Protein AF-0000000086292496 (afdb_homodimer)

Radius of gyration: 28.41 Å; Cα contacts (8 Å, |Δi|>4): 939; chains: 2; bounding box: 62×83×64 Å

Secondary structure (DSSP, 8-state):
-----SSSS---GGGEEEEEEEEEETTEEEEEEEETTTTEEEEEEEEE-S--HHHHHHHHHHHHHHHH---TTBPPEEEEEEETTEEEEEEE--TTEEGGG--S--HHHHHHHHHHHHHHHHHHHHTT------SGGGEEE-TTS-EEE--TTHHHHHHHHHHHHHH---TT--HHHHH-----HHHHHHHHHHHHHHHHS-TTS---SSSS--PPTTSS-HHHHHHHHHHT-SSGGGSPPHHHHTTSHHHHHH-S--HHHHHHHHHHHHHHHHS-----/-----S-SS---GGGEEEEEEEEEETTEEEEEEEETTTTEEEEEEEEE-S--HHHHHHHHHHHHHHHH---TTBPPEEEEEEETTEEEEEEE--TTEEGGG--S--HHHHHHHHHHHHHHHHHHHHTT------SGGGEEE-TTS-EEE--TTHHHHHHHHHHHHHH---TT--HHHHH-----HHHHHHHHHHHHHHHHS-TTS---SSS---PPTTSS-HHHHHHHHHHT-SSGGGSPPHHHHTTSHHHHHH-S--HHHHHHHHHHHHHHHHS-----

Solvent-accessible surface area (backbone atoms only — not comparable to full-atom values): 30376 Å² total; per-residue (Å²): 134,70,64,74,60,64,76,60,74,77,61,49,78,89,43,49,45,79,74,46,80,74,48,74,56,61,73,25,34,31,26,37,26,36,32,63,89,76,68,43,66,26,26,34,38,39,31,74,58,63,71,42,73,67,51,50,51,47,36,50,60,60,50,45,63,54,63,69,56,84,48,89,21,39,52,49,56,50,30,50,38,61,60,83,50,26,41,37,40,34,26,61,57,52,84,52,36,38,46,61,81,52,71,59,55,54,62,79,46,44,32,39,47,49,32,32,49,42,50,27,49,32,54,36,45,75,71,72,42,66,47,81,53,48,37,38,74,28,32,31,30,19,62,79,23,50,40,26,40,43,73,56,36,49,50,58,39,48,40,47,41,52,35,47,51,37,60,48,89,59,93,43,57,31,71,71,70,70,64,45,64,74,84,51,67,31,40,45,33,22,7,48,22,53,33,55,47,49,42,48,43,56,87,78,66,78,76,61,80,75,64,70,74,79,71,72,84,82,78,56,56,68,47,54,54,49,52,36,51,44,24,43,40,87,52,49,88,74,20,52,47,45,71,55,46,58,68,33,68,41,30,52,71,37,61,69,83,64,34,59,59,41,9,51,51,42,46,52,52,54,51,59,68,66,53,70,83,72,69,131,134,69,63,72,58,64,63,61,73,79,60,50,76,89,41,48,46,81,74,46,79,73,46,75,57,62,72,25,36,31,26,36,26,36,30,61,87,75,68,41,66,27,28,35,39,38,31,74,58,63,72,43,73,68,51,50,50,48,35,50,58,58,50,46,63,54,63,67,57,84,48,89,19,38,52,50,57,50,32,49,38,61,60,83,51,27,41,36,40,32,26,60,55,51,85,54,35,39,45,63,81,51,71,58,55,54,60,79,46,43,31,40,49,47,33,31,52,41,52,27,49,30,52,35,44,75,72,72,43,68,44,85,51,48,36,39,74,30,32,30,31,20,62,78,23,50,38,25,40,42,72,55,37,50,51,59,38,47,41,48,41,52,35,48,51,38,59,48,88,60,91,43,57,31,72,72,69,69,64,44,64,75,85,51,68,30,40,44,33,22,6,48,23,54,33,56,48,50,43,48,43,57,89,77,67,79,77,59,79,84,56,72,77,79,72,72,86,84,79,55,55,69,47,53,54,51,50,34,50,42,24,43,39,88,52,51,89,72,21,54,46,46,71,53,46,57,68,34,68,42,31,50,72,36,61,70,83,64,33,60,57,40,9,51,51,42,46,51,54,55,51,58,69,67,53,71,82,71,71,133

Structure (mmCIF, N/CA/C/O backbone):
data_AF-0000000086292496-model_v1
#
loop_
_entity.id
_entity.type
_entity.pdbx_description
1 polymer 'mitogen-activated protein kinase kinase'
#
loop_
_atom_site.group_PDB
_atom_site.id
_atom_site.type_symbol
_atom_site.label_atom_id
_atom_site.label_alt_id
_atom_site.label_comp_id
_atom_site.label_asym_id
_atom_site.label_entity_id
_atom_site.label_seq_id
_atom_site.pdbx_PDB_ins_code
_atom_site.Cartn_x
_atom_site.Cartn_y
_atom_site.Cartn_z
_atom_site.occupancy
_atom_site.B_iso_or_equiv
_atom_site.auth_seq_id
_atom_site.auth_comp_id
_atom_site.auth_asym_id
_atom_site.auth_atom_id
_atom_site.pdbx_PDB_model_num
ATOM 1 N N . PHE A 1 1 ? 15.883 -3.34 22.969 1 26.59 1 PHE A N 1
ATOM 2 C CA . PHE A 1 1 ? 16.688 -2.713 21.922 1 26.59 1 PHE A CA 1
ATOM 3 C C . PHE A 1 1 ? 15.93 -1.561 21.281 1 26.59 1 PHE A C 1
ATOM 5 O O . PHE A 1 1 ? 14.984 -1.781 20.516 1 26.59 1 PHE A O 1
ATOM 12 N N . CYS A 1 2 ? 15.773 -0.545 22.016 1 32.03 2 CYS A N 1
ATOM 13 C CA . CYS A 1 2 ? 15.195 0.761 21.719 1 32.03 2 CYS A CA 1
ATOM 14 C C . CYS A 1 2 ? 15.875 1.395 20.5 1 32.03 2 CYS A C 1
ATOM 16 O O . CYS A 1 2 ? 17.047 1.754 20.562 1 32.03 2 CYS A O 1
ATOM 18 N N . TYR A 1 3 ? 15.789 0.801 19.438 1 35.34 3 TYR A N 1
ATOM 19 C CA . TYR A 1 3 ? 16.469 1.469 18.328 1 35.34 3 TYR A CA 1
ATOM 20 C C . TYR A 1 3 ? 16.125 2.955 18.297 1 35.34 3 TYR A C 1
ATOM 22 O O . TYR A 1 3 ? 14.961 3.33 18.188 1 35.34 3 TYR A O 1
ATOM 30 N N . GLU A 1 4 ? 17.016 3.59 19.141 1 40 4 GLU A N 1
ATOM 31 C CA . GLU A 1 4 ? 17.109 5.047 19.188 1 40 4 GLU A CA 1
ATOM 32 C C . GLU A 1 4 ? 17.312 5.621 17.781 1 40 4 GLU A C 1
ATOM 34 O O . GLU A 1 4 ? 18.375 5.445 17.188 1 40 4 GLU A O 1
ATOM 39 N N . ILE A 1 5 ? 16.609 5.387 16.953 1 40.34 5 ILE A N 1
ATOM 40 C CA . ILE A 1 5 ? 16.75 5.938 15.609 1 40.34 5 ILE A CA 1
ATOM 41 C C . ILE A 1 5 ? 17.281 7.367 15.695 1 40.34 5 ILE A C 1
ATOM 43 O O . ILE A 1 5 ? 18.328 7.684 15.117 1 40.34 5 ILE A O 1
ATOM 47 N N . ILE A 1 6 ? 16.688 8.367 14.984 1 43.62 6 ILE A N 1
ATOM 48 C CA . ILE A 1 6 ? 17.047 9.648 14.383 1 43.62 6 ILE A CA 1
ATOM 49 C C . ILE A 1 6 ? 17.547 10.602 15.461 1 43.62 6 ILE A C 1
ATOM 51 O O . ILE A 1 6 ? 16.969 10.688 16.547 1 43.62 6 ILE A O 1
ATOM 55 N N . SER A 1 7 ? 18.812 11.297 15.383 1 38.88 7 SER A N 1
ATOM 56 C CA . SER A 1 7 ? 19.797 12.023 16.172 1 38.88 7 SER A CA 1
ATOM 57 C C . SER A 1 7 ? 19.141 13.07 17.062 1 38.88 7 SER A C 1
ATOM 59 O O . SER A 1 7 ? 19.734 13.531 18.031 1 38.88 7 SER A O 1
ATOM 61 N N . ARG A 1 8 ? 18.453 14.156 16.641 1 46.69 8 ARG A N 1
ATOM 62 C CA . ARG A 1 8 ? 18.578 15.141 17.703 1 46.69 8 ARG A CA 1
ATOM 63 C C . ARG A 1 8 ? 18.25 14.523 19.062 1 46.69 8 ARG A C 1
ATOM 65 O O . ARG A 1 8 ? 18 13.32 19.156 1 46.69 8 ARG A O 1
ATOM 72 N N . ALA A 1 9 ? 17.734 15.094 20.109 1 52.91 9 ALA A N 1
ATOM 73 C CA . ALA A 1 9 ? 17.531 14.68 21.5 1 52.91 9 ALA A CA 1
ATOM 74 C C . ALA A 1 9 ? 16.75 13.367 21.578 1 52.91 9 ALA A C 1
ATOM 76 O O . ALA A 1 9 ? 15.68 13.25 20.984 1 52.91 9 ALA A O 1
ATOM 77 N N . ILE A 1 10 ? 17.391 12.078 21.578 1 66.88 10 ILE A N 1
ATOM 78 C CA . ILE A 1 10 ? 16.828 10.75 21.719 1 66.88 10 ILE A CA 1
ATOM 79 C C . ILE A 1 10 ? 15.688 10.789 22.75 1 66.88 10 ILE A C 1
ATOM 81 O O . ILE A 1 10 ? 15.914 11.086 23.922 1 66.88 10 ILE A O 1
ATOM 85 N N . ILE A 1 11 ? 14.523 11.047 22.25 1 82.62 11 ILE A N 1
ATOM 86 C CA . ILE A 1 11 ? 13.352 10.969 23.125 1 82.62 11 ILE A CA 1
ATOM 87 C C . ILE A 1 11 ? 12.883 9.516 23.234 1 82.62 11 ILE A C 1
ATOM 89 O O . ILE A 1 11 ? 12.68 8.852 22.203 1 82.62 11 ILE A O 1
ATOM 93 N N . ASN A 1 12 ? 12.82 9.039 24.469 1 84.06 12 ASN A N 1
ATOM 94 C CA . ASN A 1 12 ? 12.289 7.703 24.719 1 84.06 12 ASN A CA 1
ATOM 95 C C . ASN A 1 12 ? 10.969 7.758 25.469 1 84.06 12 ASN A C 1
ATOM 97 O O . ASN A 1 12 ? 10.625 8.789 26.062 1 84.06 12 ASN A O 1
ATOM 101 N N . GLU A 1 13 ? 10.312 6.68 25.391 1 87.25 13 GLU A N 1
ATOM 102 C CA . GLU A 1 13 ? 8.992 6.594 26.016 1 87.25 13 GLU A CA 1
ATOM 103 C C . GLU A 1 13 ? 9.031 7.004 27.484 1 87.25 13 GLU A C 1
ATOM 105 O O . GLU A 1 13 ? 8.109 7.648 27.969 1 87.25 13 GLU A O 1
ATOM 110 N N . HIS A 1 14 ? 10.125 6.715 28.141 1 88.19 14 HIS A N 1
ATOM 111 C CA . HIS A 1 14 ? 10.234 6.953 29.578 1 88.19 14 HIS A CA 1
ATOM 112 C C . HIS A 1 14 ? 10.422 8.438 29.875 1 88.19 14 HIS A C 1
ATOM 114 O O . HIS A 1 14 ? 10.211 8.883 31 1 88.19 14 HIS A O 1
ATOM 120 N N . ASP A 1 15 ? 10.805 9.195 28.875 1 90.62 15 ASP A N 1
ATOM 121 C CA . ASP A 1 15 ? 11.055 10.625 29.047 1 90.62 15 ASP A CA 1
ATOM 122 C C . ASP A 1 15 ? 9.805 11.438 28.734 1 90.62 15 ASP A C 1
ATOM 124 O O . ASP A 1 15 ? 9.852 12.672 28.734 1 90.62 15 ASP A O 1
ATOM 128 N N . ILE A 1 16 ? 8.719 10.773 28.453 1 94.44 16 ILE A N 1
ATOM 129 C CA . ILE A 1 16 ? 7.531 11.469 27.984 1 94.44 16 ILE A CA 1
ATOM 130 C C . ILE A 1 16 ? 6.402 11.312 29 1 94.44 16 ILE A C 1
ATOM 132 O O . ILE A 1 16 ? 6.121 10.195 29.453 1 94.44 16 ILE A O 1
ATOM 136 N N . GLN A 1 17 ? 5.852 12.422 29.453 1 96.12 17 GLN A N 1
ATOM 137 C CA . GLN A 1 17 ? 4.664 12.43 30.312 1 96.12 17 GLN A CA 1
ATOM 138 C C . GLN A 1 17 ? 3.424 12.836 29.516 1 96.12 17 GLN A C 1
ATOM 140 O O . GLN A 1 17 ? 3.248 14.016 29.188 1 96.12 17 GLN A O 1
ATOM 145 N N . TYR A 1 18 ? 2.584 11.898 29.281 1 95.69 18 TYR A N 1
ATOM 146 C CA . TYR A 1 18 ? 1.359 12.172 28.531 1 95.69 18 TYR A CA 1
ATOM 147 C C . TYR A 1 18 ? 0.386 13 29.359 1 95.69 18 TYR A C 1
ATOM 149 O O . TYR A 1 18 ? 0.23 12.766 30.562 1 95.69 18 TYR A O 1
ATOM 157 N N . GLN A 1 19 ? -0.205 13.992 28.766 1 95.69 19 GLN A N 1
ATOM 158 C CA . GLN A 1 19 ? -1.095 14.898 29.469 1 95.69 19 GLN A CA 1
ATOM 159 C C . GLN A 1 19 ? -2.539 14.727 29.016 1 95.69 19 GLN A C 1
ATOM 161 O O . GLN A 1 19 ? -3.434 14.5 29.828 1 95.69 19 GLN A O 1
ATOM 166 N N . GLU A 1 20 ? -2.857 14.875 27.719 1 95.94 20 GLU A N 1
ATOM 167 C CA . GLU A 1 20 ? -4.215 14.758 27.203 1 95.94 20 GLU A CA 1
ATOM 168 C C . GLU A 1 20 ? -4.207 14.258 25.75 1 95.94 20 GLU A C 1
ATOM 170 O O . GLU A 1 20 ? -3.232 14.453 25.031 1 95.94 20 GLU A O 1
ATOM 175 N N . GLN A 1 21 ? -5.316 13.648 25.391 1 95.38 21 GLN A N 1
ATOM 176 C CA . GLN A 1 21 ? -5.52 13.234 24.016 1 95.38 21 GLN A CA 1
ATOM 177 C C . GLN A 1 21 ? -6.023 14.391 23.156 1 95.38 21 GLN A C 1
ATOM 179 O O . GLN A 1 21 ? -6.996 15.055 23.516 1 95.38 21 GLN A O 1
ATOM 184 N N . LEU A 1 22 ? -5.363 14.664 22.125 1 94.38 22 LEU A N 1
ATOM 185 C CA . LEU A 1 22 ? -5.707 15.773 21.234 1 94.38 22 LEU A CA 1
ATOM 186 C C . LEU A 1 22 ? -6.633 15.305 20.109 1 94.38 22 LEU A C 1
ATOM 188 O O . LEU A 1 22 ? -7.438 16.094 19.609 1 94.38 22 LEU A O 1
ATOM 192 N N . GLY A 1 23 ? -6.469 14.109 19.656 1 91.94 23 GLY A N 1
ATOM 193 C CA . GLY A 1 23 ? -7.266 13.555 18.578 1 91.94 23 GLY A CA 1
ATOM 194 C C . GLY A 1 23 ? -6.996 12.086 18.328 1 91.94 23 GLY A C 1
ATOM 195 O O . GLY A 1 23 ? -5.98 11.547 18.781 1 91.94 23 GLY A O 1
ATOM 196 N N . HIS A 1 24 ? -7.934 11.453 17.672 1 90.38 24 HIS A N 1
ATOM 197 C CA . HIS A 1 24 ? -7.844 10.039 17.312 1 90.38 24 HIS A CA 1
ATOM 198 C C . HIS A 1 24 ? -8.477 9.773 15.953 1 90.38 24 HIS A C 1
ATOM 200 O O . HIS A 1 24 ? -9.5 10.359 15.617 1 90.38 24 HIS A O 1
ATOM 206 N N . GLY A 1 25 ? -7.828 8.875 15.211 1 82.75 25 GLY A N 1
ATOM 207 C CA . GLY A 1 25 ? -8.352 8.453 13.914 1 82.75 25 GLY A CA 1
ATOM 208 C C . GLY A 1 25 ? -7.598 7.277 13.32 1 82.75 25 GLY A C 1
ATOM 209 O O . GLY A 1 25 ? -6.855 6.59 14.023 1 82.75 25 GLY A O 1
ATOM 210 N N . ASN A 1 26 ? -7.738 7.004 12.016 1 77.81 26 ASN A N 1
ATOM 211 C CA . ASN A 1 26 ? -7.102 5.895 11.312 1 77.81 26 ASN A CA 1
ATOM 212 C C . ASN A 1 26 ? -5.582 5.988 11.375 1 77.81 26 ASN A C 1
ATOM 214 O O . ASN A 1 26 ? -4.891 4.969 11.406 1 77.81 26 ASN A O 1
ATOM 218 N N . GLY A 1 27 ? -5.168 7.227 11.477 1 82 27 GLY A N 1
ATOM 219 C CA . GLY A 1 27 ? -3.729 7.438 11.484 1 82 27 GLY A CA 1
ATOM 220 C C . GLY A 1 27 ? -3.111 7.328 12.859 1 82 27 GLY A C 1
ATOM 221 O O . GLY A 1 27 ? -1.904 7.52 13.023 1 82 27 GLY A O 1
ATOM 222 N N . GLY A 1 28 ? -3.961 7.039 13.859 1 89.81 28 GLY A N 1
ATOM 223 C CA . GLY A 1 28 ? -3.436 6.918 15.211 1 89.81 28 GLY A CA 1
ATOM 224 C C . GLY A 1 28 ? -4.023 7.93 16.172 1 89.81 28 GLY A C 1
ATOM 225 O O . GLY A 1 28 ? -5.062 8.531 15.891 1 89.81 28 GLY A O 1
ATOM 226 N N . THR A 1 29 ? -3.441 7.949 17.297 1 94.06 29 THR A N 1
ATOM 227 C CA . THR A 1 29 ? -3.873 8.859 18.344 1 94.06 29 THR A CA 1
ATOM 228 C C . THR A 1 29 ? -2.797 9.906 18.625 1 94.06 29 THR A C 1
ATOM 230 O O . THR A 1 29 ? -1.608 9.578 18.688 1 94.06 29 THR A O 1
ATOM 233 N N . VAL A 1 30 ? -3.205 11.141 18.719 1 96.38 30 VAL A N 1
ATOM 234 C CA . VAL A 1 30 ? -2.27 12.219 19.031 1 96.38 30 VAL A CA 1
ATOM 235 C C . VAL A 1 30 ? -2.471 12.688 20.469 1 96.38 30 VAL A C 1
ATOM 237 O O . VAL A 1 30 ? -3.604 12.906 20.906 1 96.38 30 VAL A O 1
ATOM 240 N N . TYR A 1 31 ? -1.322 12.875 21.203 1 97.06 31 TYR A N 1
ATOM 241 C CA . TYR A 1 31 ? -1.348 13.32 22.578 1 97.06 31 TYR A CA 1
ATOM 242 C C . TYR A 1 31 ? -0.53 14.594 22.766 1 97.06 31 TYR A C 1
ATOM 244 O O . TYR A 1 31 ? 0.483 14.789 22.094 1 97.06 31 TYR A O 1
ATOM 252 N N . LYS A 1 32 ? -1.053 15.438 23.625 1 97.75 32 LYS A N 1
ATOM 253 C CA . LYS A 1 32 ? -0.178 16.422 24.234 1 97.75 32 LYS A CA 1
ATOM 254 C C . LYS A 1 32 ? 0.684 15.797 25.328 1 97.75 32 LYS A C 1
ATOM 256 O O . LYS A 1 32 ? 0.187 15.016 26.141 1 97.75 32 LYS A O 1
ATOM 261 N N . ALA A 1 33 ? 1.954 16.031 25.281 1 97.38 33 ALA A N 1
ATOM 262 C CA . ALA A 1 33 ? 2.855 15.445 26.266 1 97.38 33 ALA A CA 1
ATOM 263 C C . ALA A 1 33 ? 3.99 16.406 26.609 1 97.38 33 ALA A C 1
ATOM 265 O O . ALA A 1 33 ? 4.184 17.422 25.938 1 97.38 33 ALA A O 1
ATOM 266 N N . TYR A 1 34 ? 4.59 16.109 27.719 1 96.75 34 TYR A N 1
ATOM 267 C CA . TYR A 1 34 ? 5.738 16.891 28.172 1 96.75 34 TYR A CA 1
ATOM 268 C C . TYR A 1 34 ? 7.008 16.047 28.141 1 96.75 34 TYR A C 1
ATOM 270 O O . TYR A 1 34 ? 7.031 14.922 28.656 1 96.75 34 TYR A O 1
ATOM 278 N N . HIS A 1 35 ? 7.984 16.531 27.422 1 95.19 35 HIS A N 1
ATOM 279 C CA . HIS A 1 35 ? 9.305 15.914 27.438 1 95.19 35 HIS A CA 1
ATOM 280 C C . HIS A 1 35 ? 10.133 16.406 28.609 1 95.19 35 HIS A C 1
ATOM 282 O O . HIS A 1 35 ? 10.562 17.562 28.641 1 95.19 35 HIS A O 1
ATOM 288 N N . ILE A 1 36 ? 10.469 15.531 29.469 1 93.06 36 ILE A N 1
ATOM 289 C CA . ILE A 1 36 ? 11.078 15.891 30.734 1 93.06 36 ILE A CA 1
ATOM 290 C C . ILE A 1 36 ? 12.492 16.406 30.516 1 93.06 36 ILE A C 1
ATOM 292 O O . ILE A 1 36 ? 12.844 17.5 30.984 1 93.06 36 ILE A O 1
ATOM 296 N N . LEU A 1 37 ? 13.242 15.664 29.766 1 88.31 37 LEU A N 1
ATOM 297 C CA . LEU A 1 37 ? 14.648 16 29.562 1 88.31 37 LEU A CA 1
ATOM 298 C C . LEU A 1 37 ? 14.781 17.281 28.75 1 88.31 37 LEU A C 1
ATOM 300 O O . LEU A 1 37 ? 15.648 18.125 29.031 1 88.31 37 LEU A O 1
ATOM 304 N N . GLY A 1 38 ? 13.953 17.438 27.812 1 90 38 GLY A N 1
ATOM 305 C CA . GLY A 1 38 ? 14.016 18.609 26.953 1 90 38 GLY A CA 1
ATOM 306 C C . GLY A 1 38 ? 13.211 19.781 27.469 1 90 38 GLY A C 1
ATOM 307 O O . GLY A 1 38 ? 13.328 20.906 26.953 1 90 38 GLY A O 1
ATOM 308 N N . LYS A 1 39 ? 12.438 19.594 28.484 1 93.19 39 LYS A N 1
ATOM 309 C CA . LYS A 1 39 ? 11.617 20.609 29.141 1 93.19 39 LYS A CA 1
ATOM 310 C C . LYS A 1 39 ? 10.742 21.344 28.125 1 93.19 39 LYS A C 1
ATOM 312 O O . LYS A 1 39 ? 10.75 22.578 28.062 1 93.19 39 LYS A O 1
ATOM 317 N N . ARG A 1 40 ? 10.039 20.625 27.422 1 94.88 40 ARG A N 1
ATOM 318 C CA . ARG A 1 40 ? 9.164 21.219 26.422 1 94.88 40 ARG A CA 1
ATOM 319 C C . ARG A 1 40 ? 7.902 20.375 26.234 1 94.88 40 ARG A C 1
ATOM 321 O O . ARG A 1 40 ? 7.902 19.172 26.5 1 94.88 40 ARG A O 1
ATOM 328 N N . VAL A 1 41 ? 6.867 21.109 25.781 1 96.69 41 VAL A N 1
ATOM 329 C CA . VAL A 1 41 ? 5.617 20.438 25.438 1 96.69 41 VAL A CA 1
ATOM 330 C C . VAL A 1 41 ? 5.695 19.906 24.016 1 96.69 41 VAL A C 1
ATOM 332 O O . VAL A 1 41 ? 6.203 20.578 23.109 1 96.69 41 VAL A O 1
ATOM 335 N N . LEU A 1 42 ? 5.215 18.641 23.859 1 96.25 42 LEU A N 1
ATOM 336 C CA . LEU A 1 42 ? 5.242 17.953 22.578 1 96.25 42 LEU A CA 1
ATOM 337 C C . LEU A 1 42 ? 3.838 17.531 22.156 1 96.25 42 LEU A C 1
ATOM 339 O O . LEU A 1 42 ? 2.938 17.438 23 1 96.25 42 LEU A O 1
ATOM 343 N N . ALA A 1 43 ? 3.666 17.359 20.875 1 97.44 43 ALA A N 1
ATOM 344 C CA . ALA A 1 43 ? 2.619 16.484 20.359 1 97.44 43 ALA A CA 1
ATOM 345 C C . ALA A 1 43 ? 3.184 15.109 19.984 1 97.44 43 ALA A C 1
ATOM 347 O O . ALA A 1 43 ? 4.215 15.016 19.312 1 97.44 43 ALA A O 1
ATOM 348 N N . VAL A 1 44 ? 2.57 14.047 20.484 1 95.94 44 VAL A N 1
ATOM 349 C CA . VAL A 1 44 ? 3.02 12.688 20.219 1 95.94 44 VAL A CA 1
ATOM 350 C C . VAL A 1 44 ? 1.926 11.922 19.469 1 95.94 44 VAL A C 1
ATOM 352 O O . VAL A 1 44 ? 0.833 11.719 20 1 95.94 44 VAL A O 1
ATOM 355 N N . LYS A 1 45 ? 2.182 11.602 18.25 1 95.06 45 LYS A N 1
ATOM 356 C CA . LYS A 1 45 ? 1.286 10.711 17.516 1 95.06 45 LYS A CA 1
ATOM 357 C C . LYS A 1 45 ? 1.685 9.25 17.719 1 95.06 45 LYS A C 1
ATOM 359 O O . LYS A 1 45 ? 2.822 8.875 17.438 1 95.06 45 LYS A O 1
ATOM 364 N N . VAL A 1 46 ? 0.781 8.469 18.234 1 94.25 46 VAL A N 1
ATOM 365 C CA . VAL A 1 46 ? 1.007 7.043 18.438 1 94.25 46 VAL A CA 1
ATOM 366 C C . VAL A 1 46 ? 0.209 6.23 17.422 1 94.25 46 VAL A C 1
ATOM 368 O O . VAL A 1 46 ? -1.017 6.348 17.359 1 94.25 46 VAL A O 1
ATOM 371 N N . ILE A 1 47 ? 0.877 5.367 16.703 1 91.12 47 ILE A N 1
ATOM 372 C CA . ILE A 1 47 ? 0.258 4.531 15.688 1 91.12 47 ILE A CA 1
ATOM 373 C C . ILE A 1 47 ? 0.444 3.057 16.047 1 91.12 47 ILE A C 1
ATOM 375 O O . ILE A 1 47 ? 1.561 2.535 15.992 1 91.12 47 ILE A O 1
ATOM 379 N N . PRO A 1 48 ? -0.608 2.424 16.391 1 89 48 PRO A N 1
ATOM 380 C CA . PRO A 1 48 ? -0.505 0.98 16.609 1 89 48 PRO A CA 1
ATOM 381 C C . PRO A 1 48 ? -0.347 0.194 15.32 1 89 48 PRO A C 1
ATOM 383 O O . PRO A 1 48 ? -1.049 0.463 14.336 1 89 48 PRO A O 1
ATOM 386 N N . LEU A 1 49 ? 0.524 -0.741 15.344 1 85 49 LEU A N 1
ATOM 387 C CA . LEU A 1 49 ? 0.77 -1.542 14.148 1 85 49 LEU A CA 1
ATOM 388 C C . LEU A 1 49 ? 0.408 -3.004 14.391 1 85 49 LEU A C 1
ATOM 390 O O . LEU A 1 49 ? 0.802 -3.881 13.617 1 85 49 LEU A O 1
ATOM 394 N N . ASP A 1 50 ? -0.324 -3.201 15.422 1 82.12 50 ASP A N 1
ATOM 395 C CA . ASP A 1 50 ? -0.811 -4.547 15.711 1 82.12 50 ASP A CA 1
ATOM 396 C C . ASP A 1 50 ? -1.916 -4.949 14.734 1 82.12 50 ASP A C 1
ATOM 398 O O . ASP A 1 50 ? -2.646 -4.094 14.227 1 82.12 50 ASP A O 1
ATOM 402 N N . ILE A 1 51 ? -1.963 -6.145 14.547 1 82.81 51 ILE A N 1
ATOM 403 C CA . ILE A 1 51 ? -3.074 -6.684 13.773 1 82.81 51 ILE A CA 1
ATOM 404 C C . ILE A 1 51 ? -4.305 -6.832 14.664 1 82.81 51 ILE A C 1
ATOM 406 O O . ILE A 1 51 ? -4.449 -7.828 15.375 1 82.81 51 ILE A O 1
ATOM 410 N N . THR A 1 52 ? -5.082 -5.891 14.578 1 83.75 52 THR A N 1
ATOM 411 C CA . THR A 1 52 ? -6.297 -5.914 15.391 1 83.75 52 THR A CA 1
ATOM 412 C C . THR A 1 52 ? -7.289 -6.941 14.844 1 83.75 52 THR A C 1
ATOM 414 O O . THR A 1 52 ? -7.117 -7.453 13.742 1 83.75 52 THR A O 1
ATOM 417 N N . ALA A 1 53 ? -8.336 -7.238 15.633 1 84.69 53 ALA A N 1
ATOM 418 C CA . ALA A 1 53 ? -9.383 -8.156 15.195 1 84.69 53 ALA A CA 1
ATOM 419 C C . ALA A 1 53 ? -10.094 -7.617 13.953 1 84.69 53 ALA A C 1
ATOM 421 O O . ALA A 1 53 ? -10.453 -8.383 13.055 1 84.69 53 ALA A O 1
ATOM 422 N N . GLU A 1 54 ? -10.234 -6.344 13.93 1 84.31 54 GLU A N 1
ATOM 423 C CA . GLU A 1 54 ? -10.883 -5.719 12.781 1 84.31 54 GLU A CA 1
ATOM 424 C C . GLU A 1 54 ? -10.047 -5.875 11.516 1 84.31 54 GLU A C 1
ATOM 426 O O . GLU A 1 54 ? -10.578 -6.156 10.438 1 84.31 54 GLU A O 1
ATOM 431 N N . LEU A 1 55 ? -8.812 -5.699 11.727 1 84.06 55 LEU A N 1
ATOM 432 C CA . LEU A 1 55 ? -7.914 -5.852 10.586 1 84.06 55 LEU A CA 1
ATOM 433 C C . LEU A 1 55 ? -7.871 -7.305 10.117 1 84.06 55 LEU A C 1
ATOM 435 O O . LEU A 1 55 ? -7.828 -7.574 8.914 1 84.06 55 LEU A O 1
ATOM 439 N N . GLN A 1 56 ? -7.863 -8.219 11.039 1 86.75 56 GLN A N 1
ATOM 440 C CA . GLN A 1 56 ? -7.902 -9.633 10.68 1 86.75 56 GLN A CA 1
ATOM 441 C C . GLN A 1 56 ? -9.125 -9.953 9.82 1 86.75 56 GLN A C 1
ATOM 443 O O . GLN A 1 56 ? -9.016 -10.648 8.812 1 86.75 56 GLN A O 1
ATOM 448 N N . LYS A 1 57 ? -10.211 -9.453 10.242 1 86.75 57 LYS A N 1
ATOM 449 C CA . LYS A 1 57 ? -11.453 -9.672 9.508 1 86.75 57 LYS A CA 1
ATOM 450 C C . LYS A 1 57 ? -11.367 -9.078 8.102 1 86.75 57 LYS A C 1
ATOM 452 O O . LYS A 1 57 ? -11.844 -9.68 7.137 1 86.75 57 LYS A O 1
ATOM 457 N N . GLN A 1 58 ? -10.789 -7.926 8.07 1 84.38 58 GLN A N 1
ATOM 458 C CA . GLN A 1 58 ? -10.633 -7.285 6.766 1 84.38 58 GLN A CA 1
ATOM 459 C C . GLN A 1 58 ? -9.734 -8.109 5.848 1 84.38 58 GLN A C 1
ATOM 461 O O . GLN A 1 58 ? -10.031 -8.266 4.66 1 84.38 58 GLN A O 1
ATOM 466 N N . ILE A 1 59 ? -8.656 -8.555 6.387 1 85.25 59 ILE A N 1
ATOM 467 C CA . ILE A 1 59 ? -7.73 -9.383 5.617 1 85.25 59 ILE A CA 1
ATOM 468 C C . ILE A 1 59 ? -8.445 -10.641 5.125 1 85.25 59 ILE A C 1
ATOM 470 O O . ILE A 1 59 ? -8.336 -11.008 3.955 1 85.25 59 ILE A O 1
ATOM 474 N N . MET A 1 60 ? -9.195 -11.258 5.965 1 85 60 MET A N 1
ATOM 475 C CA . MET A 1 60 ? -9.93 -12.477 5.621 1 85 60 MET A CA 1
ATOM 476 C C . MET A 1 60 ? -10.938 -12.211 4.512 1 85 60 MET A C 1
ATOM 478 O O . MET A 1 60 ? -11.102 -13.031 3.607 1 85 60 MET A O 1
ATOM 482 N N . SER A 1 61 ? -11.555 -11.109 4.617 1 83.69 61 SER A N 1
ATOM 483 C CA . SER A 1 61 ? -12.516 -10.734 3.59 1 83.69 61 SER A CA 1
ATOM 484 C C . SER A 1 61 ? -11.852 -10.578 2.23 1 83.69 61 SER A C 1
ATOM 486 O O . SER A 1 61 ? -12.406 -10.984 1.207 1 83.69 61 SER A O 1
ATOM 488 N N . GLU A 1 62 ? -10.695 -10.023 2.271 1 79.19 62 GLU A N 1
ATOM 489 C CA . GLU A 1 62 ? -9.953 -9.836 1.026 1 79.19 62 GLU A CA 1
ATOM 490 C C . GLU A 1 62 ? -9.508 -11.18 0.444 1 79.19 62 GLU A C 1
ATOM 492 O O . GLU A 1 62 ? -9.398 -11.328 -0.775 1 79.19 62 GLU A O 1
ATOM 497 N N . LEU A 1 63 ? -9.25 -12.141 1.261 1 82.06 63 LEU A N 1
ATOM 498 C CA . LEU A 1 63 ? -8.758 -13.438 0.806 1 82.06 63 LEU A CA 1
ATOM 499 C C . LEU A 1 63 ? -9.906 -14.328 0.345 1 82.06 63 LEU A C 1
ATOM 501 O O . LEU A 1 63 ? -9.672 -15.391 -0.23 1 82.06 63 LEU A O 1
ATOM 505 N N . GLU A 1 64 ? -11.133 -13.922 0.522 1 81.75 64 GLU A N 1
ATOM 506 C CA . GLU A 1 64 ? -12.305 -14.711 0.146 1 81.75 64 GLU A CA 1
ATOM 507 C C . GLU A 1 64 ? -12.289 -15.055 -1.342 1 81.75 64 GLU A C 1
ATOM 509 O O . GLU A 1 64 ? -12.844 -16.078 -1.757 1 81.75 64 GLU A O 1
ATOM 514 N N . ILE A 1 65 ? -11.711 -14.258 -2.061 1 78.56 65 ILE A N 1
ATOM 515 C CA . ILE A 1 65 ? -11.641 -14.469 -3.504 1 78.56 65 ILE A CA 1
ATOM 516 C C . ILE A 1 65 ? -10.914 -15.781 -3.799 1 78.56 65 ILE A C 1
ATOM 518 O O . ILE A 1 65 ? -11.219 -16.453 -4.781 1 78.56 65 ILE A O 1
ATOM 522 N N . LEU A 1 66 ? -9.969 -16.172 -3.023 1 81 66 LEU A N 1
ATOM 523 C CA . LEU A 1 66 ? -9.25 -17.438 -3.186 1 81 66 LEU A CA 1
ATOM 524 C C . LEU A 1 66 ? -10.18 -18.625 -2.992 1 81 66 LEU A C 1
ATOM 526 O O . LEU A 1 66 ? -10.008 -19.656 -3.633 1 81 66 LEU A O 1
ATOM 530 N N . TYR A 1 67 ? -11.172 -18.453 -2.209 1 78.31 67 TYR A N 1
ATOM 531 C CA . TYR A 1 67 ? -12.125 -19.5 -1.881 1 78.31 67 TYR A CA 1
ATOM 532 C C . TYR A 1 67 ? -13.109 -19.719 -3.023 1 78.31 67 TYR A C 1
ATOM 534 O O . TYR A 1 67 ? -13.664 -20.812 -3.174 1 78.31 67 TYR A O 1
ATOM 542 N N . LYS A 1 68 ? -13.273 -18.719 -3.75 1 82.31 68 LYS A N 1
ATOM 543 C CA . LYS A 1 68 ? -14.312 -18.781 -4.773 1 82.31 68 LYS A CA 1
ATOM 544 C C . LYS A 1 68 ? -13.797 -19.438 -6.047 1 82.31 68 LYS A C 1
ATOM 546 O O . LYS A 1 68 ? -14.586 -19.844 -6.902 1 82.31 68 LYS A O 1
ATOM 551 N N . CYS A 1 69 ? -12.57 -19.562 -6.121 1 87.69 69 CYS A N 1
ATOM 552 C CA . CYS A 1 69 ? -11.992 -20.109 -7.348 1 87.69 69 CYS A CA 1
ATOM 553 C C . CYS A 1 69 ? -12.094 -21.625 -7.371 1 87.69 69 CYS A C 1
ATOM 555 O O . CYS A 1 69 ? -11.734 -22.297 -6.398 1 87.69 69 CYS A O 1
ATOM 557 N N . ASP A 1 70 ? -12.695 -22.141 -8.445 1 91.75 70 ASP A N 1
ATOM 558 C CA . ASP A 1 70 ? -12.836 -23.578 -8.695 1 91.75 70 ASP A CA 1
ATOM 559 C C . ASP A 1 70 ? -12.406 -23.938 -10.117 1 91.75 70 ASP A C 1
ATOM 561 O O . ASP A 1 70 ? -13.227 -23.922 -11.031 1 91.75 70 ASP A O 1
ATOM 565 N N . SER A 1 71 ? -11.203 -24.234 -10.242 1 96.12 71 SER A N 1
ATOM 566 C CA . SER A 1 71 ? -10.609 -24.594 -11.531 1 96.12 71 SER A CA 1
ATOM 567 C C . SER A 1 71 ? -9.492 -25.609 -11.352 1 96.12 71 SER A C 1
ATOM 569 O O . SER A 1 71 ? -8.734 -25.562 -10.383 1 96.12 71 SER A O 1
ATOM 571 N N . PRO A 1 72 ? -9.43 -26.547 -12.305 1 97.5 72 PRO A N 1
ATOM 572 C CA . PRO A 1 72 ? -8.32 -27.516 -12.234 1 97.5 72 PRO A CA 1
ATOM 573 C C . PRO A 1 72 ? -6.957 -26.859 -12.422 1 97.5 72 PRO A C 1
ATOM 575 O O . PRO A 1 72 ? -5.926 -27.516 -12.219 1 97.5 72 PRO A O 1
ATOM 578 N N . TYR A 1 73 ? -6.93 -25.562 -12.75 1 98.19 73 TYR A N 1
ATOM 579 C CA . TYR A 1 73 ? -5.668 -24.891 -13.039 1 98.19 73 TYR A CA 1
ATOM 580 C C . TYR A 1 73 ? -5.32 -23.891 -11.945 1 98.19 73 TYR A C 1
ATOM 582 O O . TYR A 1 73 ? -4.348 -23.141 -12.07 1 98.19 73 TYR A O 1
ATOM 590 N N . ILE A 1 74 ? -6.141 -23.844 -10.93 1 97.25 74 ILE A N 1
ATOM 591 C CA . ILE A 1 74 ? -5.93 -22.984 -9.758 1 97.25 74 ILE A CA 1
ATOM 592 C C . ILE A 1 74 ? -5.797 -23.859 -8.508 1 97.25 74 ILE A C 1
ATOM 594 O O . ILE A 1 74 ? -6.543 -24.828 -8.328 1 97.25 74 ILE A O 1
ATOM 598 N N . ILE A 1 75 ? -4.84 -23.531 -7.691 1 96.88 75 ILE A N 1
ATOM 599 C CA . ILE A 1 75 ? -4.605 -24.297 -6.469 1 96.88 75 ILE A CA 1
ATOM 600 C C . ILE A 1 75 ? -5.879 -24.312 -5.625 1 96.88 75 ILE A C 1
ATOM 602 O O . ILE A 1 75 ? -6.574 -23.297 -5.52 1 96.88 75 ILE A O 1
ATOM 606 N N . THR A 1 76 ? -6.168 -25.438 -5.121 1 94.5 76 THR A N 1
ATOM 607 C CA . THR A 1 76 ? -7.344 -25.562 -4.266 1 94.5 76 THR A CA 1
ATOM 608 C C . THR A 1 76 ? -7.078 -24.938 -2.896 1 94.5 76 THR A C 1
ATOM 610 O O . THR A 1 76 ? -6.082 -25.25 -2.246 1 94.5 76 THR A O 1
ATOM 613 N N . PHE A 1 77 ? -7.93 -24.031 -2.545 1 92.31 77 PHE A N 1
ATOM 614 C CA . PHE A 1 77 ? -7.879 -23.375 -1.245 1 92.31 77 PHE A CA 1
ATOM 615 C C . PHE A 1 77 ? -8.789 -24.078 -0.246 1 92.31 77 PHE A C 1
ATOM 617 O O . PHE A 1 77 ? -9.977 -24.281 -0.516 1 92.31 77 PHE A O 1
ATOM 624 N N . TYR A 1 78 ? -8.195 -24.422 0.925 1 91 78 TYR A N 1
ATOM 625 C CA . TYR A 1 78 ? -8.992 -25.125 1.914 1 91 78 TYR A CA 1
ATOM 626 C C . TYR A 1 78 ? -9.438 -24.188 3.033 1 91 78 TYR A C 1
ATOM 628 O O . TYR A 1 78 ? -10.602 -24.219 3.451 1 91 78 TYR A O 1
ATOM 636 N N . SER A 1 79 ? -8.43 -23.438 3.576 1 88.81 79 SER A N 1
ATOM 637 C CA . SER A 1 79 ? -8.742 -22.609 4.734 1 88.81 79 SER A CA 1
ATOM 638 C C . SER A 1 79 ? -7.633 -21.594 5.016 1 88.81 79 SER A C 1
ATOM 640 O O . SER A 1 79 ? -6.531 -21.719 4.477 1 88.81 79 SER A O 1
ATOM 642 N N . ALA A 1 80 ? -8.039 -20.578 5.785 1 90.75 80 ALA A N 1
ATOM 643 C CA . ALA A 1 80 ? -7.062 -19.656 6.359 1 90.75 80 ALA A CA 1
ATOM 644 C C . ALA A 1 80 ? -7.418 -19.312 7.805 1 90.75 80 ALA A C 1
ATOM 646 O O . ALA A 1 80 ? -8.594 -19.297 8.172 1 90.75 80 ALA A O 1
ATOM 647 N N . PHE A 1 81 ? -6.422 -19.109 8.648 1 90.38 81 PHE A N 1
ATOM 648 C CA . PHE A 1 81 ? -6.691 -18.734 10.031 1 90.38 81 PHE A CA 1
ATOM 649 C C . PHE A 1 81 ? -5.547 -17.891 10.594 1 90.38 81 PHE A C 1
ATOM 651 O O . PHE A 1 81 ? -4.418 -17.969 10.117 1 90.38 81 PHE A O 1
ATOM 658 N N . PHE A 1 82 ? -5.93 -17.094 11.617 1 89.44 82 PHE A N 1
ATOM 659 C CA . PHE A 1 82 ? -4.941 -16.281 12.312 1 89.44 82 PHE A CA 1
ATOM 660 C C . PHE A 1 82 ? -4.539 -16.922 13.633 1 89.44 82 PHE A C 1
ATOM 662 O O . PHE A 1 82 ? -5.379 -17.516 14.32 1 89.44 82 PHE A O 1
ATOM 669 N N . VAL A 1 83 ? -3.34 -16.906 13.961 1 88.56 83 VAL A N 1
ATOM 670 C CA . VAL A 1 83 ? -2.811 -17.094 15.312 1 88.56 83 VAL A CA 1
ATOM 671 C C . VAL A 1 83 ? -1.95 -15.891 15.695 1 88.56 83 VAL A C 1
ATOM 673 O O . VAL A 1 83 ? -0.86 -15.695 15.156 1 88.56 83 VAL A O 1
ATOM 676 N N . GLU A 1 84 ? -2.49 -15.031 16.547 1 84.06 84 GLU A N 1
ATOM 677 C CA . GLU A 1 84 ? -1.821 -13.781 16.906 1 84.06 84 GLU A CA 1
ATOM 678 C C . GLU A 1 84 ? -1.555 -12.938 15.656 1 84.06 84 GLU A C 1
ATOM 680 O O . GLU A 1 84 ? -2.475 -12.641 14.891 1 84.06 84 GLU A O 1
ATOM 685 N N . ASN A 1 85 ? -0.276 -12.648 15.438 1 85.56 85 ASN A N 1
ATOM 686 C CA . ASN A 1 85 ? 0.076 -11.781 14.32 1 85.56 85 ASN A CA 1
ATOM 687 C C . ASN A 1 85 ? 0.64 -12.578 13.141 1 85.56 85 ASN A C 1
ATOM 689 O O . ASN A 1 85 ? 1.636 -12.18 12.539 1 85.56 85 ASN A O 1
ATOM 693 N N . ARG A 1 86 ? 0.007 -13.773 12.977 1 89.69 86 ARG A N 1
ATOM 694 C CA . ARG A 1 86 ? 0.369 -14.594 11.82 1 89.69 86 ARG A CA 1
ATOM 695 C C . ARG A 1 86 ? -0.873 -15.141 11.133 1 89.69 86 ARG A C 1
ATOM 697 O O . ARG A 1 86 ? -1.84 -15.531 11.789 1 89.69 86 ARG A O 1
ATOM 704 N N . ILE A 1 87 ? -0.807 -15.172 9.859 1 90.88 87 ILE A N 1
ATOM 705 C CA . ILE A 1 87 ? -1.883 -15.797 9.094 1 90.88 87 ILE A CA 1
ATOM 706 C C . ILE A 1 87 ? -1.361 -17.062 8.406 1 90.88 87 ILE A C 1
ATOM 708 O O . ILE A 1 87 ? -0.237 -17.078 7.902 1 90.88 87 ILE A O 1
ATOM 712 N N . SER A 1 88 ? -2.152 -18.109 8.492 1 93.38 88 SER A N 1
ATOM 713 C CA . SER A 1 88 ? -1.865 -19.375 7.812 1 93.38 88 SER A CA 1
ATOM 714 C C . SER A 1 88 ? -2.881 -19.656 6.711 1 93.38 88 SER A C 1
ATOM 716 O O . SER A 1 88 ? -4.09 -19.562 6.934 1 93.38 88 SER A O 1
ATOM 718 N N . ILE A 1 89 ? -2.4 -19.953 5.531 1 92.56 89 ILE A N 1
ATOM 719 C CA . ILE A 1 89 ? -3.236 -20.281 4.379 1 92.56 89 ILE A CA 1
ATOM 720 C C . ILE A 1 89 ? -3.031 -21.734 3.988 1 92.56 89 ILE A C 1
ATOM 722 O O . ILE A 1 89 ? -1.917 -22.141 3.648 1 92.56 89 ILE A O 1
ATOM 726 N N . CYS A 1 90 ? -4.098 -22.5 4.012 1 93.62 90 CYS A N 1
ATOM 727 C CA . CYS A 1 90 ? -4.047 -23.938 3.742 1 93.62 90 CYS A CA 1
ATOM 728 C C . CYS A 1 90 ? -4.543 -24.25 2.336 1 93.62 90 CYS A C 1
ATOM 730 O O . CYS A 1 90 ? -5.672 -23.906 1.982 1 93.62 90 CYS A O 1
ATOM 732 N N . THR A 1 91 ? -3.717 -24.922 1.565 1 95.19 91 THR A N 1
ATOM 733 C CA . THR A 1 91 ? -4.066 -25.297 0.2 1 95.19 91 THR A CA 1
ATOM 734 C C . THR A 1 91 ? -3.701 -26.75 -0.069 1 95.19 91 THR A C 1
ATOM 736 O O . THR A 1 91 ? -3.127 -27.422 0.791 1 95.19 91 THR A O 1
ATOM 739 N N . GLU A 1 92 ? -4.145 -27.234 -1.229 1 96 92 GLU A N 1
ATOM 740 C CA . GLU A 1 92 ? -3.748 -28.594 -1.624 1 96 92 GLU A CA 1
ATOM 741 C C . GLU A 1 92 ? -2.234 -28.688 -1.786 1 96 92 GLU A C 1
ATOM 743 O O . GLU A 1 92 ? -1.568 -27.703 -2.096 1 96 92 GLU A O 1
ATOM 748 N N . PHE A 1 93 ? -1.752 -29.875 -1.538 1 97.62 93 PHE A N 1
ATOM 749 C CA . PHE A 1 93 ? -0.324 -30.141 -1.669 1 97.62 93 PHE A CA 1
ATOM 750 C C . PHE A 1 93 ? 0.008 -30.641 -3.07 1 97.62 93 PHE A C 1
ATOM 752 O O . PHE A 1 93 ? -0.569 -31.625 -3.537 1 97.62 93 PHE A O 1
ATOM 759 N N . MET A 1 94 ? 0.863 -29.906 -3.738 1 98.31 94 MET A N 1
ATOM 760 C CA . MET A 1 94 ? 1.408 -30.312 -5.031 1 98.31 94 MET A CA 1
ATOM 761 C C . MET A 1 94 ? 2.797 -30.922 -4.871 1 98.31 94 MET A C 1
ATOM 763 O O . MET A 1 94 ? 3.771 -30.203 -4.641 1 98.31 94 MET A O 1
ATOM 767 N N . ASP A 1 95 ? 2.92 -32.188 -5.133 1 97.5 95 ASP A N 1
ATOM 768 C CA . ASP A 1 95 ? 4.078 -32.969 -4.672 1 97.5 95 ASP A CA 1
ATOM 769 C C . ASP A 1 95 ? 5.273 -32.75 -5.602 1 97.5 95 ASP A C 1
ATOM 771 O O . ASP A 1 95 ? 6.395 -33.156 -5.281 1 97.5 95 ASP A O 1
ATOM 775 N N . GLY A 1 96 ? 5.113 -32.125 -6.723 1 97.69 96 GLY A N 1
ATOM 776 C CA . GLY A 1 96 ? 6.234 -31.766 -7.574 1 97.69 96 GLY A CA 1
ATOM 777 C C . GLY A 1 96 ? 6.855 -30.438 -7.215 1 97.69 96 GLY A C 1
ATOM 778 O O . GLY A 1 96 ? 7.953 -30.109 -7.672 1 97.69 96 GLY A O 1
ATOM 779 N N . GLY A 1 97 ? 6.094 -29.641 -6.492 1 96.75 97 GLY A N 1
ATOM 780 C CA . GLY A 1 97 ? 6.602 -28.328 -6.082 1 96.75 97 GLY A CA 1
ATOM 781 C C . GLY A 1 97 ? 6.453 -27.266 -7.156 1 96.75 97 GLY A C 1
ATOM 782 O O . GLY A 1 97 ? 5.656 -27.422 -8.078 1 96.75 97 GLY A O 1
ATOM 783 N N . SER A 1 98 ? 7.145 -26.172 -6.965 1 95.94 98 SER A N 1
ATOM 784 C CA . SER A 1 98 ? 7.059 -25.031 -7.879 1 95.94 98 SER A CA 1
ATOM 785 C C . SER A 1 98 ? 8.039 -25.188 -9.039 1 95.94 98 SER A C 1
ATOM 787 O O . SER A 1 98 ? 9.016 -25.938 -8.945 1 95.94 98 SER A O 1
ATOM 789 N N . LEU A 1 99 ? 7.789 -24.406 -10.023 1 95.75 99 LEU A N 1
ATOM 790 C CA . LEU A 1 99 ? 8.547 -24.547 -11.258 1 95.75 99 LEU A CA 1
ATOM 791 C C . LEU A 1 99 ? 9.945 -23.953 -11.109 1 95.75 99 LEU A C 1
ATOM 793 O O . LEU A 1 99 ? 10.844 -24.266 -11.906 1 95.75 99 LEU A O 1
ATOM 797 N N . ASP A 1 100 ? 10.141 -23.125 -10.102 1 91.56 100 ASP A N 1
ATOM 798 C CA . ASP A 1 100 ? 11.406 -22.406 -9.984 1 91.56 100 ASP A CA 1
ATOM 799 C C . ASP A 1 100 ? 12.523 -23.359 -9.547 1 91.56 100 ASP A C 1
ATOM 801 O O . ASP A 1 100 ? 13.703 -23 -9.625 1 91.56 100 ASP A O 1
ATOM 805 N N . VAL A 1 101 ? 12.242 -24.578 -9.188 1 90.06 101 VAL A N 1
ATOM 806 C CA . VAL A 1 101 ? 13.281 -25.516 -8.766 1 90.06 101 VAL A CA 1
ATOM 807 C C . VAL A 1 101 ? 13.695 -26.391 -9.953 1 90.06 101 VAL A C 1
ATOM 809 O O . VAL A 1 101 ? 14.594 -27.219 -9.828 1 90.06 101 VAL A O 1
ATOM 812 N N . TYR A 1 102 ? 12.984 -26.281 -10.984 1 90.5 102 TYR A N 1
ATOM 813 C CA . TYR A 1 102 ? 13.305 -27.031 -12.188 1 90.5 102 TYR A CA 1
ATOM 814 C C . TYR A 1 102 ? 14.109 -26.188 -13.164 1 90.5 102 TYR A C 1
ATOM 816 O O . TYR A 1 102 ? 13.977 -24.953 -13.188 1 90.5 102 TYR A O 1
ATOM 824 N N . ARG A 1 103 ? 14.945 -26.844 -13.922 1 81.25 103 ARG A N 1
ATOM 825 C CA . ARG A 1 103 ? 15.734 -26.156 -14.953 1 81.25 103 ARG A CA 1
ATOM 826 C C . ARG A 1 103 ? 15.68 -26.922 -16.266 1 81.25 103 ARG A C 1
ATOM 828 O O . ARG A 1 103 ? 15.469 -28.141 -16.281 1 81.25 103 ARG A O 1
ATOM 835 N N . ARG A 1 104 ? 15.836 -26.141 -17.375 1 81.75 104 ARG A N 1
ATOM 836 C CA . ARG A 1 104 ? 15.938 -26.688 -18.719 1 81.75 104 ARG A CA 1
ATOM 837 C C . ARG A 1 104 ? 14.758 -27.594 -19.031 1 81.75 104 ARG A C 1
ATOM 839 O O . ARG A 1 104 ? 14.945 -28.75 -19.453 1 81.75 104 ARG A O 1
ATOM 846 N N . ILE A 1 105 ? 13.594 -27.125 -18.859 1 91.75 105 ILE A N 1
ATOM 847 C CA . ILE A 1 105 ? 12.391 -27.891 -19.156 1 91.75 105 ILE A CA 1
ATOM 848 C C . ILE A 1 105 ? 12.242 -28.078 -20.656 1 91.75 105 ILE A C 1
ATOM 850 O O . ILE A 1 105 ? 12.234 -27.094 -21.422 1 91.75 105 ILE A O 1
ATOM 854 N N . PRO A 1 106 ? 12.156 -29.344 -21.078 1 92.44 106 PRO A N 1
ATOM 855 C CA . PRO A 1 106 ? 11.961 -29.562 -22.516 1 92.44 106 PRO A CA 1
ATOM 856 C C . PRO A 1 106 ? 10.711 -28.859 -23.047 1 92.44 106 PRO A C 1
ATOM 858 O O . PRO A 1 106 ? 9.695 -28.781 -22.359 1 92.44 106 PRO A O 1
ATOM 861 N N . GLU A 1 107 ? 10.766 -28.391 -24.234 1 93.06 107 GLU A N 1
ATOM 862 C CA . GLU A 1 107 ? 9.719 -27.547 -24.812 1 93.06 107 GLU A CA 1
ATOM 863 C C . GLU A 1 107 ? 8.367 -28.266 -24.797 1 93.06 107 GLU A C 1
ATOM 865 O O . GLU A 1 107 ? 7.332 -27.641 -24.562 1 93.06 107 GLU A O 1
ATOM 870 N N . HIS A 1 108 ? 8.367 -29.594 -25.125 1 94.88 108 HIS A N 1
ATOM 871 C CA . HIS A 1 108 ? 7.09 -30.312 -25.188 1 94.88 108 HIS A CA 1
ATOM 872 C C . HIS A 1 108 ? 6.445 -30.406 -23.812 1 94.88 108 HIS A C 1
ATOM 874 O O . HIS A 1 108 ? 5.223 -30.531 -23.703 1 94.88 108 HIS A O 1
ATOM 880 N N . VAL A 1 109 ? 7.223 -30.375 -22.781 1 96.75 109 VAL A N 1
ATOM 881 C CA . VAL A 1 109 ? 6.711 -30.328 -21.422 1 96.75 109 VAL A CA 1
ATOM 882 C C . VAL A 1 109 ? 6.285 -28.906 -21.078 1 96.75 109 VAL A C 1
ATOM 884 O O . VAL A 1 109 ? 5.168 -28.672 -20.609 1 96.75 109 VAL A O 1
ATOM 887 N N . LEU A 1 110 ? 7.16 -27.969 -21.438 1 95.88 110 LEU A N 1
ATOM 888 C CA . LEU A 1 110 ? 6.926 -26.547 -21.156 1 95.88 110 LEU A CA 1
ATOM 889 C C . LEU A 1 110 ? 5.652 -26.062 -21.844 1 95.88 110 LEU A C 1
ATOM 891 O O . LEU A 1 110 ? 4.898 -25.266 -21.281 1 95.88 110 LEU A O 1
ATOM 895 N N . GLY A 1 111 ? 5.48 -26.469 -23.078 1 96.94 111 GLY A N 1
ATOM 896 C CA . GLY A 1 111 ? 4.27 -26.125 -23.797 1 96.94 111 GLY A CA 1
ATOM 897 C C . GLY A 1 111 ? 3 -26.516 -23.078 1 96.94 111 GLY A C 1
ATOM 898 O O . GLY A 1 111 ? 2.049 -25.734 -23 1 96.94 111 GLY A O 1
ATOM 899 N N . ARG A 1 112 ? 2.973 -27.719 -22.516 1 98.19 112 ARG A N 1
ATOM 900 C CA . ARG A 1 112 ? 1.796 -28.219 -21.812 1 98.19 112 ARG A CA 1
ATOM 901 C C . ARG A 1 112 ? 1.613 -27.5 -20.469 1 98.19 112 ARG A C 1
ATOM 903 O O . ARG A 1 112 ? 0.484 -27.281 -20.031 1 98.19 112 ARG A O 1
ATOM 910 N N . ILE A 1 113 ? 2.725 -27.141 -19.875 1 98.25 113 ILE A N 1
ATOM 911 C CA . ILE A 1 113 ? 2.666 -26.312 -18.672 1 98.25 113 ILE A CA 1
ATOM 912 C C . ILE A 1 113 ? 2.1 -24.938 -19.031 1 98.25 113 ILE A C 1
ATOM 914 O O . ILE A 1 113 ? 1.229 -24.422 -18.312 1 98.25 113 ILE A O 1
ATOM 918 N N . ALA A 1 114 ? 2.543 -24.375 -20.109 1 97.94 114 ALA A N 1
ATOM 919 C CA . ALA A 1 114 ? 2.066 -23.078 -20.562 1 97.94 114 ALA A CA 1
ATOM 920 C C . ALA A 1 114 ? 0.56 -23.094 -20.797 1 97.94 114 ALA A C 1
ATOM 922 O O . ALA A 1 114 ? -0.145 -22.141 -20.453 1 97.94 114 ALA A O 1
ATOM 923 N N . VAL A 1 115 ? 0.084 -24.172 -21.375 1 98.62 115 VAL A N 1
ATOM 924 C CA . VAL A 1 115 ? -1.349 -24.312 -21.609 1 98.62 115 VAL A CA 1
ATOM 925 C C . VAL A 1 115 ? -2.104 -24.203 -20.281 1 98.62 115 VAL A C 1
ATOM 927 O O . VAL A 1 115 ? -3.068 -23.438 -20.172 1 98.62 115 VAL A O 1
ATOM 930 N N . ALA A 1 116 ? -1.666 -24.906 -19.297 1 98.62 116 ALA A N 1
ATOM 931 C CA . ALA A 1 116 ? -2.324 -24.906 -17.984 1 98.62 116 ALA A CA 1
ATOM 932 C C . ALA A 1 116 ? -2.279 -23.5 -17.359 1 98.62 116 ALA A C 1
ATOM 934 O O . ALA A 1 116 ? -3.271 -23.047 -16.797 1 98.62 116 ALA A O 1
ATOM 935 N N . VAL A 1 117 ? -1.13 -22.812 -17.469 1 98.25 117 VAL A N 1
ATOM 936 C CA . VAL A 1 117 ? -0.954 -21.484 -16.906 1 98.25 117 VAL A CA 1
ATOM 937 C C . VAL A 1 117 ? -1.898 -20.5 -17.594 1 98.25 117 VAL A C 1
ATOM 939 O O . VAL A 1 117 ? -2.602 -19.734 -16.938 1 98.25 117 VAL A O 1
ATOM 942 N N . VAL A 1 118 ? -1.949 -20.562 -18.891 1 98.38 118 VAL A N 1
ATOM 943 C CA . VAL A 1 118 ? -2.803 -19.641 -19.656 1 98.38 118 VAL A CA 1
ATOM 944 C C . VAL A 1 118 ? -4.27 -19.938 -19.344 1 98.38 118 VAL A C 1
ATOM 946 O O . VAL A 1 118 ? -5.078 -19.016 -19.203 1 98.38 118 VAL A O 1
ATOM 949 N N . LYS A 1 119 ? -4.633 -21.188 -19.219 1 98.38 119 LYS A N 1
ATOM 950 C CA . LYS A 1 119 ? -5.996 -21.547 -18.844 1 98.38 119 LYS A CA 1
ATOM 951 C C . LYS A 1 119 ? -6.332 -21.031 -17.453 1 98.38 119 LYS A C 1
ATOM 953 O O . LYS A 1 119 ? -7.438 -20.547 -17.219 1 98.38 119 LYS A O 1
ATOM 958 N N . GLY A 1 120 ? -5.383 -21.156 -16.578 1 97.81 120 GLY A N 1
ATOM 959 C CA . GLY A 1 120 ? -5.574 -20.609 -15.242 1 97.81 120 GLY A CA 1
ATOM 960 C C . GLY A 1 120 ? -5.801 -19.109 -15.242 1 97.81 120 GLY A C 1
ATOM 961 O O . GLY A 1 120 ? -6.73 -18.609 -14.602 1 97.81 120 GLY A O 1
ATOM 962 N N . LEU A 1 121 ? -4.992 -18.406 -16 1 96.94 121 LEU A N 1
ATOM 963 C CA . LEU A 1 121 ? -5.125 -16.953 -16.109 1 96.94 121 LEU A CA 1
ATOM 964 C C . LEU A 1 121 ? -6.445 -16.578 -16.766 1 96.94 121 LEU A C 1
ATOM 966 O O . LEU A 1 121 ? -7.078 -15.578 -16.391 1 96.94 121 LEU A O 1
ATOM 970 N N . THR A 1 122 ? -6.809 -17.344 -17.766 1 97.06 122 THR A N 1
ATOM 971 C CA . THR A 1 122 ? -8.086 -17.109 -18.422 1 97.06 122 THR A CA 1
ATOM 972 C C . THR A 1 122 ? -9.242 -17.266 -17.438 1 97.06 122 THR A C 1
ATOM 974 O O . THR A 1 122 ? -10.18 -16.469 -17.438 1 97.06 122 THR A O 1
ATOM 977 N N . TYR A 1 123 ? -9.188 -18.266 -16.656 1 96.56 123 TYR A N 1
ATOM 978 C CA . TYR A 1 123 ? -10.203 -18.484 -15.633 1 96.56 123 TYR A CA 1
ATOM 979 C C . TYR A 1 123 ? -10.273 -17.312 -14.656 1 96.56 123 TYR A C 1
ATOM 981 O O . TYR A 1 123 ? -11.352 -16.781 -14.398 1 96.56 123 TYR A O 1
ATOM 989 N N . LEU A 1 124 ? -9.133 -16.906 -14.125 1 93.69 124 LEU A N 1
ATOM 990 C CA . LEU A 1 124 ? -9.102 -15.781 -13.203 1 93.69 124 LEU A CA 1
ATOM 991 C C . LEU A 1 124 ? -9.672 -14.531 -13.859 1 93.69 124 LEU A C 1
ATOM 993 O O . LEU A 1 124 ? -10.469 -13.812 -13.25 1 93.69 124 LEU A O 1
ATOM 997 N N . TRP A 1 125 ? -9.305 -14.367 -15.078 1 91.25 125 TRP A N 1
ATOM 998 C CA . TRP A 1 125 ? -9.75 -13.195 -15.82 1 91.25 125 TRP A CA 1
ATOM 999 C C . TRP A 1 125 ? -11.258 -13.219 -16.016 1 91.25 125 TRP A C 1
ATOM 1001 O O . TRP A 1 125 ? -11.914 -12.172 -16.016 1 91.25 125 TRP A O 1
ATOM 1011 N N . SER A 1 126 ? -11.82 -14.312 -16.219 1 92.81 126 SER A N 1
ATOM 1012 C CA . SER A 1 126 ? -13.266 -14.453 -16.375 1 92.81 126 SER A CA 1
ATOM 1013 C C . SER A 1 126 ? -14 -14.016 -15.117 1 92.81 126 SER A C 1
ATOM 1015 O O . SER A 1 126 ? -15.172 -13.633 -15.172 1 92.81 126 SER A O 1
ATOM 1017 N N . LEU A 1 127 ? -13.352 -14.102 -13.992 1 88.94 127 LEU A N 1
ATOM 1018 C CA . LEU A 1 127 ? -13.898 -13.656 -12.719 1 88.94 127 LEU A CA 1
ATOM 1019 C C . LEU A 1 127 ? -13.438 -12.242 -12.391 1 88.94 127 LEU A C 1
ATOM 1021 O O . LEU A 1 127 ? -13.68 -11.742 -11.289 1 88.94 127 LEU A O 1
ATOM 1025 N N . LYS A 1 128 ? -12.625 -11.617 -13.305 1 87.44 128 LYS A N 1
ATOM 1026 C CA . LYS A 1 128 ? -12.062 -10.273 -13.164 1 87.44 128 LYS A CA 1
ATOM 1027 C C . LYS A 1 128 ? -11.062 -10.219 -12.016 1 87.44 128 LYS A C 1
ATOM 1029 O O . LYS A 1 128 ? -11.016 -9.234 -11.273 1 87.44 128 LYS A O 1
ATOM 1034 N N . ILE A 1 129 ? -10.398 -11.297 -11.906 1 86.94 129 ILE A N 1
ATOM 1035 C CA . ILE A 1 129 ? -9.328 -11.391 -10.922 1 86.94 129 ILE A CA 1
ATOM 1036 C C . ILE A 1 129 ? -7.973 -11.352 -11.625 1 86.94 129 ILE A C 1
ATOM 1038 O O . ILE A 1 129 ? -7.773 -12.031 -12.633 1 86.94 129 ILE A O 1
ATOM 1042 N N . LEU A 1 130 ? -7.113 -10.453 -11.141 1 88.56 130 LEU A N 1
ATOM 1043 C CA . LEU A 1 130 ? -5.73 -10.453 -11.594 1 88.56 130 LEU A CA 1
ATOM 1044 C C . LEU A 1 130 ? -4.852 -11.297 -10.68 1 88.56 130 LEU A C 1
ATOM 1046 O O . LEU A 1 130 ? -5.02 -11.266 -9.453 1 88.56 130 LEU A O 1
ATOM 1050 N N . HIS A 1 131 ? -3.984 -12.125 -11.211 1 91.25 131 HIS A N 1
ATOM 1051 C CA . HIS A 1 131 ? -3.078 -12.914 -10.391 1 91.25 131 HIS A CA 1
ATOM 1052 C C . HIS A 1 131 ? -2.109 -12.016 -9.625 1 91.25 131 HIS A C 1
ATOM 1054 O O . HIS A 1 131 ? -1.992 -12.133 -8.398 1 91.25 131 HIS A O 1
ATOM 1060 N N . ARG A 1 132 ? -1.376 -11.133 -10.344 1 86.88 132 ARG A N 1
ATOM 1061 C CA . ARG A 1 132 ? -0.557 -10.039 -9.836 1 86.88 132 ARG A CA 1
ATOM 1062 C C . ARG A 1 132 ? 0.83 -10.531 -9.438 1 86.88 132 ARG A C 1
ATOM 1064 O O . ARG A 1 132 ? 1.716 -9.727 -9.133 1 86.88 132 ARG A O 1
ATOM 1071 N N . ASP A 1 133 ? 1.09 -11.852 -9.539 1 88.12 133 ASP A N 1
ATOM 1072 C CA . ASP A 1 133 ? 2.4 -12.367 -9.156 1 88.12 133 ASP A CA 1
ATOM 1073 C C . ASP A 1 133 ? 2.74 -13.633 -9.938 1 88.12 133 ASP A C 1
ATOM 1075 O O . ASP A 1 133 ? 3.105 -14.656 -9.344 1 88.12 133 ASP A O 1
ATOM 1079 N N . VAL A 1 134 ? 2.566 -13.539 -11.148 1 92.19 134 VAL A N 1
ATOM 1080 C CA . VAL A 1 134 ? 2.881 -14.664 -12.023 1 92.19 134 VAL A CA 1
ATOM 1081 C C . VAL A 1 134 ? 4.395 -14.852 -12.102 1 92.19 134 VAL A C 1
ATOM 1083 O O . VAL A 1 134 ? 5.113 -13.938 -12.516 1 92.19 134 VAL A O 1
ATOM 1086 N N . LYS A 1 135 ? 4.852 -15.953 -11.656 1 91.25 135 LYS A N 1
ATOM 1087 C CA . LYS A 1 135 ? 6.262 -16.328 -11.672 1 91.25 135 LYS A CA 1
ATOM 1088 C C . LYS A 1 135 ? 6.426 -17.828 -11.438 1 91.25 135 LYS A C 1
ATOM 1090 O O . LYS A 1 135 ? 5.496 -18.5 -10.984 1 91.25 135 LYS A O 1
ATOM 1095 N N . PRO A 1 136 ? 7.598 -18.344 -11.734 1 93.06 136 PRO A N 1
ATOM 1096 C CA . PRO A 1 136 ? 7.801 -19.781 -11.648 1 93.06 136 PRO A CA 1
ATOM 1097 C C . PRO A 1 136 ? 7.551 -20.328 -10.25 1 93.06 136 PRO A C 1
ATOM 1099 O O . PRO A 1 136 ? 7.051 -21.453 -10.094 1 93.06 136 PRO A O 1
ATOM 1102 N N . SER A 1 137 ? 7.777 -19.531 -9.203 1 92.81 137 SER A N 1
ATOM 1103 C CA . SER A 1 137 ? 7.59 -20 -7.836 1 92.81 137 SER A CA 1
ATOM 1104 C C . SER A 1 137 ? 6.109 -20.078 -7.477 1 92.81 137 SER A C 1
ATOM 1106 O O . SER A 1 137 ? 5.742 -20.656 -6.461 1 92.81 137 SER A O 1
ATOM 1108 N N . ASN A 1 138 ? 5.266 -19.531 -8.375 1 94.25 138 ASN A N 1
ATOM 1109 C CA . ASN A 1 138 ? 3.822 -19.562 -8.156 1 94.25 138 ASN A CA 1
ATOM 1110 C C . ASN A 1 138 ? 3.129 -20.469 -9.172 1 94.25 138 ASN A C 1
ATOM 1112 O O . ASN A 1 138 ? 1.916 -20.375 -9.367 1 94.25 138 ASN A O 1
ATOM 1116 N N . MET A 1 139 ? 3.885 -21.266 -9.883 1 97.56 139 MET A N 1
ATOM 1117 C CA . MET A 1 139 ? 3.422 -22.328 -10.773 1 97.56 139 MET A CA 1
ATOM 1118 C C . MET A 1 139 ? 3.801 -23.703 -10.219 1 97.56 139 MET A C 1
ATOM 1120 O O . MET A 1 139 ? 4.977 -24.062 -10.211 1 97.56 139 MET A O 1
ATOM 1124 N N . LEU A 1 140 ? 2.781 -24.438 -9.859 1 98.44 140 LEU A N 1
ATOM 1125 C CA . LEU A 1 140 ? 3.031 -25.703 -9.18 1 98.44 140 LEU A CA 1
ATOM 1126 C C . LEU A 1 140 ? 2.764 -26.891 -10.102 1 98.44 140 LEU A C 1
ATOM 1128 O O . LEU A 1 140 ? 1.864 -26.828 -10.945 1 98.44 140 LEU A O 1
ATOM 1132 N N . VAL A 1 141 ? 3.537 -27.938 -9.93 1 98.62 141 VAL A N 1
ATOM 1133 C CA . VAL A 1 141 ? 3.338 -29.188 -10.664 1 98.62 141 VAL A CA 1
ATOM 1134 C C . VAL A 1 141 ? 3.24 -30.359 -9.68 1 98.62 141 VAL A C 1
ATOM 1136 O O . VAL A 1 141 ? 3.635 -30.234 -8.516 1 98.62 141 VAL A O 1
ATOM 1139 N N . ASN A 1 142 ? 2.619 -31.453 -10.102 1 98.44 142 ASN A N 1
ATOM 1140 C CA . ASN A 1 142 ? 2.613 -32.688 -9.289 1 98.44 142 ASN A CA 1
ATOM 1141 C C . ASN A 1 142 ? 2.814 -33.906 -10.148 1 98.44 142 ASN A C 1
ATOM 1143 O O . ASN A 1 142 ? 2.936 -33.812 -11.375 1 98.44 142 ASN A O 1
ATOM 1147 N N . THR A 1 143 ? 2.939 -35.031 -9.555 1 98.12 143 THR A N 1
ATOM 1148 C CA . THR A 1 143 ? 3.275 -36.312 -10.211 1 98.12 143 THR A CA 1
ATOM 1149 C C . THR A 1 143 ? 2.086 -36.844 -11.008 1 98.12 143 THR A C 1
ATOM 1151 O O . THR A 1 143 ? 2.232 -37.75 -11.812 1 98.12 143 THR A O 1
ATOM 1154 N N . ARG A 1 144 ? 0.92 -36.25 -10.852 1 98.06 144 ARG A N 1
ATOM 1155 C CA . ARG A 1 144 ? -0.252 -36.625 -11.633 1 98.06 144 ARG A CA 1
ATOM 1156 C C . ARG A 1 144 ? -0.329 -35.844 -12.93 1 98.06 144 ARG A C 1
ATOM 1158 O O . ARG A 1 144 ? -1.225 -36.062 -13.75 1 98.06 144 ARG A O 1
ATOM 1165 N N . GLY A 1 145 ? 0.554 -34.906 -13.078 1 98.44 145 GLY A N 1
ATOM 1166 C CA . GLY A 1 145 ? 0.63 -34.156 -14.305 1 98.44 145 GLY A CA 1
ATOM 1167 C C . GLY A 1 145 ? -0.189 -32.875 -14.266 1 98.44 145 GLY A C 1
ATOM 1168 O O . GLY A 1 145 ? -0.358 -32.188 -15.289 1 98.44 145 GLY A O 1
ATOM 1169 N N . GLN A 1 146 ? -0.679 -32.562 -13.07 1 98.5 146 GLN A N 1
ATOM 1170 C CA . GLN A 1 146 ? -1.437 -31.312 -12.922 1 98.5 146 GLN A CA 1
ATOM 1171 C C . GLN A 1 146 ? -0.507 -30.109 -12.75 1 98.5 146 GLN A C 1
ATOM 1173 O O . GLN A 1 146 ? 0.556 -30.234 -12.133 1 98.5 146 GLN A O 1
ATOM 1178 N N . VAL A 1 147 ? -0.887 -28.969 -13.359 1 98.75 147 VAL A N 1
ATOM 1179 C CA . VAL A 1 147 ? -0.227 -27.688 -13.219 1 98.75 147 VAL A CA 1
ATOM 1180 C C . VAL A 1 147 ? -1.22 -26.656 -12.68 1 98.75 147 VAL A C 1
ATOM 1182 O O . VAL A 1 147 ? -2.303 -26.469 -13.242 1 98.75 147 VAL A O 1
ATOM 1185 N N . LYS A 1 148 ? -0.877 -26 -11.555 1 98.44 148 LYS A N 1
ATOM 1186 C CA . LYS A 1 148 ? -1.818 -25.062 -10.945 1 98.44 148 LYS A CA 1
ATOM 1187 C C . LYS A 1 148 ? -1.12 -23.766 -10.531 1 98.44 148 LYS A C 1
ATOM 1189 O O . LYS A 1 148 ? 0.017 -23.797 -10.055 1 98.44 148 LYS A O 1
ATOM 1194 N N . LEU A 1 149 ? -1.782 -22.656 -10.797 1 97.31 149 LEU A N 1
ATOM 1195 C CA . LEU A 1 149 ? -1.342 -21.375 -10.289 1 97.31 149 LEU A CA 1
ATOM 1196 C C . LEU A 1 149 ? -1.708 -21.203 -8.812 1 97.31 149 LEU A C 1
ATOM 1198 O O . LEU A 1 149 ? -2.781 -21.641 -8.391 1 97.31 149 LEU A O 1
ATOM 1202 N N . CYS A 1 150 ? -0.812 -20.641 -8.016 1 95 150 CYS A N 1
ATOM 1203 C CA . CYS A 1 150 ? -1.08 -20.375 -6.609 1 95 150 CYS A CA 1
ATOM 1204 C C . CYS A 1 150 ? -0.647 -18.969 -6.223 1 95 150 CYS A C 1
ATOM 1206 O O . CYS A 1 150 ? -0.105 -18.234 -7.047 1 95 150 CYS A O 1
ATOM 1208 N N . ASP A 1 151 ? -1.002 -18.484 -5.059 1 89.81 151 ASP A N 1
ATOM 1209 C CA . ASP A 1 151 ? -0.584 -17.25 -4.418 1 89.81 151 ASP A CA 1
ATOM 1210 C C . ASP A 1 151 ? -1.006 -16.031 -5.246 1 89.81 151 ASP A C 1
ATOM 1212 O O . ASP A 1 151 ? -0.282 -15.039 -5.312 1 89.81 151 ASP A O 1
ATOM 1216 N N . PHE A 1 152 ? -2.074 -16.156 -5.828 1 84.25 152 PHE A N 1
ATOM 1217 C CA . PHE A 1 152 ? -2.5 -15 -6.617 1 84.25 152 PHE A CA 1
ATOM 1218 C C . PHE A 1 152 ? -3.074 -13.914 -5.723 1 84.25 152 PHE A C 1
ATOM 1220 O O . PHE A 1 152 ? -4.016 -14.156 -4.965 1 84.25 152 PHE A O 1
ATOM 1227 N N . GLY A 1 153 ? -2.383 -12.828 -5.738 1 76.5 153 GLY A N 1
ATOM 1228 C CA . GLY A 1 153 ? -2.836 -11.578 -5.148 1 76.5 153 GLY A CA 1
ATOM 1229 C C . GLY A 1 153 ? -2.736 -11.562 -3.633 1 76.5 153 GLY A C 1
ATOM 1230 O O . GLY A 1 153 ? -3.225 -10.633 -2.982 1 76.5 153 GLY A O 1
ATOM 1231 N N . VAL A 1 154 ? -2.146 -12.516 -3.006 1 78.94 154 VAL A N 1
ATOM 1232 C CA . VAL A 1 154 ? -2.186 -12.648 -1.553 1 78.94 154 VAL A CA 1
ATOM 1233 C C . VAL A 1 154 ? -1.444 -11.484 -0.908 1 78.94 154 VAL A C 1
ATOM 1235 O O . VAL A 1 154 ? -1.997 -10.781 -0.058 1 78.94 154 VAL A O 1
ATOM 1238 N N . SER A 1 155 ? -0.225 -11.273 -1.324 1 78.19 155 SER A N 1
ATOM 1239 C CA . SER A 1 155 ? 0.575 -10.195 -0.746 1 78.19 155 SER A CA 1
ATOM 1240 C C . SER A 1 155 ? -0.075 -8.836 -0.979 1 78.19 155 SER A C 1
ATOM 1242 O O . SER A 1 155 ? -0.129 -8.008 -0.071 1 78.19 155 SER A O 1
ATOM 1244 N N . THR A 1 156 ? -0.528 -8.672 -2.164 1 75.88 156 THR A N 1
ATOM 1245 C CA . THR A 1 156 ? -1.188 -7.422 -2.51 1 75.88 156 THR A CA 1
ATOM 1246 C C . THR A 1 156 ? -2.438 -7.215 -1.658 1 75.88 156 THR A C 1
ATOM 1248 O O . THR A 1 156 ? -2.684 -6.109 -1.168 1 75.88 156 THR A O 1
ATOM 1251 N N . GLN A 1 157 ? -3.164 -8.242 -1.488 1 79 157 GLN A N 1
ATOM 1252 C CA . GLN A 1 157 ? -4.387 -8.156 -0.698 1 79 157 GLN A CA 1
ATOM 1253 C C . GLN A 1 157 ? -4.078 -7.855 0.765 1 79 157 GLN A C 1
ATOM 1255 O O . GLN A 1 157 ? -4.789 -7.082 1.41 1 79 157 GLN A O 1
ATOM 1260 N N . LEU A 1 158 ? -3.055 -8.484 1.211 1 80.81 158 LEU A N 1
ATOM 1261 C CA . LEU A 1 158 ? -2.615 -8.203 2.574 1 80.81 158 LEU A CA 1
ATOM 1262 C C . LEU A 1 158 ? -2.215 -6.742 2.732 1 80.81 158 LEU A C 1
ATOM 1264 O O . LEU A 1 158 ? -2.693 -6.059 3.639 1 80.81 158 LEU A O 1
ATOM 1268 N N . VAL A 1 159 ? -1.427 -6.305 1.845 1 79.5 159 VAL A N 1
ATOM 1269 C CA . VAL A 1 159 ? -0.942 -4.93 1.882 1 79.5 159 VAL A CA 1
ATOM 1270 C C . VAL A 1 159 ? -2.117 -3.963 1.739 1 79.5 159 VAL A C 1
ATOM 1272 O O . VAL A 1 159 ? -2.176 -2.941 2.428 1 79.5 159 VAL A O 1
ATOM 1275 N N . ASN A 1 160 ? -3.018 -4.301 0.896 1 78.06 160 ASN A N 1
ATOM 1276 C CA . ASN A 1 160 ? -4.188 -3.453 0.695 1 78.06 160 ASN A CA 1
ATOM 1277 C C . ASN A 1 160 ? -5.012 -3.326 1.972 1 78.06 160 ASN A C 1
ATOM 1279 O O . ASN A 1 160 ? -5.52 -2.246 2.283 1 78.06 160 ASN A O 1
ATOM 1283 N N . SER A 1 161 ? -5.156 -4.402 2.637 1 80 161 SER A N 1
ATOM 1284 C CA . SER A 1 161 ? -5.902 -4.371 3.889 1 80 161 SER A CA 1
ATOM 1285 C C . SER A 1 161 ? -5.223 -3.471 4.914 1 80 161 SER A C 1
ATOM 1287 O O . SER A 1 161 ? -5.891 -2.691 5.602 1 80 161 SER A O 1
ATOM 1289 N N . ILE A 1 162 ? -3.99 -3.57 4.93 1 77.94 162 ILE A N 1
ATOM 1290 C CA . ILE A 1 162 ? -3.207 -2.758 5.852 1 77.94 162 ILE A CA 1
ATOM 1291 C C . ILE A 1 162 ? -3.281 -1.289 5.441 1 77.94 162 ILE A C 1
ATOM 1293 O O . ILE A 1 162 ? -3.471 -0.409 6.281 1 77.94 162 ILE A O 1
ATOM 1297 N N . ALA A 1 163 ? -3.129 -1.073 4.16 1 77.88 163 ALA A N 1
ATOM 1298 C CA . ALA A 1 163 ? -3.205 0.289 3.643 1 77.88 163 ALA A CA 1
ATOM 1299 C C . ALA A 1 163 ? -4.555 0.922 3.961 1 77.88 163 ALA A C 1
ATOM 1301 O O . ALA A 1 163 ? -4.625 2.086 4.363 1 77.88 163 ALA A O 1
ATOM 1302 N N . LYS A 1 164 ? -5.613 0.195 3.742 1 77.31 164 LYS A N 1
ATOM 1303 C CA . LYS A 1 164 ? -6.953 0.687 4.043 1 77.31 164 LYS A CA 1
ATOM 1304 C C . LYS A 1 164 ? -7.078 1.082 5.512 1 77.31 164 LYS A C 1
ATOM 1306 O O . LYS A 1 164 ? -7.762 2.053 5.84 1 77.31 164 LYS A O 1
ATOM 1311 N N . THR A 1 165 ? -6.426 0.351 6.266 1 77.19 165 THR A N 1
ATOM 1312 C CA . THR A 1 165 ? -6.492 0.608 7.699 1 77.19 165 THR A CA 1
ATOM 1313 C C . THR A 1 165 ? -5.773 1.907 8.047 1 77.19 165 THR A C 1
ATOM 1315 O O . THR A 1 165 ? -6.289 2.719 8.82 1 77.19 165 THR A O 1
ATOM 1318 N N . TYR A 1 166 ? -4.68 2.223 7.465 1 76.06 166 TYR A N 1
ATOM 1319 C CA . TYR A 1 166 ? -3.842 3.336 7.895 1 76.06 166 TYR A CA 1
ATOM 1320 C C . TYR A 1 166 ? -4.129 4.586 7.07 1 76.06 166 TYR A C 1
ATOM 1322 O O . TYR A 1 166 ? -3.982 5.707 7.562 1 76.06 166 TYR A O 1
ATOM 1330 N N . VAL A 1 167 ? -4.379 4.395 5.824 1 72.06 167 VAL A N 1
ATOM 1331 C CA . VAL A 1 167 ? -4.637 5.539 4.953 1 72.06 167 VAL A CA 1
ATOM 1332 C C . VAL A 1 167 ? -6.117 5.898 5 1 72.06 167 VAL A C 1
ATOM 1334 O O . VAL A 1 167 ? -6.477 7.078 5.023 1 72.06 167 VAL A O 1
ATOM 1337 N N . GLY A 1 168 ? -6.961 4.969 5.23 1 65.94 168 GLY A N 1
ATOM 1338 C CA . GLY A 1 168 ? -8.391 5.207 5.262 1 65.94 168 GLY A CA 1
ATOM 1339 C C . GLY A 1 168 ? -8.93 5.793 3.969 1 65.94 168 GLY A C 1
ATOM 1340 O O . GLY A 1 168 ? -8.336 5.609 2.904 1 65.94 168 GLY A O 1
ATOM 1341 N N . THR A 1 169 ? -10.273 6.25 3.996 1 61.09 169 THR A N 1
ATOM 1342 C CA . THR A 1 169 ? -10.898 7.035 2.932 1 61.09 169 THR A CA 1
ATOM 1343 C C . THR A 1 169 ? -10.586 8.516 3.102 1 61.09 169 THR A C 1
ATOM 1345 O O . THR A 1 169 ? -10.688 9.055 4.203 1 61.09 169 THR A O 1
ATOM 1348 N N . ASN A 1 170 ? -9.906 8.984 2.107 1 68.62 170 ASN A N 1
ATOM 1349 C CA . ASN A 1 170 ? -9.523 10.398 2.164 1 68.62 170 ASN A CA 1
ATOM 1350 C C . ASN A 1 170 ? -10.383 11.242 1.225 1 68.62 170 ASN A C 1
ATOM 1352 O O . ASN A 1 170 ? -10.289 11.109 0.003 1 68.62 170 ASN A O 1
ATOM 1356 N N . ALA A 1 171 ? -11.336 12.023 1.786 1 70.56 171 ALA A N 1
ATOM 1357 C CA . ALA A 1 171 ? -12.211 12.891 1.004 1 70.56 171 ALA A CA 1
ATOM 1358 C C . ALA A 1 171 ? -11.414 13.984 0.303 1 70.56 171 ALA A C 1
ATOM 1360 O O . ALA A 1 171 ? -11.922 14.641 -0.614 1 70.56 171 ALA A O 1
ATOM 1361 N N . TYR A 1 172 ? -10.172 14.125 0.619 1 77.38 172 TYR A N 1
ATOM 1362 C CA . TYR A 1 172 ? -9.352 15.203 0.089 1 77.38 172 TYR A CA 1
ATOM 1363 C C . TYR A 1 172 ? -8.383 14.688 -0.963 1 77.38 172 TYR A C 1
ATOM 1365 O O . TYR A 1 172 ? -7.5 15.43 -1.417 1 77.38 172 TYR A O 1
ATOM 1373 N N . MET A 1 173 ? -8.633 13.43 -1.31 1 74.88 173 MET A N 1
ATOM 1374 C CA . MET A 1 173 ? -7.766 12.828 -2.316 1 74.88 173 MET A CA 1
ATOM 1375 C C . MET A 1 173 ? -8.125 13.32 -3.713 1 74.88 173 MET A C 1
ATOM 1377 O O . MET A 1 173 ? -9.305 13.43 -4.051 1 74.88 173 MET A O 1
ATOM 1381 N N . ALA A 1 174 ? -7.074 13.656 -4.477 1 78.44 174 ALA A N 1
ATOM 1382 C CA . ALA A 1 174 ? -7.297 14.062 -5.863 1 78.44 174 ALA A CA 1
ATOM 1383 C C . ALA A 1 174 ? -7.918 12.93 -6.676 1 78.44 174 ALA A C 1
ATOM 1385 O O . ALA A 1 174 ? -7.629 11.758 -6.434 1 78.44 174 ALA A O 1
ATOM 1386 N N . PRO A 1 175 ? -8.719 13.211 -7.715 1 72.62 175 PRO A N 1
ATOM 1387 C CA . PRO A 1 175 ? -9.422 12.203 -8.5 1 72.62 175 PRO A CA 1
ATOM 1388 C C . PRO A 1 175 ? -8.477 11.195 -9.156 1 72.62 175 PRO A C 1
ATOM 1390 O O . PRO A 1 175 ? -8.805 10.008 -9.25 1 72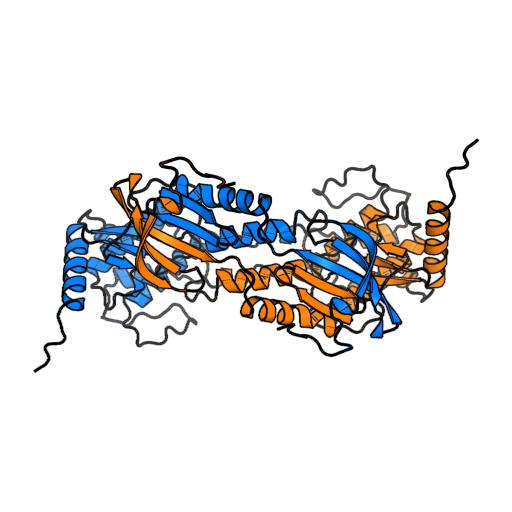.62 175 PRO A O 1
ATOM 1393 N N . GLU A 1 176 ? -7.312 11.594 -9.617 1 75.44 176 GLU A N 1
ATOM 1394 C CA . GLU A 1 176 ? -6.391 10.695 -10.312 1 75.44 176 GLU A CA 1
ATOM 1395 C C . GLU A 1 176 ? -5.758 9.703 -9.344 1 75.44 176 GLU A C 1
ATOM 1397 O O . GLU A 1 176 ? -5.246 8.664 -9.758 1 75.44 176 GLU A O 1
ATOM 1402 N N . ARG A 1 177 ? -5.66 10.094 -8.039 1 67.06 177 ARG A N 1
ATOM 1403 C CA . ARG A 1 177 ? -5.152 9.172 -7.027 1 67.06 177 ARG A CA 1
ATOM 1404 C C . ARG A 1 177 ? -6.137 8.039 -6.781 1 67.06 177 ARG A C 1
ATOM 1406 O O . ARG A 1 177 ? -5.734 6.922 -6.438 1 67.06 177 ARG A O 1
ATOM 1413 N N . ILE A 1 178 ? -7.305 8.414 -6.902 1 60.25 178 ILE A N 1
ATOM 1414 C CA . ILE A 1 178 ? -8.367 7.434 -6.691 1 60.25 178 ILE A CA 1
ATOM 1415 C C . ILE A 1 178 ? -8.406 6.457 -7.863 1 60.25 178 ILE A C 1
ATOM 1417 O O . ILE A 1 178 ? -8.578 5.25 -7.668 1 60.25 178 ILE A O 1
ATOM 1421 N N . SER A 1 179 ? -8.25 6.938 -9.039 1 55.41 179 SER A N 1
ATOM 1422 C CA . SER A 1 179 ? -8.375 6.125 -10.25 1 55.41 179 SER A CA 1
ATOM 1423 C C . SER A 1 179 ? -7.215 5.145 -10.383 1 55.41 179 SER A C 1
ATOM 1425 O O . SER A 1 179 ? -7.355 4.09 -11 1 55.41 179 SER A O 1
ATOM 1427 N N . GLY A 1 180 ? -6.078 5.133 -9.594 1 52.41 180 GLY A N 1
ATOM 1428 C CA . GLY A 1 180 ? -4.961 4.199 -9.586 1 52.41 180 GLY A CA 1
ATOM 1429 C C . GLY A 1 180 ? -4.504 3.803 -10.977 1 52.41 180 GLY A C 1
ATOM 1430 O O . GLY A 1 180 ? -5.258 3.93 -11.938 1 52.41 180 GLY A O 1
ATOM 1431 N N . GLU A 1 181 ? -3.359 4.195 -11.469 1 53.12 181 GLU A N 1
ATOM 1432 C CA . GLU A 1 181 ? -2.986 3.59 -12.742 1 53.12 181 GLU A CA 1
ATOM 1433 C C . GLU A 1 181 ? -3.17 2.076 -12.711 1 53.12 181 GLU A C 1
ATOM 1435 O O . GLU A 1 181 ? -2.814 1.425 -11.727 1 53.12 181 GLU A O 1
ATOM 1440 N N . GLN A 1 182 ? -4.059 1.568 -13.586 1 54.94 182 GLN A N 1
ATOM 1441 C CA . GLN A 1 182 ? -4.824 0.327 -13.594 1 54.94 182 GLN A CA 1
ATOM 1442 C C . GLN A 1 182 ? -3.963 -0.848 -14.047 1 54.94 182 GLN A C 1
ATOM 1444 O O . GLN A 1 182 ? -3.408 -0.831 -15.148 1 54.94 182 GLN A O 1
ATOM 1449 N N . TYR A 1 183 ? -3.113 -1.469 -13.055 1 63.56 183 TYR A N 1
ATOM 1450 C CA . TYR A 1 183 ? -2.752 -2.859 -13.305 1 63.56 183 TYR A CA 1
ATOM 1451 C C . TYR A 1 183 ? -3.9 -3.611 -13.969 1 63.56 183 TYR A C 1
ATOM 1453 O O . TYR A 1 183 ? -5.062 -3.441 -13.594 1 63.56 183 TYR A O 1
ATOM 1461 N N . GLY A 1 184 ? -3.459 -4.102 -15.172 1 78.81 184 GLY A N 1
ATOM 1462 C CA . GLY A 1 184 ? -4.48 -4.871 -15.859 1 78.81 184 GLY A CA 1
ATOM 1463 C C . GLY A 1 184 ? -4.016 -6.258 -16.266 1 78.81 184 GLY A C 1
ATOM 1464 O O . GLY A 1 184 ? -2.922 -6.688 -15.891 1 78.81 184 GLY A O 1
ATOM 1465 N N . ILE A 1 185 ? -4.766 -6.965 -16.922 1 87.62 185 ILE A N 1
ATOM 1466 C CA . ILE A 1 185 ? -4.574 -8.359 -17.312 1 87.62 185 ILE A CA 1
ATOM 1467 C C . ILE A 1 185 ? -3.334 -8.477 -18.188 1 87.62 185 ILE A C 1
ATOM 1469 O O . ILE A 1 185 ? -2.641 -9.492 -18.172 1 87.62 185 ILE A O 1
ATOM 1473 N N . HIS A 1 186 ? -2.906 -7.398 -18.828 1 91.19 186 HIS A N 1
ATOM 1474 C CA . HIS A 1 186 ? -1.762 -7.418 -19.734 1 91.19 186 HIS A CA 1
ATOM 1475 C C . HIS A 1 186 ? -0.45 -7.5 -18.953 1 91.19 186 HIS A C 1
ATOM 1477 O O . HIS A 1 186 ? 0.551 -8 -19.484 1 91.19 186 HIS A O 1
ATOM 1483 N N . SER A 1 187 ? -0.462 -7.031 -17.75 1 88.5 187 SER A N 1
ATOM 1484 C CA . SER A 1 187 ? 0.719 -7.156 -16.891 1 88.5 187 SER A CA 1
ATOM 1485 C C . SER A 1 187 ? 0.976 -8.609 -16.516 1 88.5 187 SER A C 1
ATOM 1487 O O . SER A 1 187 ? 2.125 -9.055 -16.484 1 88.5 187 SER A O 1
ATOM 1489 N N . ASP A 1 188 ? -0.079 -9.352 -16.25 1 92.88 188 ASP A N 1
ATOM 1490 C CA . ASP A 1 188 ? 0.062 -10.773 -15.969 1 92.88 188 ASP A CA 1
ATOM 1491 C C . ASP A 1 188 ? 0.625 -11.516 -17.188 1 92.88 188 ASP A C 1
ATOM 1493 O O . ASP A 1 188 ? 1.444 -12.422 -17.031 1 92.88 188 ASP A O 1
ATOM 1497 N N . VAL A 1 189 ? 0.207 -11.086 -18.312 1 95.38 189 VAL A N 1
ATOM 1498 C CA . VAL A 1 189 ? 0.653 -11.719 -19.547 1 95.38 189 VAL A CA 1
ATOM 1499 C C . VAL A 1 189 ? 2.148 -11.477 -19.75 1 95.38 189 VAL A C 1
ATOM 1501 O O . VAL A 1 189 ? 2.885 -12.383 -20.141 1 95.38 189 VAL A O 1
ATOM 1504 N N . TRP A 1 190 ? 2.576 -10.273 -19.484 1 91.94 190 TRP A N 1
ATOM 1505 C CA . TRP A 1 190 ? 4.008 -9.992 -19.547 1 91.94 190 TRP A CA 1
ATOM 1506 C C . TRP A 1 190 ? 4.785 -10.93 -18.625 1 91.94 190 TRP A C 1
ATOM 1508 O O . TRP A 1 190 ? 5.812 -11.484 -19.016 1 91.94 190 TRP A O 1
ATOM 1518 N N . SER A 1 191 ? 4.281 -11.125 -17.422 1 92.06 191 SER A N 1
ATOM 1519 C CA . SER A 1 191 ? 4.93 -11.977 -16.422 1 92.06 191 SER A CA 1
ATOM 1520 C C . SER A 1 191 ? 4.992 -13.43 -16.891 1 92.06 191 SER A C 1
ATOM 1522 O O . SER A 1 191 ? 5.945 -14.148 -16.594 1 92.06 191 SER A O 1
ATOM 1524 N N . VAL A 1 192 ? 4.004 -13.812 -17.656 1 95.56 192 VAL A N 1
ATOM 1525 C CA . VAL A 1 192 ? 4.043 -15.141 -18.266 1 95.56 192 VAL A CA 1
ATOM 1526 C C . VAL A 1 192 ? 5.246 -15.242 -19.203 1 95.56 192 VAL A C 1
ATOM 1528 O O . VAL A 1 192 ? 6.023 -16.203 -19.125 1 95.56 192 VAL A O 1
ATOM 1531 N N . GLY A 1 193 ? 5.391 -14.242 -20.031 1 92.12 193 GLY A N 1
ATOM 1532 C CA . GLY A 1 193 ? 6.484 -14.242 -20.984 1 92.12 193 GLY A CA 1
ATOM 1533 C C . GLY A 1 193 ? 7.848 -14.352 -20.328 1 92.12 193 GLY A C 1
ATOM 1534 O O . GLY A 1 193 ? 8.641 -15.234 -20.672 1 92.12 193 GLY A O 1
ATOM 1535 N N . ILE A 1 194 ? 8.086 -13.578 -19.391 1 88.88 194 ILE A N 1
ATOM 1536 C CA . ILE A 1 194 ? 9.391 -13.547 -18.75 1 88.88 194 ILE A CA 1
ATOM 1537 C C . ILE A 1 194 ? 9.609 -14.828 -17.953 1 88.88 194 ILE A C 1
ATOM 1539 O O . ILE A 1 194 ? 10.734 -15.336 -17.875 1 88.88 194 ILE A O 1
ATOM 1543 N N . SER A 1 195 ? 8.594 -15.359 -17.328 1 91.56 195 SER A N 1
ATOM 1544 C CA . SER A 1 195 ? 8.695 -16.594 -16.562 1 91.56 195 SER A CA 1
ATOM 1545 C C . SER A 1 195 ? 9.125 -17.766 -17.453 1 91.56 195 SER A C 1
ATOM 1547 O O . SER A 1 195 ? 10.055 -18.5 -17.109 1 91.56 195 SER A O 1
ATOM 1549 N N . PHE A 1 196 ? 8.5 -17.891 -18.578 1 91.31 196 PHE A N 1
ATOM 1550 C CA . PHE A 1 196 ? 8.789 -19.031 -19.453 1 91.31 196 PHE A CA 1
ATOM 1551 C C . PHE A 1 196 ? 10.109 -18.828 -20.188 1 91.31 196 PHE A C 1
ATOM 1553 O O . PHE A 1 196 ? 10.789 -19.797 -20.531 1 91.31 196 PHE A O 1
ATOM 1560 N N . MET A 1 197 ? 10.43 -17.625 -20.406 1 84.38 197 MET A N 1
ATOM 1561 C CA . MET A 1 197 ? 11.758 -17.359 -20.938 1 84.38 197 MET A CA 1
ATOM 1562 C C . MET A 1 197 ? 12.836 -17.797 -19.953 1 84.38 197 MET A C 1
ATOM 1564 O O . MET A 1 197 ? 13.828 -18.422 -20.344 1 84.38 197 MET A O 1
ATOM 1568 N N . GLU A 1 198 ? 12.664 -17.5 -18.719 1 80.75 198 GLU A N 1
ATOM 1569 C CA . GLU A 1 198 ? 13.648 -17.797 -17.688 1 80.75 198 GLU A CA 1
ATOM 1570 C C . GLU A 1 198 ? 13.773 -19.312 -17.484 1 80.75 198 GLU A C 1
ATOM 1572 O O . GLU A 1 198 ? 14.891 -19.828 -17.359 1 80.75 198 GLU A O 1
ATOM 1577 N N . VAL A 1 199 ? 12.68 -19.906 -17.359 1 79.56 199 VAL A N 1
ATOM 1578 C CA . VAL A 1 199 ? 12.688 -21.344 -17.062 1 79.56 199 VAL A CA 1
ATOM 1579 C C . VAL A 1 199 ? 13.312 -22.109 -18.234 1 79.56 199 VAL A C 1
ATOM 1581 O O . VAL A 1 199 ? 13.914 -23.172 -18.031 1 79.56 199 VAL A O 1
ATOM 1584 N N . ASN A 1 200 ? 13.117 -21.578 -19.344 1 71.81 200 ASN A N 1
ATOM 1585 C CA . ASN A 1 200 ? 13.664 -22.25 -20.516 1 71.81 200 ASN A CA 1
ATOM 1586 C C . ASN A 1 200 ? 15.133 -21.891 -20.734 1 71.81 200 ASN A C 1
ATOM 1588 O O . ASN A 1 200 ? 15.914 -22.719 -21.203 1 71.81 200 ASN A O 1
ATOM 1592 N N . VAL A 1 201 ? 15.398 -20.5 -20.578 1 60.78 201 VAL A N 1
ATOM 1593 C CA . VAL A 1 201 ? 16.766 -20.062 -20.828 1 60.78 201 VAL A CA 1
ATOM 1594 C C . VAL A 1 201 ? 17.672 -20.484 -19.672 1 60.78 201 VAL A C 1
ATOM 1596 O O . VAL A 1 201 ? 17.266 -20.422 -18.516 1 60.78 201 VAL A O 1
ATOM 1599 N N . ALA A 1 202 ? 18.281 -21.5 -19.766 1 52.34 202 ALA A N 1
ATOM 1600 C CA . ALA A 1 202 ? 19.281 -21.938 -18.766 1 52.34 202 ALA A CA 1
ATOM 1601 C C . ALA A 1 202 ? 19.875 -20.734 -18.047 1 52.34 202 ALA A C 1
ATOM 1603 O O . ALA A 1 202 ? 19.891 -19.625 -18.578 1 52.34 202 ALA A O 1
ATOM 1604 N N . SER A 1 203 ? 19.891 -20.688 -16.656 1 47.28 203 SER A N 1
ATOM 1605 C CA . SER A 1 203 ? 20.359 -19.75 -15.641 1 47.28 203 SER A CA 1
ATOM 1606 C C . SER A 1 203 ? 21.359 -18.766 -16.234 1 47.28 203 SER A C 1
ATOM 1608 O O . SER A 1 203 ? 21.688 -17.75 -15.609 1 47.28 203 SER A O 1
ATOM 1610 N N . GLY A 1 204 ? 22.188 -19.062 -17.219 1 41.72 204 GLY A N 1
ATOM 1611 C CA . GLY A 1 204 ? 23.391 -18.25 -17.328 1 41.72 204 GLY A CA 1
ATOM 1612 C C . GLY A 1 204 ? 23.141 -16.891 -17.953 1 41.72 204 GLY A C 1
ATOM 1613 O O . GLY A 1 204 ? 24.062 -16.094 -18.078 1 41.72 204 GLY A O 1
ATOM 1614 N N . GLY A 1 205 ? 22.25 -16.672 -18.906 1 41.53 205 GLY A N 1
ATOM 1615 C CA . GLY A 1 205 ? 22.344 -15.406 -19.609 1 41.53 205 GLY A CA 1
ATOM 1616 C C . GLY A 1 205 ? 21.547 -14.297 -18.953 1 41.53 205 GLY A C 1
ATOM 1617 O O . GLY A 1 205 ? 20.516 -14.555 -18.328 1 41.53 205 GLY A O 1
ATOM 1618 N N . SER A 1 206 ? 22.203 -13.328 -18.438 1 41.91 206 SER A N 1
ATOM 1619 C CA . SER A 1 206 ? 21.719 -12.086 -17.828 1 41.91 206 SER A CA 1
ATOM 1620 C C . SER A 1 206 ? 20.531 -11.531 -18.594 1 41.91 206 SER A C 1
ATOM 1622 O O . SER A 1 206 ? 20.625 -11.273 -19.797 1 41.91 206 SER A O 1
ATOM 1624 N N . LEU A 1 207 ? 19.359 -11.953 -18.344 1 45.03 207 LEU A N 1
ATOM 1625 C CA . LEU A 1 207 ? 18.219 -11.312 -18.984 1 45.03 207 LEU A CA 1
ATOM 1626 C C . LEU A 1 207 ? 18.266 -9.797 -18.781 1 45.03 207 LEU A C 1
ATOM 1628 O O . LEU A 1 207 ? 18.25 -9.32 -17.656 1 45.03 207 LEU A O 1
ATOM 1632 N N . SER A 1 208 ? 19.109 -9.062 -19.422 1 40.81 208 SER A N 1
ATOM 1633 C CA . SER A 1 208 ? 19.062 -7.609 -19.375 1 40.81 208 SER A CA 1
ATOM 1634 C C . SER A 1 208 ? 17.656 -7.094 -19.672 1 40.81 208 SER A C 1
ATOM 1636 O O . SER A 1 208 ? 17.062 -7.457 -20.688 1 40.81 208 SER A O 1
ATOM 1638 N N . VAL A 1 209 ? 16.938 -6.906 -18.734 1 45.78 209 VAL A N 1
ATOM 1639 C CA . VAL A 1 209 ? 15.578 -6.363 -18.703 1 45.78 209 VAL A CA 1
ATOM 1640 C C . VAL A 1 209 ? 15.469 -5.227 -19.719 1 45.78 209 VAL A C 1
ATOM 1642 O O . VAL A 1 209 ? 14.469 -4.496 -19.734 1 45.78 209 VAL A O 1
ATOM 1645 N N . SER A 1 210 ? 16.562 -4.805 -20.422 1 41.84 210 SER A N 1
ATOM 1646 C CA . SER A 1 210 ? 16.234 -3.727 -21.359 1 41.84 210 SER A CA 1
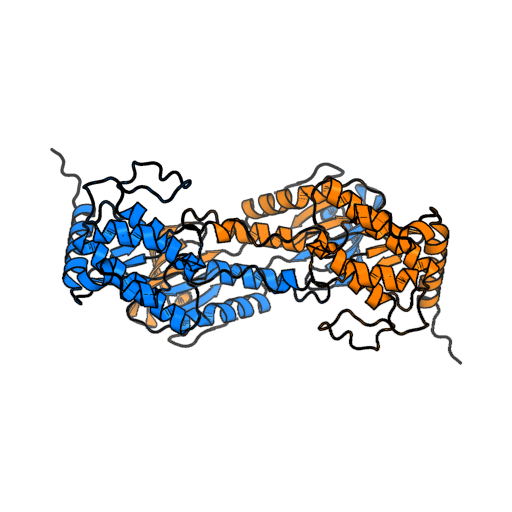ATOM 1647 C C . SER A 1 210 ? 15.172 -4.168 -22.359 1 41.84 210 SER A C 1
ATOM 1649 O O . SER A 1 210 ? 13.984 -3.883 -22.172 1 41.84 210 SER A O 1
ATOM 1651 N N . GLU A 1 211 ? 15.453 -4.258 -23.734 1 47.91 211 GLU A N 1
ATOM 1652 C CA . GLU A 1 211 ? 14.703 -4.586 -24.953 1 47.91 211 GLU A CA 1
ATOM 1653 C C . GLU A 1 211 ? 14.133 -6 -24.875 1 47.91 211 GLU A C 1
ATOM 1655 O O . GLU A 1 211 ? 14.594 -6.82 -24.078 1 47.91 211 GLU A O 1
ATOM 1660 N N . PRO A 1 212 ? 12.867 -6.184 -25.531 1 52.06 212 PRO A N 1
ATOM 1661 C CA . PRO A 1 212 ? 12.352 -7.555 -25.594 1 52.06 212 PRO A CA 1
ATOM 1662 C C . PRO A 1 212 ? 13.469 -8.602 -25.578 1 52.06 212 PRO A C 1
ATOM 1664 O O . PRO A 1 212 ? 14.477 -8.438 -26.266 1 52.06 212 PRO A O 1
ATOM 1667 N N . PRO A 1 213 ? 13.414 -9.336 -24.562 1 54.84 213 PRO A N 1
ATOM 1668 C CA . PRO A 1 213 ? 14.453 -10.367 -24.484 1 54.84 213 PRO A CA 1
ATOM 1669 C C . PRO A 1 213 ? 14.633 -11.125 -25.797 1 54.84 213 PRO A C 1
ATOM 1671 O O . PRO A 1 213 ? 13.664 -11.359 -26.516 1 54.84 213 PRO A O 1
ATOM 1674 N N . VAL A 1 214 ? 15.812 -10.977 -26.359 1 59.44 214 VAL A N 1
ATOM 1675 C CA . VAL A 1 214 ? 16.141 -11.766 -27.531 1 59.44 214 VAL A CA 1
ATOM 1676 C C . VAL A 1 214 ? 16.453 -13.203 -27.141 1 59.44 214 VAL A C 1
ATOM 1678 O O . VAL A 1 214 ? 17.344 -13.445 -26.297 1 59.44 214 VAL A O 1
ATOM 1681 N N . LEU A 1 215 ? 15.562 -14.125 -27.391 1 65.19 215 LEU A N 1
ATOM 1682 C CA . LEU A 1 215 ? 15.773 -15.547 -27.141 1 65.19 215 LEU A CA 1
ATOM 1683 C C . LEU A 1 215 ? 16.844 -16.109 -28.062 1 65.19 215 LEU A C 1
ATOM 1685 O O . LEU A 1 215 ? 16.984 -15.664 -29.203 1 65.19 215 LEU A O 1
ATOM 1689 N N . PRO A 1 216 ? 17.797 -16.891 -27.406 1 61.53 216 PRO A N 1
ATOM 1690 C CA . PRO A 1 216 ? 18.797 -17.5 -28.281 1 61.53 216 PRO A CA 1
ATOM 1691 C C . PRO A 1 216 ? 18.188 -18.234 -29.469 1 61.53 216 PRO A C 1
ATOM 1693 O O . PRO A 1 216 ? 17.203 -18.969 -29.297 1 61.53 216 PRO A O 1
ATOM 1696 N N . VAL A 1 217 ? 18.766 -17.953 -30.688 1 60.06 217 VAL A N 1
ATOM 1697 C CA . VAL A 1 217 ? 18.297 -18.547 -31.938 1 60.06 217 VAL A CA 1
ATOM 1698 C C . VAL A 1 217 ? 18.656 -20.031 -31.969 1 60.06 217 VAL A C 1
ATOM 1700 O O . VAL A 1 217 ? 19.766 -20.422 -31.594 1 60.06 217 VAL A O 1
ATOM 1703 N N . GLY A 1 218 ? 17.734 -20.891 -32.312 1 66 218 GLY A N 1
ATOM 1704 C CA . GLY A 1 218 ? 17.969 -22.297 -32.594 1 66 218 GLY A CA 1
ATOM 1705 C C . GLY A 1 218 ? 17.656 -23.203 -31.422 1 66 218 GLY A C 1
ATOM 1706 O O . GLY A 1 218 ? 17.562 -24.422 -31.578 1 66 218 GLY A O 1
ATOM 1707 N N . GLN A 1 219 ? 17.438 -22.656 -30.297 1 77.19 219 GLN A N 1
ATOM 1708 C CA . GLN A 1 219 ? 17.188 -23.516 -29.141 1 77.19 219 GLN A CA 1
ATOM 1709 C C . GLN A 1 219 ? 15.688 -23.703 -28.891 1 77.19 219 GLN A C 1
ATOM 1711 O O . GLN A 1 219 ? 15.273 -24.672 -28.266 1 77.19 219 GLN A O 1
ATOM 1716 N N . PHE A 1 220 ? 15 -22.875 -29.609 1 84.5 220 PHE A N 1
ATOM 1717 C CA . PHE A 1 220 ? 13.562 -22.875 -29.359 1 84.5 220 PHE A CA 1
ATOM 1718 C C . PHE A 1 220 ? 12.789 -22.875 -30.672 1 84.5 220 PHE A C 1
ATOM 1720 O O . PHE A 1 220 ? 13.289 -22.406 -31.688 1 84.5 220 PHE A O 1
ATOM 1727 N N . SER A 1 221 ? 11.617 -23.484 -30.625 1 91.62 221 SER A N 1
ATOM 1728 C CA . SER A 1 221 ? 10.758 -23.438 -31.812 1 91.62 221 SER A CA 1
ATOM 1729 C C . SER A 1 221 ? 10.32 -22.016 -32.125 1 91.62 221 SER A C 1
ATOM 1731 O O . SER A 1 221 ? 10.289 -21.156 -31.234 1 91.62 221 SER A O 1
ATOM 1733 N N . ASP A 1 222 ? 9.984 -21.781 -33.375 1 92.44 222 ASP A N 1
ATOM 1734 C CA . ASP A 1 222 ? 9.469 -20.484 -33.781 1 92.44 222 ASP A CA 1
ATOM 1735 C C . ASP A 1 222 ? 8.18 -20.125 -33.062 1 92.44 222 ASP A C 1
ATOM 1737 O O . ASP A 1 222 ? 7.93 -18.953 -32.75 1 92.44 222 ASP A O 1
ATOM 1741 N N . LYS A 1 223 ? 7.422 -21.109 -32.812 1 94.62 223 LYS A N 1
ATOM 1742 C CA . LYS A 1 223 ? 6.156 -20.875 -32.094 1 94.62 223 LYS A CA 1
ATOM 1743 C C . LYS A 1 223 ? 6.398 -20.375 -30.688 1 94.62 223 LYS A C 1
ATOM 1745 O O . LYS A 1 223 ? 5.711 -19.469 -30.219 1 94.62 223 LYS A O 1
ATOM 1750 N N . PHE A 1 224 ? 7.387 -20.969 -30.031 1 93.44 224 PHE A N 1
ATOM 1751 C CA . PHE A 1 224 ? 7.711 -20.531 -28.672 1 93.44 224 PHE A CA 1
ATOM 1752 C C . PHE A 1 224 ? 8.242 -19.109 -28.656 1 93.44 224 PHE A C 1
ATOM 1754 O O . PHE A 1 224 ? 7.82 -18.281 -27.844 1 93.44 224 PHE A O 1
ATOM 1761 N N . VAL A 1 225 ? 9.141 -18.844 -29.562 1 89.44 225 VAL A N 1
ATOM 1762 C CA . VAL A 1 225 ? 9.734 -17.516 -29.656 1 89.44 225 VAL A CA 1
ATOM 1763 C C . VAL A 1 225 ? 8.648 -16.469 -29.906 1 89.44 225 VAL A C 1
ATOM 1765 O O . VAL A 1 225 ? 8.633 -15.414 -29.281 1 89.44 225 VAL A O 1
ATOM 1768 N N . HIS A 1 226 ? 7.773 -16.766 -30.797 1 93 226 HIS A N 1
ATOM 1769 C CA . HIS A 1 226 ? 6.684 -15.844 -31.094 1 93 226 HIS A CA 1
ATOM 1770 C C . HIS A 1 226 ? 5.77 -15.656 -29.891 1 93 226 HIS A C 1
ATOM 1772 O O . HIS A 1 226 ? 5.312 -14.539 -29.625 1 93 226 HIS A O 1
ATOM 1778 N N . PHE A 1 227 ? 5.492 -16.703 -29.188 1 94.44 227 PHE A N 1
ATOM 1779 C CA . PHE A 1 227 ? 4.672 -16.641 -27.984 1 94.44 227 PHE A CA 1
ATOM 1780 C C . PHE A 1 227 ? 5.266 -15.68 -26.969 1 94.44 227 PHE A C 1
ATOM 1782 O O . PHE A 1 227 ? 4.566 -14.797 -26.469 1 94.44 227 PHE A O 1
ATOM 1789 N N . ILE A 1 228 ? 6.527 -15.797 -26.719 1 92.12 228 ILE A N 1
ATOM 1790 C CA . ILE A 1 228 ? 7.227 -14.953 -25.75 1 92.12 228 ILE A CA 1
ATOM 1791 C C . ILE A 1 228 ? 7.219 -13.508 -26.234 1 92.12 228 ILE A C 1
ATOM 1793 O O . ILE A 1 228 ? 6.953 -12.586 -25.453 1 92.12 228 ILE A O 1
ATOM 1797 N N . THR A 1 229 ? 7.434 -13.312 -27.484 1 90.19 229 THR A N 1
ATOM 1798 C CA . THR A 1 229 ? 7.488 -11.969 -28.047 1 90.19 229 THR A CA 1
ATOM 1799 C C . THR A 1 229 ? 6.137 -11.273 -27.922 1 90.19 229 THR A C 1
ATOM 1801 O O . THR A 1 229 ? 6.07 -10.078 -27.625 1 90.19 229 THR A O 1
ATOM 1804 N N . GLN A 1 230 ? 5.098 -12.047 -28.125 1 94 230 GLN A N 1
ATOM 1805 C CA . GLN A 1 230 ? 3.76 -11.484 -27.984 1 94 230 GLN A CA 1
ATOM 1806 C C . GLN A 1 230 ? 3.477 -11.094 -26.531 1 94 230 GLN A C 1
ATOM 1808 O O . GLN A 1 230 ? 2.902 -10.039 -26.266 1 94 230 GLN A O 1
ATOM 1813 N N . CYS A 1 231 ? 3.914 -11.898 -25.609 1 94.19 231 CYS A N 1
ATOM 1814 C CA . CYS A 1 231 ? 3.658 -11.648 -24.188 1 94.19 231 CYS A CA 1
ATOM 1815 C C . CYS A 1 231 ? 4.41 -10.414 -23.703 1 94.19 231 CYS A C 1
ATOM 1817 O O . CYS A 1 231 ? 3.953 -9.719 -22.797 1 94.19 231 CYS A O 1
ATOM 1819 N N . MET A 1 232 ? 5.52 -10.141 -24.344 1 90.88 232 MET A N 1
ATOM 1820 C CA . MET A 1 232 ? 6.43 -9.156 -23.766 1 90.88 232 MET A CA 1
ATOM 1821 C C . MET A 1 232 ? 6.504 -7.902 -24.625 1 90.88 232 MET A C 1
ATOM 1823 O O . MET A 1 232 ? 7.516 -7.203 -24.625 1 90.88 232 MET A O 1
ATOM 1827 N N . LYS A 1 233 ? 5.496 -7.762 -25.422 1 89.69 233 LYS A N 1
ATOM 1828 C CA . LYS A 1 233 ? 5.41 -6.508 -26.156 1 89.69 233 LYS A CA 1
ATOM 1829 C C . LYS A 1 233 ? 5.539 -5.309 -25.219 1 89.69 233 LYS A C 1
ATOM 1831 O O . LYS A 1 233 ? 5.082 -5.352 -24.078 1 89.69 233 LYS A O 1
ATOM 1836 N N . LYS A 1 234 ? 6.051 -4.246 -25.734 1 83.06 234 LYS A N 1
ATOM 1837 C CA . LYS A 1 234 ? 6.383 -3.07 -24.938 1 83.06 234 LYS A CA 1
ATOM 1838 C C . LYS A 1 234 ? 5.121 -2.406 -24.391 1 83.06 234 LYS A C 1
ATOM 1840 O O . LYS A 1 234 ? 5.035 -2.117 -23.188 1 83.06 234 LYS A O 1
ATOM 1845 N N . LEU A 1 235 ? 4.16 -2.203 -25.25 1 85.12 235 LEU A N 1
ATOM 1846 C CA . LEU A 1 235 ? 2.916 -1.561 -24.844 1 85.12 235 LEU A CA 1
ATOM 1847 C C . LEU A 1 235 ? 1.935 -2.586 -24.281 1 85.12 235 LEU A C 1
ATOM 1849 O O . LEU A 1 235 ? 1.595 -3.561 -24.953 1 85.12 235 LEU A O 1
ATOM 1853 N N . PRO A 1 236 ? 1.422 -2.412 -23.125 1 88 236 PRO A N 1
ATOM 1854 C CA . PRO A 1 236 ? 0.556 -3.4 -22.469 1 88 236 PRO A CA 1
ATOM 1855 C C . PRO A 1 236 ? -0.672 -3.748 -23.312 1 88 236 PRO A C 1
ATOM 1857 O O . PRO A 1 236 ? -1.025 -4.922 -23.438 1 88 236 PRO A O 1
ATOM 1860 N N . LYS A 1 237 ? -1.256 -2.746 -23.938 1 89.12 237 LYS A N 1
ATOM 1861 C CA . LYS A 1 237 ? -2.502 -2.961 -24.672 1 89.12 237 LYS A CA 1
ATOM 1862 C C . LYS A 1 237 ? -2.264 -3.789 -25.922 1 89.12 237 LYS A C 1
ATOM 1864 O O . LYS A 1 237 ? -3.211 -4.301 -26.531 1 89.12 237 LYS A O 1
ATOM 1869 N N . GLU A 1 238 ? -1.014 -3.938 -26.328 1 92.69 238 GLU A N 1
ATOM 1870 C CA . GLU A 1 238 ? -0.664 -4.734 -27.5 1 92.69 238 GLU A CA 1
ATOM 1871 C C . GLU A 1 238 ? -0.444 -6.195 -27.125 1 92.69 238 GLU A C 1
ATOM 1873 O O . GLU A 1 238 ? -0.327 -7.055 -28.016 1 92.69 238 GLU A O 1
ATOM 1878 N N . ARG A 1 239 ? -0.398 -6.453 -25.859 1 93.31 239 ARG A N 1
ATOM 1879 C CA . ARG A 1 239 ? -0.281 -7.836 -25.406 1 93.31 239 ARG A CA 1
ATOM 1880 C C . ARG A 1 239 ? -1.633 -8.539 -25.453 1 93.31 239 ARG A C 1
ATOM 1882 O O . ARG A 1 239 ? -2.658 -7.953 -25.109 1 93.31 239 ARG A O 1
ATOM 1889 N N . PRO A 1 240 ? -1.58 -9.75 -25.906 1 94.31 240 PRO A N 1
ATOM 1890 C CA . PRO A 1 240 ? -2.857 -10.461 -25.938 1 94.31 240 PRO A CA 1
ATOM 1891 C C . PRO A 1 240 ? -3.43 -10.719 -24.547 1 94.31 240 PRO A C 1
ATOM 1893 O O . PRO A 1 240 ? -2.68 -11.016 -23.609 1 94.31 240 PRO A O 1
ATOM 1896 N N . ALA A 1 241 ? -4.723 -10.555 -24.438 1 93.5 241 ALA A N 1
ATOM 1897 C CA . ALA A 1 241 ? -5.395 -11.039 -23.234 1 93.5 241 ALA A CA 1
ATOM 1898 C C . ALA A 1 241 ? -5.301 -12.555 -23.125 1 93.5 241 ALA A C 1
ATOM 1900 O O . ALA A 1 241 ? -5.027 -13.242 -24.109 1 93.5 241 ALA A O 1
ATOM 1901 N N . PRO A 1 242 ? -5.523 -13.062 -21.953 1 93.19 242 PRO A N 1
ATOM 1902 C CA . PRO A 1 242 ? -5.375 -14.508 -21.766 1 93.19 242 PRO A CA 1
ATOM 1903 C C . PRO A 1 242 ? -6.25 -15.312 -22.719 1 93.19 242 PRO A C 1
ATOM 1905 O O . PRO A 1 242 ? -5.801 -16.328 -23.281 1 93.19 242 PRO A O 1
ATOM 1908 N N . ASN A 1 243 ? -7.441 -14.797 -23 1 94.38 243 ASN A N 1
ATOM 1909 C CA . ASN A 1 243 ? -8.312 -15.492 -23.938 1 94.38 243 ASN A CA 1
ATOM 1910 C C . ASN A 1 243 ? -7.703 -15.531 -25.328 1 94.38 243 ASN A C 1
ATOM 1912 O O . ASN A 1 243 ? -7.859 -16.531 -26.047 1 94.38 243 ASN A O 1
ATOM 1916 N N . ASP A 1 244 ? -7.027 -14.492 -25.672 1 96.19 244 ASP A N 1
ATOM 1917 C CA . ASP A 1 244 ? -6.367 -14.438 -26.969 1 96.19 244 ASP A CA 1
ATOM 1918 C C . ASP A 1 244 ? -5.109 -15.297 -26.984 1 96.19 244 ASP A C 1
ATOM 1920 O O . ASP A 1 244 ? -4.742 -15.852 -28.031 1 96.19 244 ASP A O 1
ATOM 1924 N N . LEU A 1 245 ? -4.465 -15.406 -25.891 1 96.62 245 LEU A N 1
ATOM 1925 C CA . LEU A 1 245 ? -3.287 -16.266 -25.781 1 96.62 245 LEU A CA 1
ATOM 1926 C C . LEU A 1 245 ? -3.646 -17.719 -26.016 1 96.62 245 LEU A C 1
ATOM 1928 O O . LEU A 1 245 ? -2.832 -18.484 -26.531 1 96.62 245 LEU A O 1
ATOM 1932 N N . MET A 1 246 ? -4.879 -18.078 -25.656 1 97.19 246 MET A N 1
ATOM 1933 C CA . MET A 1 246 ? -5.352 -19.453 -25.844 1 97.19 246 MET A CA 1
ATOM 1934 C C . MET A 1 246 ? -5.344 -19.844 -27.312 1 97.19 246 MET A C 1
ATOM 1936 O O . MET A 1 246 ? -5.184 -21.016 -27.656 1 97.19 246 MET A O 1
ATOM 1940 N N . ASP A 1 247 ? -5.445 -18.797 -28.172 1 97.56 247 ASP A N 1
ATOM 1941 C CA . ASP A 1 247 ? -5.527 -19.031 -29.609 1 97.56 247 ASP A CA 1
ATOM 1942 C C . ASP A 1 247 ? -4.141 -18.984 -30.25 1 97.56 247 ASP A C 1
ATOM 1944 O O . ASP A 1 247 ? -4 -19.234 -31.453 1 97.56 247 ASP A O 1
ATOM 1948 N N . HIS A 1 248 ? -3.148 -18.672 -29.531 1 97.94 248 HIS A N 1
ATOM 1949 C CA . HIS A 1 248 ? -1.799 -18.625 -30.078 1 97.94 248 HIS A CA 1
ATOM 1950 C C . HIS A 1 248 ? -1.343 -20.016 -30.547 1 97.94 248 HIS A C 1
ATOM 1952 O O . HIS A 1 248 ? -1.603 -21.016 -29.875 1 97.94 248 HIS A O 1
ATOM 1958 N N . PRO A 1 249 ? -0.622 -20.125 -31.656 1 98 249 PRO A N 1
ATOM 1959 C CA . PRO A 1 249 ? -0.228 -21.406 -32.219 1 98 249 PRO A CA 1
ATOM 1960 C C . PRO A 1 249 ? 0.549 -22.281 -31.234 1 98 249 PRO A C 1
ATOM 1962 O O . PRO A 1 249 ? 0.4 -23.5 -31.234 1 98 249 PRO A O 1
ATOM 1965 N N . PHE A 1 250 ? 1.375 -21.719 -30.391 1 97.06 250 PHE A N 1
ATOM 1966 C CA . PHE A 1 250 ? 2.154 -22.469 -29.422 1 97.06 250 PHE A CA 1
ATOM 1967 C C . PHE A 1 250 ? 1.24 -23.172 -28.406 1 97.06 250 PHE A C 1
ATOM 1969 O O . PHE A 1 250 ? 1.452 -24.344 -28.078 1 97.06 250 PHE A O 1
ATOM 1976 N N . ILE A 1 251 ? 0.246 -22.453 -27.953 1 98.38 251 ILE A N 1
ATOM 1977 C CA . ILE A 1 251 ? -0.704 -22.969 -26.984 1 98.38 251 ILE A CA 1
ATOM 1978 C C . ILE A 1 251 ? -1.604 -24.016 -27.641 1 98.38 251 ILE A C 1
ATOM 1980 O O . ILE A 1 251 ? -1.819 -25.094 -27.094 1 98.38 251 ILE A O 1
ATOM 1984 N N . VAL A 1 252 ? -2.098 -23.672 -28.828 1 98.38 252 VAL A N 1
ATOM 1985 C CA . VAL A 1 252 ? -2.965 -24.594 -29.562 1 98.38 252 VAL A CA 1
ATOM 1986 C C . VAL A 1 252 ? -2.23 -25.906 -29.812 1 98.38 252 VAL A C 1
ATOM 1988 O O . VAL A 1 252 ? -2.812 -26.984 -29.672 1 98.38 252 VAL A O 1
ATOM 1991 N N . HIS A 1 253 ? -0.961 -25.859 -30.156 1 97.88 253 HIS A N 1
ATOM 1992 C CA . HIS A 1 253 ? -0.144 -27.016 -30.5 1 97.88 253 HIS A CA 1
ATOM 1993 C C . HIS A 1 253 ? -0.043 -27.984 -29.312 1 97.88 253 HIS A C 1
ATOM 1995 O O . HIS A 1 253 ? -0.071 -29.203 -29.5 1 97.88 253 HIS A O 1
ATOM 2001 N N . PHE A 1 254 ? 0.023 -27.469 -28.125 1 98 254 PHE A N 1
ATOM 2002 C CA . PHE A 1 254 ? 0.309 -28.328 -26.984 1 98 254 PHE A CA 1
ATOM 2003 C C . PHE A 1 254 ? -0.944 -28.547 -26.141 1 98 254 PHE A C 1
ATOM 2005 O O . PHE A 1 254 ? -0.909 -29.25 -25.125 1 98 254 PHE A O 1
ATOM 2012 N N . ASN A 1 255 ? -2.041 -27.859 -26.516 1 98.25 255 ASN A N 1
ATOM 2013 C CA . ASN A 1 255 ? -3.312 -28.094 -25.828 1 98.25 255 ASN A CA 1
ATOM 2014 C C . ASN A 1 255 ? -3.936 -29.422 -26.25 1 98.25 255 ASN A C 1
ATOM 2016 O O . ASN A 1 255 ? -5.008 -29.453 -26.844 1 98.25 255 ASN A O 1
ATOM 2020 N N . ASP A 1 256 ? -3.34 -30.5 -25.812 1 98 256 ASP A N 1
ATOM 2021 C CA . ASP A 1 256 ? -3.734 -31.812 -26.281 1 98 256 ASP A CA 1
ATOM 2022 C C . ASP A 1 256 ? -4.266 -32.656 -25.141 1 98 256 ASP A C 1
ATOM 2024 O O . ASP A 1 256 ? -4.598 -33.844 -25.328 1 98 256 ASP A O 1
ATOM 2028 N N . GLY A 1 257 ? -4.332 -32.125 -23.938 1 95.75 257 GLY A N 1
ATOM 2029 C CA . GLY A 1 257 ? -4.883 -32.812 -22.781 1 95.75 257 GLY A CA 1
ATOM 2030 C C . GLY A 1 257 ? -3.973 -33.906 -22.234 1 95.75 257 GLY A C 1
ATOM 2031 O O . GLY A 1 257 ? -4.371 -34.688 -21.359 1 95.75 257 GLY A O 1
ATOM 2032 N N . ASN A 1 258 ? -2.695 -34 -22.672 1 96.62 258 ASN A N 1
ATOM 2033 C CA . ASN A 1 258 ? -1.786 -35.062 -22.281 1 96.62 258 ASN A CA 1
ATOM 2034 C C . ASN A 1 258 ? -1.039 -34.719 -21 1 96.62 258 ASN A C 1
ATOM 2036 O O . ASN A 1 258 ? 0.156 -34.438 -21.031 1 96.62 258 ASN A O 1
ATOM 2040 N N . ALA A 1 259 ? -1.67 -34.938 -19.938 1 96.88 259 ALA A N 1
ATOM 2041 C CA . ALA A 1 259 ? -1.087 -34.688 -18.625 1 96.88 259 ALA A CA 1
ATOM 2042 C C . ALA A 1 259 ? 0.032 -35.656 -18.312 1 96.88 259 ALA A C 1
ATOM 2044 O O . ALA A 1 259 ? 0.893 -35.406 -17.469 1 96.88 259 ALA A O 1
ATOM 2045 N N . GLU A 1 260 ? 0.027 -36.75 -19 1 97.88 260 GLU A N 1
ATOM 2046 C CA . GLU A 1 260 ? 1 -37.812 -18.734 1 97.88 260 GLU A CA 1
ATOM 2047 C C . GLU A 1 260 ? 2.418 -37.344 -19.047 1 97.88 260 GLU A C 1
ATOM 2049 O O . GLU A 1 260 ? 3.373 -37.75 -18.391 1 97.88 260 GLU A O 1
ATOM 2054 N N . VAL A 1 261 ? 2.51 -36.562 -20.016 1 98.12 261 VAL A N 1
ATOM 2055 C CA . VAL A 1 261 ? 3.824 -36.062 -20.406 1 98.12 261 VAL A CA 1
ATOM 2056 C C . VAL A 1 261 ? 4.426 -35.25 -19.25 1 98.12 261 VAL A C 1
ATOM 2058 O O . VAL A 1 261 ? 5.586 -35.469 -18.875 1 98.12 261 VAL A O 1
ATOM 2061 N N . VAL A 1 262 ? 3.613 -34.406 -18.656 1 98.06 262 VAL A N 1
ATOM 2062 C CA . VAL A 1 262 ? 4.07 -33.625 -17.516 1 98.06 262 VAL A CA 1
ATOM 2063 C C . VAL A 1 262 ? 4.316 -34.531 -16.312 1 98.06 262 VAL A C 1
ATOM 2065 O O . VAL A 1 262 ? 5.324 -34.375 -15.617 1 98.06 262 VAL A O 1
ATOM 2068 N N . SER A 1 263 ? 3.422 -35.438 -16.109 1 98.31 263 SER A N 1
ATOM 2069 C CA . SER A 1 263 ? 3.545 -36.406 -15.008 1 98.31 263 SER A CA 1
ATOM 2070 C C . SER A 1 263 ? 4.871 -37.156 -15.078 1 98.31 263 SER A C 1
ATOM 2072 O O . SER A 1 263 ? 5.621 -37.188 -14.102 1 98.31 263 SER A O 1
ATOM 2074 N N . MET A 1 264 ? 5.152 -37.688 -16.203 1 98.19 264 MET A N 1
ATOM 2075 C CA . MET A 1 264 ? 6.367 -38.469 -16.391 1 98.19 264 MET A CA 1
ATOM 2076 C C . MET A 1 264 ? 7.609 -37.594 -16.172 1 98.19 264 MET A C 1
ATOM 2078 O O . MET A 1 264 ? 8.562 -38.031 -15.539 1 98.19 264 MET A O 1
ATOM 2082 N N . TRP A 1 265 ? 7.574 -36.469 -16.75 1 97.19 265 TRP A N 1
ATOM 2083 C CA . TRP A 1 265 ? 8.711 -35.562 -16.594 1 97.19 265 TRP A CA 1
ATOM 2084 C C . TRP A 1 265 ? 8.945 -35.219 -15.133 1 97.19 265 TRP A C 1
ATOM 2086 O O . TRP A 1 265 ? 10.078 -35.281 -14.648 1 97.19 265 TRP A O 1
ATOM 2096 N N . VAL A 1 266 ? 7.895 -34.875 -14.375 1 97.69 266 VAL A N 1
ATOM 2097 C CA . VAL A 1 266 ? 7.996 -34.562 -12.961 1 97.69 266 VAL A CA 1
ATOM 2098 C C . VAL A 1 266 ? 8.539 -35.75 -12.18 1 97.69 266 VAL A C 1
ATOM 2100 O O . VAL A 1 266 ? 9.453 -35.594 -11.367 1 97.69 266 VAL A O 1
ATOM 2103 N N . CYS A 1 267 ? 8.016 -36.906 -12.469 1 97.19 267 CYS A N 1
ATOM 2104 C CA . CYS A 1 267 ? 8.438 -38.125 -11.797 1 97.19 267 CYS A CA 1
ATOM 2105 C C . CYS A 1 267 ? 9.922 -38.406 -12.031 1 97.19 267 CYS A C 1
ATOM 2107 O O . CYS A 1 267 ? 10.648 -38.75 -11.102 1 97.19 267 CYS A O 1
ATOM 2109 N N . CYS A 1 268 ? 10.312 -38.219 -13.234 1 96.25 268 CYS A N 1
ATOM 2110 C CA . CYS A 1 268 ? 11.711 -38.438 -13.586 1 96.25 268 CYS A CA 1
ATOM 2111 C C . CYS A 1 268 ? 12.625 -37.469 -12.852 1 96.25 268 CYS A C 1
ATOM 2113 O O . CYS A 1 268 ? 13.648 -37.844 -12.305 1 96.25 268 CYS A O 1
ATOM 2115 N N . CYS A 1 269 ? 12.242 -36.219 -12.867 1 95 269 CYS A N 1
ATOM 2116 C CA . CYS A 1 269 ? 13.047 -35.188 -12.195 1 95 269 CYS A CA 1
ATOM 2117 C C . CYS A 1 269 ? 13.148 -35.469 -10.703 1 95 269 CYS A C 1
ATOM 2119 O O . CYS A 1 269 ? 14.219 -35.312 -10.109 1 95 269 CYS A O 1
ATOM 2121 N N . LEU A 1 270 ? 12.062 -35.844 -10.062 1 94.38 270 LEU A N 1
ATOM 2122 C CA . LEU A 1 270 ? 12.047 -36.125 -8.633 1 94.38 270 LEU A CA 1
ATOM 2123 C C . LEU A 1 270 ? 12.922 -37.344 -8.305 1 94.38 270 LEU A C 1
ATOM 2125 O O . LEU A 1 270 ? 13.602 -37.344 -7.277 1 94.38 270 LEU A O 1
ATOM 2129 N N . GLU A 1 271 ? 12.922 -38.312 -9.133 1 93.56 271 GLU A N 1
ATOM 2130 C CA . GLU A 1 271 ? 13.758 -39.5 -8.953 1 93.56 271 GLU A CA 1
ATOM 2131 C C . GLU A 1 271 ? 15.234 -39.156 -9.062 1 93.56 271 GLU A C 1
ATOM 2133 O O . GLU A 1 271 ? 16.062 -39.688 -8.305 1 93.56 271 GLU A O 1
ATOM 2138 N N . GLU A 1 272 ? 15.547 -38.281 -9.938 1 90.38 272 GLU A N 1
ATOM 2139 C CA . GLU A 1 272 ? 16.922 -37.875 -10.117 1 90.38 272 GLU A CA 1
ATOM 2140 C C . GLU A 1 272 ? 17.438 -37.094 -8.906 1 90.38 272 GLU A C 1
ATOM 2142 O O . GLU A 1 272 ? 18.625 -37.188 -8.562 1 90.38 272 GLU A O 1
ATOM 2147 N N . ARG A 1 273 ? 16.562 -36.375 -8.32 1 84.5 273 ARG A N 1
ATOM 2148 C CA . ARG A 1 273 ? 16.938 -35.594 -7.145 1 84.5 273 ARG A CA 1
ATOM 2149 C C . ARG A 1 273 ? 17.141 -36.5 -5.934 1 84.5 273 ARG A C 1
ATOM 2151 O O . ARG A 1 273 ? 17.922 -36.188 -5.039 1 84.5 273 ARG A O 1
ATOM 2158 N N . ARG A 1 274 ? 16.484 -37.531 -5.75 1 78.25 274 ARG A N 1
ATOM 2159 C CA . ARG A 1 274 ? 16.625 -38.469 -4.648 1 78.25 274 ARG A CA 1
ATOM 2160 C C . ARG A 1 274 ? 17.859 -39.375 -4.832 1 78.25 274 ARG A C 1
ATOM 2162 O O . ARG A 1 274 ? 18.422 -39.875 -3.855 1 78.25 274 ARG A O 1
ATOM 2169 N N . ALA A 1 275 ? 18.328 -39.75 -6.031 1 69.44 275 ALA A N 1
ATOM 2170 C CA . ALA A 1 275 ? 19.453 -40.656 -6.273 1 69.44 275 ALA A CA 1
ATOM 2171 C C . ALA A 1 275 ? 20.766 -40.062 -5.75 1 69.44 275 ALA A C 1
ATOM 2173 O O . ALA A 1 275 ? 21.078 -38.906 -6.023 1 69.44 275 ALA A O 1
ATOM 2174 N N . PRO A 1 276 ? 21.25 -40.625 -4.672 1 60.56 276 PRO A N 1
ATOM 2175 C CA . PRO A 1 276 ? 22.578 -40.281 -4.164 1 60.56 276 PRO A CA 1
ATOM 2176 C C . PRO A 1 276 ? 23.609 -40.125 -5.281 1 60.56 276 PRO A C 1
ATOM 2178 O O . PRO A 1 276 ? 23.484 -40.781 -6.332 1 60.56 276 PRO A O 1
ATOM 2181 N N . TRP A 1 277 ? 24.281 -38.906 -5.379 1 50.97 277 TRP A N 1
ATOM 2182 C CA . TRP A 1 277 ? 25.469 -38.812 -6.227 1 50.97 277 TRP A CA 1
ATOM 2183 C C . TRP A 1 277 ? 26.312 -40.094 -6.113 1 50.97 277 TRP A C 1
ATOM 2185 O O . TRP A 1 277 ? 26.875 -40.375 -5.051 1 50.97 277 TRP A O 1
ATOM 2195 N N . GLU A 1 278 ? 25.891 -41.219 -6.355 1 43.06 278 GLU A N 1
ATOM 2196 C CA . GLU A 1 278 ? 26.938 -42.25 -6.449 1 43.06 278 GLU A CA 1
ATOM 2197 C C . GLU A 1 278 ? 27.984 -41.844 -7.48 1 43.06 278 GLU A C 1
ATOM 2199 O O . GLU A 1 278 ? 27.812 -42.094 -8.68 1 43.06 278 GLU A O 1
ATOM 2204 N N . GLY A 1 279 ? 28.375 -40.688 -7.738 1 36.31 279 GLY A N 1
ATOM 2205 C CA . GLY A 1 279 ? 29.656 -40.656 -8.438 1 36.31 279 GLY A CA 1
ATOM 2206 C C . GLY A 1 279 ? 30.672 -41.594 -7.855 1 36.31 279 GLY A C 1
ATOM 2207 O O . GLY A 1 279 ? 30.719 -41.812 -6.645 1 36.31 279 GLY A O 1
ATOM 2208 N N . GLY A 1 280 ? 31.297 -42.469 -8.766 1 31.08 280 GLY A N 1
ATOM 2209 C CA . GLY A 1 280 ? 32.594 -43.125 -8.734 1 31.08 280 GLY A CA 1
ATOM 2210 C C . GLY A 1 280 ? 33.656 -42.281 -8.07 1 31.08 280 GLY A C 1
ATOM 2211 O O . GLY A 1 280 ? 33.594 -41.062 -8.062 1 31.08 280 GLY A O 1
ATOM 2212 N N . PHE B 1 1 ? -10.336 -16.203 20.234 1 26.53 1 PHE B N 1
ATOM 2213 C CA . PHE B 1 1 ? -11.367 -15.891 19.25 1 26.53 1 PHE B CA 1
ATOM 2214 C C . PHE B 1 1 ? -10.867 -16.188 17.844 1 26.53 1 PHE B C 1
ATOM 2216 O O . PHE B 1 1 ? -10.039 -15.438 17.297 1 26.53 1 PHE B O 1
ATOM 2223 N N . CYS B 1 2 ? -10.703 -17.422 17.578 1 31.86 2 CYS B N 1
ATOM 2224 C CA . CYS B 1 2 ? -10.328 -18.094 16.34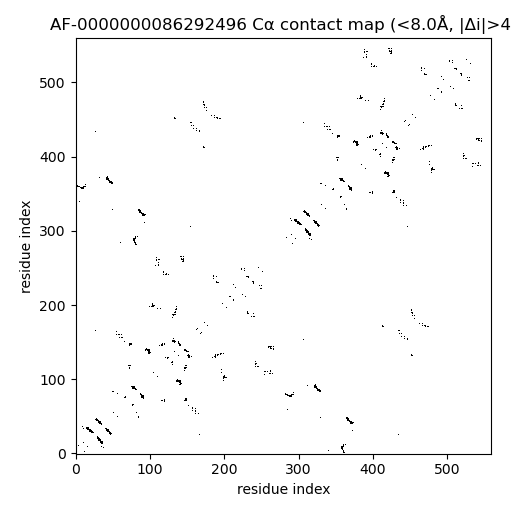4 1 31.86 2 CYS B CA 1
ATOM 2225 C C . CYS B 1 2 ? -11.266 -17.688 15.203 1 31.86 2 CYS B C 1
ATOM 2227 O O . CYS B 1 2 ? -12.445 -18.047 15.219 1 31.86 2 CYS B O 1
ATOM 2229 N N . TYR B 1 3 ? -11.32 -16.5 14.891 1 34.84 3 TYR B N 1
ATOM 2230 C CA . TYR B 1 3 ? -12.234 -16.219 13.797 1 34.84 3 TYR B CA 1
ATOM 2231 C C . TYR B 1 3 ? -12.031 -17.203 12.648 1 34.84 3 TYR B C 1
ATOM 2233 O O . TYR B 1 3 ? -10.93 -17.312 12.102 1 34.84 3 TYR B O 1
ATOM 2241 N N . GLU B 1 4 ? -12.805 -18.312 12.898 1 39.62 4 GLU B N 1
ATOM 2242 C CA . GLU B 1 4 ? -13 -19.375 11.906 1 39.62 4 GLU B CA 1
ATOM 2243 C C . GLU B 1 4 ? -13.453 -18.797 10.57 1 39.62 4 GLU B C 1
ATOM 2245 O O . GLU B 1 4 ? -14.578 -18.297 10.461 1 39.62 4 GLU B O 1
ATOM 2250 N N . ILE B 1 5 ? -12.891 -17.984 10.07 1 40.56 5 ILE B N 1
ATOM 2251 C CA . ILE B 1 5 ? -13.312 -17.453 8.781 1 40.56 5 ILE B CA 1
ATOM 2252 C C . ILE B 1 5 ? -13.906 -18.578 7.93 1 40.56 5 ILE B C 1
ATOM 2254 O O . ILE B 1 5 ? -15.078 -18.531 7.562 1 40.56 5 ILE B O 1
ATOM 2258 N N . ILE B 1 6 ? -13.641 -18.609 6.566 1 43.75 6 ILE B N 1
ATOM 2259 C CA . ILE B 1 6 ? -14.195 -19.156 5.336 1 43.75 6 ILE B CA 1
ATOM 2260 C C . ILE B 1 6 ? -14.336 -20.672 5.461 1 43.75 6 ILE B C 1
ATOM 2262 O O . ILE B 1 6 ? -13.367 -21.375 5.77 1 43.75 6 ILE B O 1
ATOM 2266 N N . SER B 1 7 ? -15.578 -21.266 5.473 1 39.06 7 SER B N 1
ATOM 2267 C CA . SER B 1 7 ? -16.281 -22.5 5.836 1 39.06 7 SER B CA 1
ATOM 2268 C C . SER B 1 7 ? -15.648 -23.719 5.18 1 39.06 7 SER B C 1
ATOM 2270 O O . SER B 1 7 ? -16.078 -24.844 5.414 1 39.06 7 SER B O 1
ATOM 2272 N N . ARG B 1 8 ? -15.32 -24 3.998 1 46.81 8 ARG B N 1
ATOM 2273 C CA . ARG B 1 8 ? -15.398 -25.453 4.027 1 46.81 8 ARG B CA 1
ATOM 2274 C C . ARG B 1 8 ? -14.805 -26 5.316 1 46.81 8 ARG B C 1
ATOM 2276 O O . ARG B 1 8 ? -14.477 -25.25 6.234 1 46.81 8 ARG B O 1
ATOM 2283 N N . ALA B 1 9 ? -14.172 -27.109 5.523 1 52.81 9 ALA B N 1
ATOM 2284 C CA . ALA B 1 9 ? -13.695 -27.797 6.723 1 52.81 9 ALA B CA 1
ATOM 2285 C C . ALA B 1 9 ? -12.812 -26.891 7.566 1 52.81 9 ALA B C 1
ATOM 2287 O O . ALA B 1 9 ? -11.867 -26.281 7.059 1 52.81 9 ALA B O 1
ATOM 2288 N N . ILE B 1 10 ? -13.359 -26.047 8.594 1 66.75 10 ILE B N 1
ATOM 2289 C CA . ILE B 1 10 ? -12.664 -25.188 9.547 1 66.75 10 ILE B CA 1
ATOM 2290 C C . ILE B 1 10 ? -11.367 -25.859 10 1 66.75 10 ILE B C 1
ATOM 2292 O O . ILE B 1 10 ? -11.398 -26.922 10.609 1 66.75 10 ILE B O 1
ATOM 2296 N N . ILE B 1 11 ? -10.344 -25.578 9.273 1 83.12 11 ILE B N 1
ATOM 2297 C CA . ILE B 1 11 ? -9.039 -26.047 9.703 1 83.12 11 ILE B CA 1
ATOM 2298 C C . ILE B 1 11 ? -8.438 -25.078 10.719 1 83.12 11 ILE B C 1
ATOM 2300 O O . ILE B 1 11 ? -8.375 -23.875 10.469 1 83.12 11 ILE B O 1
ATOM 2304 N N . ASN B 1 12 ? -8.133 -25.625 11.891 1 84.12 12 ASN B N 1
ATOM 2305 C CA . ASN B 1 12 ? -7.461 -24.828 12.914 1 84.12 12 ASN B CA 1
ATOM 2306 C C . ASN B 1 12 ? -6.035 -25.312 13.156 1 84.12 12 ASN B C 1
ATOM 2308 O O . ASN B 1 12 ? -5.672 -26.422 12.75 1 84.12 12 ASN B O 1
ATOM 2312 N N . GLU B 1 13 ? -5.328 -24.469 13.75 1 87.19 13 GLU B N 1
ATOM 2313 C CA . GLU B 1 13 ? -3.916 -24.734 13.992 1 87.19 13 GLU B CA 1
ATOM 2314 C C . GLU B 1 13 ? -3.727 -26.078 14.695 1 87.19 13 GLU B C 1
ATOM 2316 O O . GLU B 1 13 ? -2.781 -26.812 14.398 1 87.19 13 GLU B O 1
ATOM 2321 N N . HIS B 1 14 ? -4.652 -26.438 15.555 1 88.31 14 HIS B N 1
ATOM 2322 C CA . HIS B 1 14 ? -4.52 -27.641 16.375 1 88.31 14 HIS B CA 1
ATOM 2323 C C . HIS B 1 14 ? -4.762 -28.891 15.547 1 88.31 14 HIS B C 1
ATOM 2325 O O . HIS B 1 14 ? -4.387 -30 15.953 1 88.31 14 HIS B O 1
ATOM 2331 N N . ASP B 1 15 ? -5.371 -28.75 14.391 1 90.75 15 ASP B N 1
ATOM 2332 C CA . ASP B 1 15 ? -5.695 -29.875 13.531 1 90.75 15 ASP B CA 1
ATOM 2333 C C . ASP B 1 15 ? -4.594 -30.125 12.508 1 90.75 15 ASP B C 1
ATOM 2335 O O . ASP B 1 15 ? -4.73 -30.984 11.625 1 90.75 15 ASP B O 1
ATOM 2339 N N . ILE B 1 16 ? -3.533 -29.375 12.594 1 94.62 16 ILE B N 1
ATOM 2340 C CA . ILE B 1 16 ? -2.506 -29.438 11.555 1 94.62 16 ILE B CA 1
ATOM 2341 C C . ILE B 1 16 ? -1.204 -29.969 12.148 1 94.62 16 ILE B C 1
ATOM 2343 O O . ILE B 1 16 ? -0.757 -29.5 13.203 1 94.62 16 ILE B O 1
ATOM 2347 N N . GLN B 1 17 ? -0.673 -31.031 11.57 1 96.12 17 GLN B N 1
ATOM 2348 C CA . GLN B 1 17 ? 0.642 -31.547 11.922 1 96.12 17 GLN B CA 1
ATOM 2349 C C . GLN B 1 17 ? 1.684 -31.172 10.875 1 96.12 17 GLN B C 1
ATOM 2351 O O . GLN B 1 17 ? 1.701 -31.734 9.773 1 96.12 17 GLN B O 1
ATOM 2356 N N . TYR B 1 18 ? 2.539 -30.297 11.227 1 95.75 18 TYR B N 1
ATOM 2357 C CA . TYR B 1 18 ? 3.582 -29.844 10.312 1 95.75 18 TYR B CA 1
ATOM 2358 C C . TYR B 1 18 ? 4.621 -30.938 10.094 1 95.75 18 TYR B C 1
ATOM 2360 O O . TYR B 1 18 ? 5.012 -31.625 11.039 1 95.75 18 TYR B O 1
ATOM 2368 N N . GLN B 1 19 ? 5.023 -31.156 8.867 1 95.69 19 GLN B N 1
ATOM 2369 C CA . GLN B 1 19 ? 5.949 -32.219 8.531 1 95.69 19 GLN B CA 1
ATOM 2370 C C . GLN B 1 19 ? 7.301 -31.672 8.078 1 95.69 19 GLN B C 1
ATOM 2372 O O . GLN B 1 19 ? 8.344 -32.031 8.641 1 95.69 19 GLN B O 1
ATOM 2377 N N . GLU B 1 20 ? 7.371 -30.828 7.051 1 95.94 20 GLU B N 1
ATOM 2378 C CA . GLU B 1 20 ? 8.617 -30.266 6.535 1 95.94 20 GLU B CA 1
ATOM 2379 C C . GLU B 1 20 ? 8.391 -28.891 5.926 1 95.94 20 GLU B C 1
ATOM 2381 O O . GLU B 1 20 ? 7.289 -28.578 5.473 1 95.94 20 GLU B O 1
ATOM 2386 N N . GLN B 1 21 ? 9.461 -28.125 5.918 1 95.44 21 GLN B N 1
ATOM 2387 C CA . GLN B 1 21 ? 9.445 -26.828 5.246 1 95.44 21 GLN B CA 1
ATOM 2388 C C . GLN B 1 21 ? 9.688 -26.984 3.748 1 95.44 21 GLN B C 1
ATOM 2390 O O . GLN B 1 21 ? 10.648 -27.625 3.336 1 95.44 21 GLN B O 1
ATOM 2395 N N . LEU B 1 22 ? 8.836 -26.469 2.975 1 94.44 22 LEU B N 1
ATOM 2396 C CA . LEU B 1 22 ? 8.922 -26.578 1.522 1 94.44 22 LEU B CA 1
ATOM 2397 C C . LEU B 1 22 ? 9.664 -25.391 0.932 1 94.44 22 LEU B C 1
ATOM 2399 O O . LEU B 1 22 ? 10.305 -25.5 -0.118 1 94.44 22 LEU B O 1
ATOM 2403 N N . GLY B 1 23 ? 9.516 -24.25 1.505 1 91.94 23 GLY B N 1
ATOM 2404 C CA . GLY B 1 23 ? 10.148 -23.031 1.021 1 91.94 23 GLY B CA 1
ATOM 2405 C C . GLY B 1 23 ? 9.945 -21.844 1.947 1 91.94 23 GLY B C 1
ATOM 2406 O O . GLY B 1 23 ? 9.078 -21.875 2.82 1 91.94 23 GLY B O 1
ATOM 2407 N N . HIS B 1 24 ? 10.805 -20.859 1.791 1 90.44 24 HIS B N 1
ATOM 2408 C CA . HIS B 1 24 ? 10.758 -19.625 2.576 1 90.44 24 HIS B CA 1
ATOM 2409 C C . HIS B 1 24 ? 11.148 -18.422 1.729 1 90.44 24 HIS B C 1
ATOM 2411 O O . HIS B 1 24 ? 12.047 -18.516 0.889 1 90.44 24 HIS B O 1
ATOM 2417 N N . GLY B 1 25 ? 10.453 -17.312 1.978 1 82.81 25 GLY B N 1
ATOM 2418 C CA . GLY B 1 25 ? 10.758 -16.062 1.304 1 82.81 25 GLY B CA 1
ATOM 2419 C C . GLY B 1 25 ? 10.016 -14.875 1.88 1 82.81 25 GLY B C 1
ATOM 2420 O O . GLY B 1 25 ? 9.477 -14.953 2.986 1 82.81 25 GLY B O 1
ATOM 2421 N N . ASN B 1 26 ? 9.914 -13.75 1.161 1 77.75 26 ASN B N 1
ATOM 2422 C CA . ASN B 1 26 ? 9.258 -12.523 1.598 1 77.75 26 ASN B CA 1
ATOM 2423 C C . ASN B 1 26 ? 7.773 -12.75 1.861 1 77.75 26 ASN B C 1
ATOM 2425 O O . ASN B 1 26 ? 7.191 -12.109 2.738 1 77.75 26 ASN B O 1
ATOM 2429 N N . GLY B 1 27 ? 7.293 -13.719 1.129 1 81.75 27 GLY B N 1
ATOM 2430 C CA . GLY B 1 27 ? 5.867 -13.977 1.251 1 81.75 27 GLY B CA 1
ATOM 2431 C C . GLY B 1 27 ? 5.527 -14.93 2.377 1 81.75 27 GLY B C 1
ATOM 2432 O O . GLY B 1 27 ? 4.359 -15.273 2.58 1 81.75 27 GLY B O 1
ATOM 2433 N N . GLY B 1 28 ? 6.555 -15.367 3.098 1 89.81 28 GLY B N 1
ATOM 2434 C CA . GLY B 1 28 ? 6.301 -16.281 4.195 1 89.81 28 GLY B CA 1
ATOM 2435 C C . GLY B 1 28 ? 6.973 -17.641 4.012 1 89.81 28 GLY B C 1
ATOM 2436 O O . GLY B 1 28 ? 7.891 -17.766 3.197 1 89.81 28 GLY B O 1
ATOM 2437 N N . THR B 1 29 ? 6.609 -18.484 4.859 1 94.06 29 THR B N 1
ATOM 2438 C CA . THR B 1 29 ? 7.148 -19.844 4.836 1 94.06 29 THR B CA 1
ATOM 2439 C C . THR B 1 29 ? 6.059 -20.859 4.48 1 94.06 29 THR B C 1
ATOM 2441 O O . THR B 1 29 ? 4.934 -20.766 4.977 1 94.06 29 THR B O 1
ATOM 2444 N N . VAL B 1 30 ? 6.383 -21.75 3.586 1 96.44 30 VAL B N 1
ATOM 2445 C CA . VAL B 1 30 ? 5.434 -22.797 3.188 1 96.44 30 VAL B CA 1
ATOM 2446 C C . VAL B 1 30 ? 5.852 -24.125 3.785 1 96.44 30 VAL B C 1
ATOM 2448 O O . VAL B 1 30 ? 7.023 -24.5 3.729 1 96.44 30 VAL B O 1
ATOM 2451 N N . TYR B 1 31 ? 4.84 -24.875 4.359 1 97.12 31 TYR B N 1
ATOM 2452 C CA . TYR B 1 31 ? 5.082 -26.172 4.973 1 97.12 31 TYR B CA 1
ATOM 2453 C C . TYR B 1 31 ? 4.207 -27.25 4.332 1 97.12 31 TYR B C 1
ATOM 2455 O O . TYR B 1 31 ? 3.074 -26.984 3.93 1 97.12 31 TYR B O 1
ATOM 2463 N N . LYS B 1 32 ? 4.805 -28.406 4.207 1 97.81 32 LYS B N 1
ATOM 2464 C CA . LYS B 1 32 ? 3.98 -29.609 4.074 1 97.81 32 LYS B CA 1
ATOM 2465 C C . LYS B 1 32 ? 3.385 -30.016 5.422 1 97.81 32 LYS B C 1
ATOM 2467 O O . LYS B 1 32 ? 4.082 -30.031 6.438 1 97.81 32 LYS B O 1
ATOM 2472 N N . ALA B 1 33 ? 2.115 -30.234 5.449 1 97.44 33 ALA B N 1
ATOM 2473 C CA . ALA B 1 33 ? 1.459 -30.609 6.699 1 97.44 33 ALA B CA 1
ATOM 2474 C C . ALA B 1 33 ? 0.331 -31.609 6.457 1 97.44 33 ALA B C 1
ATOM 2476 O O . ALA B 1 33 ? -0.065 -31.844 5.312 1 97.44 33 ALA B O 1
ATOM 2477 N N . TYR B 1 34 ? -0.042 -32.25 7.516 1 96.81 34 TYR B N 1
ATOM 2478 C CA . TYR B 1 34 ? -1.15 -33.188 7.477 1 96.81 34 TYR B CA 1
ATOM 2479 C C . TYR B 1 34 ? -2.334 -32.688 8.289 1 96.81 34 TYR B C 1
ATOM 2481 O O . TYR B 1 34 ? -2.172 -32.281 9.445 1 96.81 34 TYR B O 1
ATOM 2489 N N . HIS B 1 35 ? -3.459 -32.562 7.633 1 95.31 35 HIS B N 1
ATOM 2490 C CA . HIS B 1 35 ? -4.699 -32.25 8.328 1 95.31 35 HIS B CA 1
ATOM 2491 C C . HIS B 1 35 ? -5.336 -33.5 8.93 1 95.31 35 HIS B C 1
ATOM 2493 O O . HIS B 1 35 ? -5.852 -34.344 8.203 1 95.31 35 HIS B O 1
ATOM 2499 N N . ILE B 1 36 ? -5.445 -33.531 10.203 1 93.12 36 ILE B N 1
ATOM 2500 C CA . ILE B 1 36 ? -5.836 -34.719 10.922 1 93.12 36 ILE B CA 1
ATOM 2501 C C . ILE B 1 36 ? -7.305 -35.031 10.648 1 93.12 36 ILE B C 1
ATOM 2503 O O . ILE B 1 36 ? -7.645 -36.156 10.25 1 93.12 36 ILE B O 1
ATOM 2507 N N . LEU B 1 37 ? -8.109 -34.031 10.812 1 88.44 37 LEU B N 1
ATOM 2508 C CA . LEU B 1 37 ? -9.547 -34.25 10.695 1 88.44 37 LEU B CA 1
ATOM 2509 C C . LEU B 1 37 ? -9.93 -34.562 9.25 1 88.44 37 LEU B C 1
ATOM 2511 O O . LEU B 1 37 ? -10.789 -35.406 9.008 1 88.44 37 LEU B O 1
ATOM 2515 N N . GLY B 1 38 ? -9.297 -33.938 8.352 1 90.12 38 GLY B N 1
ATOM 2516 C CA . GLY B 1 38 ? -9.609 -34.125 6.941 1 90.12 38 GLY B CA 1
ATOM 2517 C C . GLY B 1 38 ? -8.82 -35.281 6.309 1 90.12 38 GLY B C 1
ATOM 2518 O O . GLY B 1 38 ? -9.125 -35.688 5.191 1 90.12 38 GLY B O 1
ATOM 2519 N N . LYS B 1 39 ? -7.871 -35.812 6.988 1 93.25 39 LYS B N 1
ATOM 2520 C CA . LYS B 1 39 ? -7.027 -36.906 6.551 1 93.25 39 LYS B CA 1
ATOM 2521 C C . LYS B 1 39 ? -6.414 -36.625 5.18 1 93.25 39 LYS B C 1
ATOM 2523 O O . LYS B 1 39 ? -6.523 -37.438 4.266 1 93.25 39 LYS B O 1
ATOM 2528 N N . ARG B 1 40 ? -5.789 -35.562 5.09 1 94.94 40 ARG B N 1
ATOM 2529 C CA . ARG B 1 40 ? -5.16 -35.188 3.826 1 94.94 40 ARG B CA 1
ATOM 2530 C C . ARG B 1 40 ? -3.891 -34.375 4.066 1 94.94 40 ARG B C 1
ATOM 2532 O O . ARG B 1 40 ? -3.75 -33.75 5.105 1 94.94 40 ARG B O 1
ATOM 2539 N N . VAL B 1 41 ? -3.02 -34.5 3.051 1 96.62 41 VAL B N 1
ATOM 2540 C CA . VAL B 1 41 ? -1.803 -33.688 3.07 1 96.62 41 VAL B CA 1
ATOM 2541 C C . VAL B 1 41 ? -2.092 -32.312 2.512 1 96.62 41 VAL B C 1
ATOM 2543 O O . VAL B 1 41 ? -2.805 -32.156 1.514 1 96.62 41 VAL B O 1
ATOM 2546 N N . LEU B 1 42 ? -1.556 -31.281 3.217 1 96.31 42 LEU B N 1
ATOM 2547 C CA . LEU B 1 42 ? -1.757 -29.891 2.857 1 96.31 42 LEU B CA 1
ATOM 2548 C C . LEU B 1 42 ? -0.421 -29.188 2.619 1 96.31 42 LEU B C 1
ATOM 2550 O O . LEU B 1 42 ? 0.621 -29.656 3.078 1 96.31 42 LEU B O 1
ATOM 2554 N N . ALA B 1 43 ? -0.461 -28.141 1.843 1 97.44 43 ALA B N 1
ATOM 2555 C CA . ALA B 1 43 ? 0.54 -27.078 1.927 1 97.44 43 ALA B CA 1
ATOM 2556 C C . ALA B 1 43 ? 0.03 -25.906 2.76 1 97.44 43 ALA B C 1
ATOM 2558 O O . ALA B 1 43 ? -1.093 -25.438 2.561 1 97.44 43 ALA B O 1
ATOM 2559 N N . VAL B 1 44 ? 0.799 -25.469 3.754 1 95.94 44 VAL B N 1
ATOM 2560 C CA . VAL B 1 44 ? 0.417 -24.359 4.621 1 95.94 44 VAL B CA 1
ATOM 2561 C C . VAL B 1 44 ? 1.418 -23.219 4.473 1 95.94 44 VAL B C 1
ATOM 2563 O O . VAL B 1 44 ? 2.604 -23.375 4.773 1 95.94 44 VAL B O 1
ATOM 2566 N N . LYS B 1 45 ? 0.975 -22.156 3.924 1 95.25 45 LYS B N 1
ATOM 2567 C CA . LYS B 1 45 ? 1.793 -20.938 3.904 1 95.25 45 LYS B CA 1
ATOM 2568 C C . LYS B 1 45 ? 1.555 -20.094 5.152 1 95.25 45 LYS B C 1
ATOM 2570 O O . LYS B 1 45 ? 0.419 -19.719 5.441 1 95.25 45 LYS B O 1
ATOM 2575 N N . VAL B 1 46 ? 2.584 -19.844 5.906 1 94.31 46 VAL B N 1
ATOM 2576 C CA . VAL B 1 46 ? 2.516 -19.031 7.113 1 94.31 46 VAL B CA 1
ATOM 2577 C C . VAL B 1 46 ? 3.18 -17.688 6.863 1 94.31 46 VAL B C 1
ATOM 2579 O O . VAL B 1 46 ? 4.359 -17.625 6.508 1 94.31 46 VAL B O 1
ATOM 2582 N N . ILE B 1 47 ? 2.465 -16.625 7.113 1 91.25 47 ILE B N 1
ATOM 2583 C CA . ILE B 1 47 ? 2.955 -15.266 6.91 1 91.25 47 ILE B CA 1
ATOM 2584 C C . ILE B 1 47 ? 2.955 -14.508 8.242 1 91.25 47 ILE B C 1
ATOM 2586 O O . ILE B 1 47 ? 1.893 -14.195 8.781 1 91.25 47 ILE B O 1
ATOM 2590 N N . PRO B 1 48 ? 4.102 -14.242 8.75 1 89 48 PRO B N 1
ATOM 2591 C CA . PRO B 1 48 ? 4.156 -13.414 9.945 1 89 48 PRO B CA 1
ATOM 2592 C C . PRO B 1 48 ? 3.828 -11.945 9.664 1 89 48 PRO B C 1
ATOM 2594 O O . PRO B 1 48 ? 4.312 -11.383 8.688 1 89 48 PRO B O 1
ATOM 2597 N N . LEU B 1 49 ? 3.047 -11.383 10.5 1 85.06 49 LEU B N 1
ATOM 2598 C CA . LEU B 1 49 ? 2.654 -9.992 10.32 1 85.06 49 LEU B CA 1
ATOM 2599 C C . LEU B 1 49 ? 3.168 -9.125 11.469 1 85.06 49 LEU B C 1
ATOM 2601 O O . LEU B 1 49 ? 2.711 -7.996 11.656 1 85.06 49 LEU B O 1
ATOM 2605 N N . ASP B 1 50 ? 4.098 -9.672 12.164 1 82.12 50 ASP B N 1
ATOM 2606 C CA . ASP B 1 50 ? 4.734 -8.914 13.234 1 82.12 50 ASP B CA 1
ATOM 2607 C C . ASP B 1 50 ? 5.664 -7.844 12.672 1 82.12 50 ASP B C 1
ATOM 2609 O O . ASP B 1 50 ? 6.219 -8.008 11.586 1 82.12 50 ASP B O 1
ATOM 2613 N N . ILE B 1 51 ? 5.766 -6.887 13.391 1 82.88 51 ILE B N 1
ATOM 2614 C CA . ILE B 1 51 ? 6.75 -5.859 13.062 1 82.88 51 ILE B CA 1
AT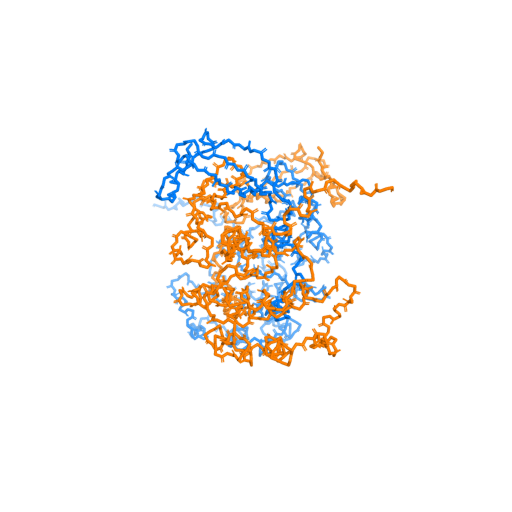OM 2615 C C . ILE B 1 51 ? 8.133 -6.297 13.547 1 82.88 51 ILE B C 1
ATOM 2617 O O . ILE B 1 51 ? 8.477 -6.094 14.711 1 82.88 51 ILE B O 1
ATOM 2621 N N . THR B 1 52 ? 8.805 -6.828 12.68 1 83.62 52 THR B N 1
ATOM 2622 C CA . THR B 1 52 ? 10.148 -7.297 13.023 1 83.62 52 THR B CA 1
ATOM 2623 C C . THR B 1 52 ? 11.102 -6.121 13.219 1 83.62 52 THR B C 1
ATOM 2625 O O . THR B 1 52 ? 10.766 -4.984 12.875 1 83.62 52 THR B O 1
ATOM 2628 N N . ALA B 1 53 ? 12.289 -6.402 13.781 1 84.5 53 ALA B N 1
ATOM 2629 C CA . ALA B 1 53 ? 13.312 -5.371 13.953 1 84.5 53 ALA B CA 1
ATOM 2630 C C . ALA B 1 53 ? 13.742 -4.797 12.602 1 84.5 53 ALA B C 1
ATOM 2632 O O . ALA B 1 53 ? 13.992 -3.596 12.484 1 84.5 53 ALA B O 1
ATOM 2633 N N . GLU B 1 54 ? 13.773 -5.648 11.641 1 84.31 54 GLU B N 1
ATOM 2634 C CA . GLU B 1 54 ? 14.164 -5.207 10.305 1 84.31 54 GLU B CA 1
ATOM 2635 C C . GLU B 1 54 ? 13.117 -4.258 9.719 1 84.31 54 GLU B C 1
ATOM 2637 O O . GLU B 1 54 ? 13.469 -3.25 9.102 1 84.31 54 GLU B O 1
ATOM 2642 N N . LEU B 1 55 ? 11.93 -4.625 9.945 1 84 55 LEU B N 1
ATOM 2643 C CA . LEU B 1 55 ? 10.852 -3.775 9.453 1 84 55 LEU B CA 1
ATOM 2644 C C . LEU B 1 55 ? 10.836 -2.439 10.188 1 84 55 LEU B C 1
ATOM 2646 O O . LEU B 1 55 ? 10.594 -1.394 9.578 1 84 55 LEU B O 1
ATOM 2650 N N . GLN B 1 56 ? 11.07 -2.447 11.461 1 86.5 56 GLN B N 1
ATOM 2651 C CA . GLN B 1 56 ? 11.148 -1.208 12.227 1 86.5 56 GLN B CA 1
ATOM 2652 C C . GLN B 1 56 ? 12.219 -0.279 11.664 1 86.5 56 GLN B C 1
ATOM 2654 O O . GLN B 1 56 ? 11.977 0.921 11.5 1 86.5 56 GLN B O 1
ATOM 2659 N N . LYS B 1 57 ? 13.32 -0.846 11.391 1 86.62 57 LYS B N 1
ATOM 2660 C CA . LYS B 1 57 ? 14.422 -0.07 10.828 1 86.62 57 LYS B CA 1
ATOM 2661 C C . LYS B 1 57 ? 14.039 0.521 9.477 1 86.62 57 LYS B C 1
ATOM 2663 O O . LYS B 1 57 ? 14.375 1.668 9.172 1 86.62 57 LYS B O 1
ATOM 2668 N N . GLN B 1 58 ? 13.375 -0.306 8.734 1 84.25 58 GLN B N 1
ATOM 2669 C CA . GLN B 1 58 ? 12.945 0.167 7.422 1 84.25 58 GLN B CA 1
ATOM 2670 C C . GLN B 1 58 ? 11.961 1.324 7.555 1 84.25 58 GLN B C 1
ATOM 2672 O O . GLN B 1 58 ? 12.047 2.307 6.812 1 84.25 58 GLN B O 1
ATOM 2677 N N . ILE B 1 59 ? 11.031 1.169 8.438 1 85 59 ILE B N 1
ATOM 2678 C CA . ILE B 1 59 ? 10.047 2.219 8.672 1 85 59 ILE B CA 1
ATOM 2679 C C . ILE B 1 59 ? 10.758 3.498 9.117 1 85 59 ILE B C 1
ATOM 2681 O O . ILE B 1 59 ? 10.461 4.582 8.609 1 85 59 ILE B O 1
ATOM 2685 N N . MET B 1 60 ? 11.688 3.389 9.992 1 84.81 60 MET B N 1
ATOM 2686 C CA . MET B 1 60 ? 12.438 4.535 10.5 1 84.81 60 MET B CA 1
ATOM 2687 C C . MET B 1 60 ? 13.211 5.223 9.383 1 84.81 60 MET B C 1
ATOM 2689 O O . MET B 1 60 ? 13.273 6.453 9.328 1 84.81 60 MET B O 1
ATOM 2693 N N . SER B 1 61 ? 13.75 4.434 8.547 1 83.62 61 SER B N 1
ATOM 2694 C CA . SER B 1 61 ? 14.484 4.984 7.414 1 83.62 61 SER B CA 1
ATOM 2695 C C . SER B 1 61 ? 13.57 5.801 6.504 1 83.62 61 SER B C 1
ATOM 2697 O O . SER B 1 61 ? 13.961 6.855 6.004 1 83.62 61 SER B O 1
ATOM 2699 N N . GLU B 1 62 ? 12.406 5.293 6.352 1 79.38 62 GLU B N 1
ATOM 2700 C CA . GLU B 1 62 ? 11.445 5.996 5.512 1 79.38 62 GLU B CA 1
ATOM 2701 C C . GLU B 1 62 ? 11.008 7.309 6.156 1 79.38 62 GLU B C 1
ATOM 2703 O O . GLU B 1 62 ? 10.688 8.273 5.461 1 79.38 62 GLU B O 1
ATOM 2708 N N . LEU B 1 63 ? 10.977 7.371 7.449 1 82 63 LEU B N 1
ATOM 2709 C CA . LEU B 1 63 ? 10.508 8.555 8.156 1 82 63 LEU B CA 1
ATOM 2710 C C . LEU B 1 63 ? 11.625 9.594 8.281 1 82 63 LEU B C 1
ATOM 2712 O O . LEU B 1 63 ? 11.383 10.727 8.703 1 82 63 LEU B O 1
ATOM 2716 N N . GLU B 1 64 ? 12.82 9.273 7.879 1 81.69 64 GLU B N 1
ATOM 2717 C CA . GLU B 1 64 ? 13.969 10.18 7.977 1 81.69 64 GLU B CA 1
ATOM 2718 C C . GLU B 1 64 ? 13.711 11.477 7.223 1 81.69 64 GLU B C 1
ATOM 2720 O O . GLU B 1 64 ? 14.258 12.523 7.578 1 81.69 64 GLU B O 1
ATOM 2725 N N . ILE B 1 65 ? 12.953 11.398 6.273 1 78.5 65 ILE B N 1
ATOM 2726 C CA . ILE B 1 65 ? 12.648 12.57 5.469 1 78.5 65 ILE B CA 1
ATOM 2727 C C . ILE B 1 65 ? 11.984 13.641 6.34 1 78.5 65 ILE B C 1
ATOM 2729 O O . ILE B 1 65 ? 12.156 14.836 6.105 1 78.5 65 ILE B O 1
ATOM 2733 N N . LEU B 1 66 ? 11.219 13.273 7.316 1 81.12 66 LEU B N 1
ATOM 2734 C CA . LEU B 1 66 ? 10.586 14.211 8.234 1 81.12 66 LEU B CA 1
ATOM 2735 C C . LEU B 1 66 ? 11.625 14.969 9.047 1 81.12 66 LEU B C 1
ATOM 2737 O O . LEU B 1 66 ? 11.422 16.141 9.398 1 81.12 66 LEU B O 1
ATOM 2741 N N . TYR B 1 67 ? 12.727 14.375 9.266 1 78.5 67 TYR B N 1
ATOM 2742 C CA . TYR B 1 67 ? 13.805 14.945 10.062 1 78.5 67 TYR B CA 1
ATOM 2743 C C . TYR B 1 67 ? 14.578 15.992 9.273 1 78.5 67 TYR B C 1
ATOM 2745 O O . TYR B 1 67 ? 15.18 16.906 9.859 1 78.5 67 TYR B O 1
ATOM 2753 N N . LYS B 1 68 ? 14.516 15.836 8.039 1 82.19 68 LYS B N 1
ATOM 2754 C CA . LYS B 1 68 ? 15.344 16.703 7.199 1 82.19 68 LYS B CA 1
ATOM 2755 C C . LYS B 1 68 ? 14.656 18.031 6.914 1 82.19 68 LYS B C 1
ATOM 2757 O O . LYS B 1 68 ? 15.297 18.984 6.488 1 82.19 68 LYS B O 1
ATOM 2762 N N . CYS B 1 69 ? 13.445 18.062 7.176 1 87.56 69 CYS B N 1
ATOM 2763 C CA . CYS B 1 69 ? 12.688 19.266 6.848 1 87.56 69 CYS B CA 1
ATOM 2764 C C . CYS B 1 69 ? 12.906 20.344 7.902 1 87.56 69 CYS B C 1
ATOM 2766 O O . CYS B 1 69 ? 12.789 20.094 9.102 1 87.56 69 CYS B O 1
ATOM 2768 N N . ASP B 1 70 ? 13.344 21.531 7.457 1 91.75 70 ASP B N 1
ATOM 2769 C CA . ASP B 1 70 ? 13.539 22.703 8.297 1 91.75 70 ASP B CA 1
ATOM 2770 C C . ASP B 1 70 ? 12.891 23.938 7.668 1 91.75 70 ASP B C 1
ATOM 2772 O O . ASP B 1 70 ? 13.531 24.656 6.902 1 91.75 70 ASP B O 1
ATOM 2776 N N . SER B 1 71 ? 11.695 24.141 8.008 1 96.06 71 SER B N 1
ATOM 2777 C CA . SER B 1 71 ? 10.906 25.25 7.508 1 96.06 71 SER B CA 1
ATOM 2778 C C . SER B 1 71 ? 9.922 25.75 8.562 1 96.06 71 SER B C 1
ATOM 2780 O O . SER B 1 71 ? 9.352 24.953 9.312 1 96.06 71 SER B O 1
ATOM 2782 N N . PRO B 1 72 ? 9.758 27.078 8.594 1 97.5 72 PRO B N 1
ATOM 2783 C CA . PRO B 1 72 ? 8.758 27.609 9.531 1 97.5 72 PRO B CA 1
ATOM 2784 C C . PRO B 1 72 ? 7.336 27.188 9.18 1 97.5 72 PRO B C 1
ATOM 2786 O O . PRO B 1 72 ? 6.41 27.406 9.969 1 97.5 72 PRO B O 1
ATOM 2789 N N . TYR B 1 73 ? 7.148 26.516 8.031 1 98.19 73 TYR B N 1
ATOM 2790 C CA . TYR B 1 73 ? 5.809 26.156 7.586 1 98.19 73 TYR B CA 1
ATOM 2791 C C . TYR B 1 73 ? 5.59 24.656 7.664 1 98.19 73 TYR B C 1
ATOM 2793 O O . TYR B 1 73 ? 4.559 24.141 7.215 1 98.19 73 TYR B O 1
ATOM 2801 N N . ILE B 1 74 ? 6.574 23.953 8.164 1 97.25 74 ILE B N 1
ATOM 2802 C CA . ILE B 1 74 ? 6.52 22.516 8.383 1 97.25 74 ILE B CA 1
ATOM 2803 C C . ILE B 1 74 ? 6.684 22.203 9.867 1 97.25 74 ILE B C 1
ATOM 2805 O O . ILE B 1 74 ? 7.52 22.812 10.547 1 97.25 74 ILE B O 1
ATOM 2809 N N . ILE B 1 75 ? 5.871 21.328 10.359 1 96.81 75 ILE B N 1
ATOM 2810 C CA . ILE B 1 75 ? 5.926 20.953 11.766 1 96.81 75 ILE B CA 1
ATOM 2811 C C . ILE B 1 75 ? 7.328 20.469 12.117 1 96.81 75 ILE B C 1
ATOM 2813 O O . ILE B 1 75 ? 7.953 19.734 11.344 1 96.81 75 ILE B O 1
ATOM 2817 N N . THR B 1 76 ? 7.793 20.922 13.227 1 94.5 76 THR B N 1
ATOM 2818 C CA . THR B 1 76 ? 9.109 20.484 13.672 1 94.5 76 THR B CA 1
ATOM 2819 C C . THR B 1 76 ? 9.047 19.047 14.195 1 94.5 76 THR B C 1
ATOM 2821 O O . THR B 1 76 ? 8.211 18.719 15.039 1 94.5 76 THR B O 1
ATOM 2824 N N . PHE B 1 77 ? 9.875 18.234 13.633 1 92.19 77 PHE B N 1
ATOM 2825 C CA . PHE B 1 77 ? 10.016 16.844 14.039 1 92.19 77 PHE B CA 1
ATOM 2826 C C . PHE B 1 77 ? 11.141 16.688 15.055 1 92.19 77 PHE B C 1
ATOM 2828 O O . PHE B 1 77 ? 12.273 17.109 14.797 1 92.19 77 PHE B O 1
ATOM 2835 N N . TYR B 1 78 ? 10.797 16.047 16.188 1 90.94 78 TYR B N 1
ATOM 2836 C CA . TYR B 1 78 ? 11.82 15.891 17.219 1 90.94 78 TYR B CA 1
ATOM 2837 C C . TYR B 1 78 ? 12.383 14.477 17.234 1 90.94 78 TYR B C 1
ATOM 2839 O O . TYR B 1 78 ? 13.602 14.281 17.328 1 90.94 78 TYR B O 1
ATOM 2847 N N . SER B 1 79 ? 11.438 13.484 17.234 1 88.81 79 SER B N 1
ATOM 2848 C CA . SER B 1 79 ? 11.891 12.102 17.359 1 88.81 79 SER B CA 1
ATOM 2849 C C . SER B 1 79 ? 10.773 11.117 17.031 1 88.81 79 SER B C 1
ATOM 2851 O O . SER B 1 79 ? 9.602 11.508 16.953 1 88.81 79 SER B O 1
ATOM 2853 N N . ALA B 1 80 ? 11.227 9.883 16.75 1 90.75 80 ALA B N 1
ATOM 2854 C CA . ALA B 1 80 ? 10.305 8.75 16.656 1 90.75 80 ALA B CA 1
ATOM 2855 C C . ALA B 1 80 ? 10.891 7.512 17.328 1 90.75 80 ALA B C 1
ATOM 2857 O O . ALA B 1 80 ? 12.109 7.328 17.344 1 90.75 80 ALA B O 1
ATOM 2858 N N . PHE B 1 81 ? 10.047 6.699 17.938 1 90.38 81 PHE B N 1
ATOM 2859 C CA . PHE B 1 81 ? 10.531 5.469 18.547 1 90.38 81 PHE B CA 1
ATOM 2860 C C . PHE B 1 81 ? 9.453 4.395 18.531 1 90.38 81 PHE B C 1
ATOM 2862 O O . PHE B 1 81 ? 8.258 4.703 18.484 1 90.38 81 PHE B O 1
ATOM 2869 N N . PHE B 1 82 ? 9.945 3.133 18.578 1 89.31 82 PHE B N 1
ATOM 2870 C CA . PHE B 1 82 ? 9.047 1.986 18.656 1 89.31 82 PHE B CA 1
ATOM 2871 C C . PHE B 1 82 ? 8.938 1.464 20.078 1 89.31 82 PHE B C 1
ATOM 2873 O O . PHE B 1 82 ? 9.93 1.438 20.812 1 89.31 82 PHE B O 1
ATOM 2880 N N . VAL B 1 83 ? 7.82 1.12 20.5 1 88.44 83 VAL B N 1
ATOM 2881 C CA . VAL B 1 83 ? 7.559 0.243 21.625 1 88.44 83 VAL B CA 1
ATOM 2882 C C . VAL B 1 83 ? 6.699 -0.937 21.188 1 88.44 83 VAL B C 1
ATOM 2884 O O . VAL B 1 83 ? 5.516 -0.769 20.875 1 88.44 83 VAL B O 1
ATOM 2887 N N . GLU B 1 84 ? 7.312 -2.102 21.047 1 84.12 84 GLU B N 1
ATOM 2888 C CA . GLU B 1 84 ? 6.629 -3.271 20.5 1 84.12 84 GLU B CA 1
ATOM 2889 C C . GLU B 1 84 ? 6.086 -2.988 19.109 1 84.12 84 GLU B C 1
ATOM 2891 O O . GLU B 1 84 ? 6.828 -2.572 18.219 1 84.12 84 GLU B O 1
ATOM 2896 N N . ASN B 1 85 ? 4.766 -3.137 18.984 1 85.38 85 ASN B N 1
ATOM 2897 C CA . ASN B 1 85 ? 4.156 -2.967 17.656 1 85.38 85 ASN B CA 1
ATOM 2898 C C . ASN B 1 85 ? 3.451 -1.619 17.547 1 85.38 85 ASN B C 1
ATOM 2900 O O . ASN B 1 85 ? 2.334 -1.543 17.031 1 85.38 85 ASN B O 1
ATOM 2904 N N . ARG B 1 86 ? 4.129 -0.614 18.172 1 89.62 86 ARG B N 1
ATOM 2905 C CA . ARG B 1 86 ? 3.627 0.751 18.047 1 89.62 86 ARG B CA 1
ATOM 2906 C C . ARG B 1 86 ? 4.762 1.727 17.766 1 89.62 86 ARG B C 1
ATOM 2908 O O . ARG B 1 86 ? 5.855 1.599 18.312 1 89.62 86 ARG B O 1
ATOM 2915 N N . ILE B 1 87 ? 4.469 2.656 16.922 1 90.75 87 ILE B N 1
ATOM 2916 C CA . ILE B 1 87 ? 5.438 3.721 16.672 1 90.75 87 ILE B CA 1
ATOM 2917 C C . ILE B 1 87 ? 4.895 5.043 17.219 1 90.75 87 ILE B C 1
ATOM 2919 O O . ILE B 1 87 ? 3.701 5.332 17.094 1 90.75 87 ILE B O 1
ATOM 2923 N N . SER B 1 88 ? 5.762 5.781 17.875 1 93.31 88 SER B N 1
ATOM 2924 C CA . SER B 1 88 ? 5.453 7.117 18.375 1 93.31 88 SER B CA 1
ATOM 2925 C C . SER B 1 88 ? 6.27 8.18 17.656 1 93.31 88 SER B C 1
ATOM 2927 O O . SER B 1 88 ? 7.488 8.047 17.516 1 93.31 88 SER B O 1
ATOM 2929 N N . ILE B 1 89 ? 5.613 9.188 17.156 1 92.44 89 ILE B N 1
ATOM 2930 C CA . ILE B 1 89 ? 6.25 10.305 16.453 1 92.44 89 ILE B CA 1
ATOM 2931 C C . ILE B 1 89 ? 6.09 11.578 17.281 1 92.44 89 ILE B C 1
ATOM 2933 O O . ILE B 1 89 ? 4.969 12.016 17.547 1 92.44 89 ILE B O 1
ATOM 2937 N N . CYS B 1 90 ? 7.203 12.188 17.656 1 93.56 90 CYS B N 1
ATOM 2938 C CA . CYS B 1 90 ? 7.211 13.367 18.516 1 93.56 90 CYS B CA 1
ATOM 2939 C C . CYS B 1 90 ? 7.465 14.633 17.688 1 93.56 90 CYS B C 1
ATOM 2941 O O . CYS B 1 90 ? 8.484 14.734 17 1 93.56 90 CYS B O 1
ATOM 2943 N N . THR B 1 91 ? 6.566 15.578 17.797 1 95.19 91 THR B N 1
ATOM 2944 C CA . THR B 1 91 ? 6.688 16.844 17.078 1 95.19 91 THR B CA 1
ATOM 2945 C C . THR B 1 91 ? 6.391 18.016 18 1 95.19 91 THR B C 1
ATOM 2947 O O . THR B 1 91 ? 6.035 17.828 19.172 1 95.19 91 THR B O 1
ATOM 2950 N N . GLU B 1 92 ? 6.66 19.234 17.484 1 95.94 92 GLU B N 1
ATOM 2951 C CA . GLU B 1 92 ? 6.301 20.406 18.266 1 95.94 92 GLU B CA 1
ATOM 2952 C C . GLU B 1 92 ? 4.793 20.484 18.5 1 95.94 92 GLU B C 1
ATOM 2954 O O . GLU B 1 92 ? 4.012 19.969 17.703 1 95.94 92 GLU B O 1
ATOM 2959 N N . PHE B 1 93 ? 4.457 21.078 19.594 1 97.69 93 PHE B N 1
ATOM 2960 C CA . PHE B 1 93 ? 3.053 21.25 19.953 1 97.69 93 PHE B CA 1
ATOM 2961 C C . PHE B 1 93 ? 2.508 22.578 19.438 1 97.69 93 PHE B C 1
ATOM 2963 O O . PHE B 1 93 ? 3.062 23.641 19.719 1 97.69 93 PHE B O 1
ATOM 2970 N N . MET B 1 94 ? 1.504 22.469 18.609 1 98.25 94 MET B N 1
ATOM 2971 C CA . MET B 1 94 ? 0.764 23.641 18.125 1 98.25 94 MET B CA 1
ATOM 2972 C C . MET B 1 94 ? -0.523 23.828 18.922 1 98.25 94 MET B C 1
ATOM 2974 O O . MET B 1 94 ? -1.489 23.094 18.734 1 98.25 94 MET B O 1
ATOM 2978 N N . ASP B 1 95 ? -0.596 24.906 19.688 1 97.5 95 ASP B N 1
ATOM 2979 C CA . ASP B 1 95 ? -1.591 25 20.75 1 97.5 95 ASP B CA 1
ATOM 2980 C C . ASP B 1 95 ? -2.945 25.438 20.203 1 97.5 95 ASP B C 1
ATOM 2982 O O . ASP B 1 95 ? -3.953 25.391 20.906 1 97.5 95 ASP B O 1
ATOM 2986 N N . GLY B 1 96 ? -3.057 25.812 18.969 1 97.69 96 GLY B N 1
ATOM 2987 C CA . GLY B 1 96 ? -4.336 26.094 18.344 1 97.69 96 GLY B CA 1
ATOM 2988 C C . GLY B 1 96 ? -4.98 24.859 17.734 1 97.69 96 GLY B C 1
ATOM 2989 O O . GLY B 1 96 ? -6.168 24.875 17.406 1 97.69 96 GLY B O 1
ATOM 2990 N N . GLY B 1 97 ? -4.16 23.844 17.5 1 96.69 97 GLY B N 1
ATOM 2991 C CA . GLY B 1 97 ? -4.684 22.609 16.938 1 96.69 97 GLY B CA 1
ATOM 2992 C C . GLY B 1 97 ? -4.812 22.641 15.43 1 96.69 97 GLY B C 1
ATOM 2993 O O . GLY B 1 97 ? -4.184 23.469 14.773 1 96.69 97 GLY B O 1
ATOM 2994 N N . SER B 1 98 ? -5.539 21.688 14.906 1 95.88 98 SER B N 1
ATOM 2995 C CA . SER B 1 98 ? -5.711 21.547 13.461 1 95.88 98 SER B CA 1
ATOM 2996 C C . SER B 1 98 ? -6.871 22.406 12.961 1 95.88 98 SER B C 1
ATOM 2998 O O . SER B 1 98 ? -7.746 22.797 13.742 1 95.88 98 SER B O 1
ATOM 3000 N N . LEU B 1 99 ? -6.867 22.609 11.695 1 95.69 99 LEU B N 1
ATOM 3001 C CA . LEU B 1 99 ? -7.824 23.531 11.102 1 95.69 99 LEU B CA 1
ATOM 3002 C C . LEU B 1 99 ? -9.211 22.906 11.023 1 95.69 99 LEU B C 1
ATOM 3004 O O . LEU B 1 99 ? -10.211 23.609 10.859 1 95.69 99 LEU B O 1
ATOM 3008 N N . ASP B 1 100 ? -9.273 21.594 11.141 1 91.44 100 ASP B N 1
ATOM 3009 C CA . ASP B 1 100 ? -10.547 20.906 10.938 1 91.44 100 ASP B CA 1
ATOM 3010 C C . ASP B 1 100 ? -11.5 21.156 12.109 1 91.44 100 ASP B C 1
ATOM 3012 O O . ASP B 1 100 ? -12.695 20.891 12.016 1 91.44 100 ASP B O 1
ATOM 3016 N N . VAL B 1 101 ? -11.062 21.781 13.18 1 90.19 101 VAL B N 1
ATOM 3017 C CA . VAL B 1 101 ? -11.938 22.047 14.32 1 90.19 101 VAL B CA 1
ATOM 3018 C C . VAL B 1 101 ? -12.484 23.469 14.219 1 90.19 101 VAL B C 1
ATOM 3020 O O . VAL B 1 101 ? -13.281 23.891 15.062 1 90.19 101 VAL B O 1
ATOM 3023 N N . TYR B 1 102 ? -11.992 24.188 13.305 1 90.31 102 TYR B N 1
ATOM 3024 C CA . TYR B 1 102 ? -12.469 25.547 13.094 1 90.31 102 TYR B CA 1
ATOM 3025 C C . TYR B 1 102 ? -13.492 25.594 11.969 1 90.31 102 TYR B C 1
ATOM 3027 O O . TYR B 1 102 ? -13.453 24.781 11.047 1 90.31 102 TYR B O 1
ATOM 3035 N N . ARG B 1 103 ? -14.422 26.516 12.086 1 81.06 103 ARG B N 1
ATOM 3036 C CA . ARG B 1 103 ? -15.422 26.734 11.047 1 81.06 103 ARG B CA 1
ATOM 3037 C C . ARG B 1 103 ? -15.555 28.203 10.703 1 81.06 103 ARG B C 1
ATOM 3039 O O . ARG B 1 103 ? -15.242 29.078 11.531 1 81.06 103 ARG B O 1
ATOM 3046 N N . ARG B 1 104 ? -15.961 28.438 9.422 1 81.75 104 ARG B N 1
ATOM 3047 C CA . ARG B 1 104 ? -16.266 29.781 8.922 1 81.75 104 ARG B CA 1
ATOM 3048 C C . ARG B 1 104 ? -15.086 30.734 9.164 1 81.75 104 ARG B C 1
ATOM 3050 O O . ARG B 1 104 ? -15.266 31.812 9.734 1 81.75 104 ARG B O 1
ATOM 3057 N N . ILE B 1 105 ? -13.953 30.359 8.719 1 91.69 105 ILE B N 1
ATOM 3058 C CA . ILE B 1 105 ? -12.758 31.188 8.852 1 91.69 105 ILE B CA 1
ATOM 3059 C C . ILE B 1 105 ? -12.875 32.406 7.941 1 91.69 105 ILE B C 1
ATOM 3061 O O . ILE B 1 105 ? -13.086 32.281 6.734 1 91.69 105 ILE B O 1
ATOM 3065 N N . PRO B 1 106 ? -12.766 33.594 8.562 1 92.38 106 PRO B N 1
ATOM 3066 C CA . PRO B 1 106 ? -12.812 34.781 7.711 1 92.38 106 PRO B CA 1
ATOM 3067 C C . PRO B 1 106 ? -11.742 34.781 6.621 1 92.38 106 PRO B C 1
ATOM 3069 O O . PRO B 1 106 ? -10.625 34.312 6.855 1 92.38 106 PRO B O 1
ATOM 3072 N N . GLU B 1 107 ? -12.047 35.312 5.496 1 93 107 GLU B N 1
ATOM 3073 C CA . GLU B 1 107 ? -11.188 35.219 4.316 1 93 107 GLU B CA 1
ATOM 3074 C C . GLU B 1 107 ? -9.812 35.812 4.594 1 93 107 GLU B C 1
ATOM 3076 O O . GLU B 1 107 ? -8.797 35.312 4.125 1 93 107 GLU B O 1
ATOM 3081 N N . HIS B 1 108 ? -9.773 37 5.328 1 94.81 108 HIS B N 1
ATOM 3082 C CA . HIS B 1 108 ? -8.484 37.625 5.562 1 94.81 108 HIS B CA 1
ATOM 3083 C C . HIS B 1 108 ? -7.598 36.75 6.449 1 94.81 108 HIS B C 1
ATOM 3085 O O . HIS B 1 108 ? -6.367 36.875 6.395 1 94.81 108 HIS B O 1
ATOM 3091 N N . VAL B 1 109 ? -8.156 35.938 7.27 1 96.69 109 VAL B N 1
ATOM 3092 C CA . VAL B 1 109 ? -7.414 34.938 8.055 1 96.69 109 VAL B CA 1
ATOM 3093 C C . VAL B 1 109 ? -7.043 33.75 7.184 1 96.69 109 VAL B C 1
ATOM 3095 O O . VAL B 1 109 ? -5.879 33.344 7.137 1 96.69 109 VAL B O 1
ATOM 3098 N N . LEU B 1 110 ? -8.039 33.281 6.434 1 95.88 110 LEU B N 1
ATOM 3099 C CA . LEU B 1 110 ? -7.867 32.125 5.562 1 95.88 110 LEU B CA 1
ATOM 3100 C C . LEU B 1 110 ? -6.781 32.406 4.527 1 95.88 110 LEU B C 1
ATOM 3102 O O . LEU B 1 110 ? -6.004 31.484 4.195 1 95.88 110 LEU B O 1
ATOM 3106 N N . GLY B 1 111 ? -6.812 33.562 3.955 1 96.94 111 GLY B N 1
ATOM 3107 C CA . GLY B 1 111 ? -5.781 33.938 2.996 1 96.94 111 GLY B CA 1
ATOM 3108 C C . GLY B 1 111 ? -4.375 33.812 3.545 1 96.94 111 GLY B C 1
ATOM 3109 O O . GLY B 1 111 ? -3.488 33.281 2.865 1 96.94 111 GLY B O 1
ATOM 3110 N N . ARG B 1 112 ? -4.152 34.219 4.766 1 98.12 112 ARG B N 1
ATOM 3111 C CA . ARG B 1 112 ? -2.832 34.156 5.387 1 98.12 112 ARG B CA 1
ATOM 3112 C C . ARG B 1 112 ? -2.467 32.719 5.75 1 98.12 112 ARG B C 1
ATOM 3114 O O . ARG B 1 112 ? -1.298 32.344 5.68 1 98.12 112 ARG B O 1
ATOM 3121 N N . ILE B 1 113 ? -3.475 31.953 6.098 1 98.25 113 ILE B N 1
ATOM 3122 C CA . ILE B 1 113 ? -3.266 30.531 6.301 1 98.25 113 ILE B CA 1
ATOM 3123 C C . ILE B 1 113 ? -2.877 29.859 4.98 1 98.25 113 ILE B C 1
ATOM 3125 O O . ILE B 1 113 ? -1.936 29.062 4.934 1 98.25 113 ILE B O 1
ATOM 3129 N N . ALA B 1 114 ? -3.549 30.219 3.93 1 97.94 114 ALA B N 1
ATOM 3130 C CA . ALA B 1 114 ? -3.262 29.672 2.605 1 97.94 114 ALA B CA 1
ATOM 3131 C C . ALA B 1 114 ? -1.827 29.969 2.188 1 97.94 114 ALA B C 1
ATOM 3133 O O . ALA B 1 114 ? -1.146 29.125 1.615 1 97.94 114 ALA B O 1
ATOM 3134 N N . VAL B 1 115 ? -1.382 31.172 2.486 1 98.62 115 VAL B N 1
ATOM 3135 C CA . VAL B 1 115 ? -0.008 31.562 2.178 1 98.62 115 VAL B CA 1
ATOM 3136 C C . VAL B 1 115 ? 0.962 30.594 2.85 1 98.62 115 VAL B C 1
ATOM 3138 O O . VAL B 1 115 ? 1.872 30.062 2.203 1 98.62 115 VAL B O 1
ATOM 3141 N N . ALA B 1 116 ? 0.767 30.344 4.105 1 98.62 116 ALA B N 1
ATOM 3142 C CA . ALA B 1 116 ? 1.648 29.453 4.855 1 98.62 116 ALA B CA 1
ATOM 3143 C C . ALA B 1 116 ? 1.613 28.031 4.289 1 98.62 116 ALA B C 1
ATOM 3145 O O . ALA B 1 116 ? 2.652 27.391 4.16 1 98.62 116 ALA B O 1
ATOM 3146 N N . VAL B 1 117 ? 0.416 27.531 3.939 1 98.31 117 VAL B N 1
ATOM 3147 C CA . VAL B 1 117 ? 0.244 26.188 3.395 1 98.31 117 VAL B CA 1
ATOM 3148 C C . VAL B 1 117 ? 0.973 26.078 2.057 1 98.31 117 VAL B C 1
ATOM 3150 O O . VAL B 1 117 ? 1.726 25.125 1.832 1 98.31 117 VAL B O 1
ATOM 3153 N N . VAL B 1 118 ? 0.781 27.047 1.21 1 98.44 118 VAL B N 1
ATOM 3154 C CA . VAL B 1 118 ? 1.412 27.031 -0.106 1 98.44 118 VAL B CA 1
ATOM 3155 C C . VAL B 1 118 ? 2.928 27.141 0.047 1 98.44 118 VAL B C 1
ATOM 3157 O O . VAL B 1 118 ? 3.676 26.469 -0.667 1 98.44 118 VAL B O 1
ATOM 3160 N N . LYS B 1 119 ? 3.4 27.938 0.962 1 98.38 119 LYS B N 1
ATOM 3161 C CA . LYS B 1 119 ? 4.832 28.031 1.238 1 98.38 119 LYS B CA 1
ATOM 3162 C C . LYS B 1 119 ? 5.375 26.688 1.739 1 98.38 119 LYS B C 1
ATOM 3164 O O . LYS B 1 119 ? 6.465 26.266 1.347 1 98.38 119 LYS B O 1
ATOM 3169 N N . GLY B 1 120 ? 4.617 26.078 2.582 1 97.81 120 GLY B N 1
ATOM 3170 C CA . GLY B 1 120 ? 5.004 24.75 3.049 1 97.81 120 GLY B CA 1
ATOM 3171 C C . GLY B 1 120 ? 5.113 23.734 1.932 1 97.81 120 GLY B C 1
ATOM 3172 O O . GLY B 1 120 ? 6.102 23 1.844 1 97.81 120 GLY B O 1
ATOM 3173 N N . LEU B 1 121 ? 4.125 23.734 1.06 1 97 121 LEU B N 1
ATOM 3174 C CA . LEU B 1 121 ? 4.129 22.812 -0.07 1 97 121 LEU B CA 1
ATOM 3175 C C . LEU B 1 121 ? 5.277 23.125 -1.024 1 97 121 LEU B C 1
ATOM 3177 O O . LEU B 1 121 ? 5.887 22.219 -1.59 1 97 121 LEU B O 1
ATOM 3181 N N . THR B 1 122 ? 5.512 24.406 -1.203 1 97.12 122 THR B N 1
ATOM 3182 C CA . THR B 1 122 ? 6.625 24.812 -2.045 1 97.12 122 THR B CA 1
ATOM 3183 C C . THR B 1 122 ? 7.949 24.312 -1.479 1 97.12 122 THR B C 1
ATOM 3185 O O . THR B 1 122 ? 8.805 23.828 -2.223 1 97.12 122 THR B O 1
ATOM 3188 N N . TYR B 1 123 ? 8.117 24.422 -0.223 1 96.62 123 TYR B N 1
ATOM 3189 C CA . TYR B 1 123 ? 9.32 23.938 0.443 1 96.62 123 TYR B CA 1
ATOM 3190 C C . TYR B 1 123 ? 9.477 22.438 0.246 1 96.62 123 TYR B C 1
ATOM 3192 O O . TYR B 1 123 ? 10.539 21.953 -0.157 1 96.62 123 TYR B O 1
ATOM 3200 N N . LEU B 1 124 ? 8.414 21.672 0.521 1 93.75 124 LEU B N 1
ATOM 3201 C CA . LEU B 1 124 ? 8.461 20.219 0.338 1 93.75 124 LEU B CA 1
ATOM 3202 C C . LEU B 1 124 ? 8.812 19.875 -1.104 1 93.75 124 LEU B C 1
ATOM 3204 O O . LEU B 1 124 ? 9.656 19 -1.35 1 93.75 124 LEU B O 1
ATOM 3208 N N . TRP B 1 125 ? 8.203 20.609 -1.977 1 91.31 125 TRP B N 1
ATOM 3209 C CA . TRP B 1 125 ? 8.422 20.359 -3.398 1 91.31 125 TRP B CA 1
ATOM 3210 C C . TRP B 1 125 ? 9.867 20.641 -3.787 1 91.31 125 TRP B C 1
ATOM 3212 O O . TRP B 1 125 ? 10.43 19.969 -4.652 1 91.31 125 TRP B O 1
ATOM 3222 N N . SER B 1 126 ? 10.477 21.594 -3.238 1 92.88 126 SER B N 1
ATOM 3223 C CA . SER B 1 126 ? 11.867 21.922 -3.506 1 92.88 126 SER B CA 1
ATOM 3224 C C . SER B 1 126 ? 12.789 20.766 -3.098 1 92.88 126 SER B C 1
ATOM 3226 O O . SER B 1 126 ? 13.898 20.641 -3.623 1 92.88 126 SER B O 1
ATOM 3228 N N . LEU B 1 127 ? 12.359 19.969 -2.164 1 88.94 127 LEU B N 1
ATOM 3229 C CA . LEU B 1 127 ? 13.102 18.797 -1.723 1 88.94 127 LEU B CA 1
ATOM 3230 C C . LEU B 1 127 ? 12.602 17.531 -2.434 1 88.94 127 LEU B C 1
ATOM 3232 O O . LEU B 1 127 ? 13 16.422 -2.092 1 88.94 127 LEU B O 1
ATOM 3236 N N . LYS B 1 128 ? 11.586 17.703 -3.34 1 87.56 128 LYS B N 1
ATOM 3237 C CA . LYS B 1 128 ? 10.969 16.625 -4.105 1 87.56 128 LYS B CA 1
ATOM 3238 C C . LYS B 1 128 ? 10.188 15.68 -3.191 1 87.56 128 LYS B C 1
ATOM 3240 O O . LYS B 1 128 ? 10.203 14.461 -3.385 1 87.56 128 LYS B O 1
ATOM 3245 N N . ILE B 1 129 ? 9.625 16.281 -2.227 1 87 129 ILE B N 1
ATOM 3246 C CA . ILE B 1 129 ? 8.758 15.562 -1.303 1 87 129 ILE B CA 1
ATOM 3247 C C . ILE B 1 129 ? 7.301 15.93 -1.563 1 87 129 ILE B C 1
ATOM 3249 O O . ILE B 1 129 ? 6.973 17.109 -1.718 1 87 129 ILE B O 1
ATOM 3253 N N . LEU B 1 130 ? 6.477 14.891 -1.733 1 88.62 130 LEU B N 1
ATOM 3254 C CA . LEU B 1 130 ? 5.035 15.109 -1.792 1 88.62 130 LEU B CA 1
ATOM 3255 C C . LEU B 1 130 ? 4.41 14.977 -0.408 1 88.62 130 LEU B C 1
ATOM 3257 O O . LEU B 1 130 ? 4.793 14.094 0.368 1 88.62 130 LEU B O 1
ATOM 3261 N N . HIS B 1 131 ? 3.525 15.867 -0.018 1 91.25 131 HIS B N 1
ATOM 3262 C CA . HIS B 1 131 ? 2.848 15.758 1.269 1 91.25 131 HIS B CA 1
ATOM 3263 C C . HIS B 1 131 ? 1.972 14.508 1.322 1 91.25 131 HIS B C 1
ATOM 3265 O O . HIS B 1 131 ? 2.09 13.703 2.246 1 91.25 131 HIS B O 1
ATOM 3271 N N . ARG B 1 132 ? 1.051 14.352 0.321 1 87 132 ARG B N 1
ATOM 3272 C CA . ARG B 1 132 ? 0.256 13.164 0.028 1 87 132 ARG B CA 1
ATOM 3273 C C . ARG B 1 132 ? -0.991 13.109 0.905 1 87 132 ARG B C 1
ATOM 3275 O O . ARG B 1 132 ? -1.866 12.266 0.696 1 87 132 ARG B O 1
ATOM 3282 N N . ASP B 1 133 ? -1.166 14.078 1.836 1 88.12 133 ASP B N 1
ATOM 3283 C CA . ASP B 1 133 ? -2.338 14.062 2.705 1 88.12 133 ASP B CA 1
ATOM 3284 C C . ASP B 1 133 ? -2.719 15.469 3.143 1 88.12 133 ASP B C 1
ATOM 3286 O O . ASP B 1 133 ? -2.885 15.734 4.336 1 88.12 133 ASP B O 1
ATOM 3290 N N . VAL B 1 134 ? -2.779 16.297 2.213 1 92.31 134 VAL B N 1
ATOM 3291 C CA . VAL B 1 134 ? -3.16 17.672 2.484 1 92.31 134 VAL B CA 1
ATOM 3292 C C . VAL B 1 134 ? -4.645 17.75 2.834 1 92.31 134 VAL B C 1
ATOM 3294 O O . VAL B 1 134 ? -5.496 17.344 2.033 1 92.31 134 VAL B O 1
ATOM 3297 N N . LYS B 1 135 ? -4.926 18.141 4.012 1 91.31 135 LYS B N 1
ATOM 3298 C CA . LYS B 1 135 ? -6.277 18.297 4.535 1 91.31 135 LYS B CA 1
ATOM 3299 C C . LYS B 1 135 ? -6.285 19.172 5.793 1 91.31 135 LYS B C 1
ATOM 3301 O O . LYS B 1 135 ? -5.242 19.375 6.414 1 91.31 135 LYS B O 1
ATOM 3306 N N . PRO B 1 136 ? -7.449 19.656 6.16 1 93.19 136 PRO B N 1
ATOM 3307 C CA . PRO B 1 136 ? -7.523 20.578 7.297 1 93.19 136 PRO B CA 1
ATOM 3308 C C . PRO B 1 136 ? -6.988 19.969 8.586 1 93.19 136 PRO B C 1
ATOM 3310 O O . PRO B 1 136 ? -6.387 20.672 9.406 1 93.19 136 PRO B O 1
ATOM 3313 N N . SER B 1 137 ? -7.082 18.641 8.758 1 92.88 137 SER B N 1
ATOM 3314 C CA . SER B 1 137 ? -6.613 18 9.977 1 92.88 137 SER B CA 1
ATOM 3315 C C . SER B 1 137 ? -5.094 17.906 10.008 1 92.88 137 SER B C 1
ATOM 3317 O O . SER B 1 137 ? -4.504 17.609 11.055 1 92.88 137 SER B O 1
ATOM 3319 N N . ASN B 1 138 ? -4.469 18.234 8.852 1 94.19 138 ASN B N 1
ATOM 3320 C CA . ASN B 1 138 ? -3.014 18.234 8.766 1 94.19 138 ASN B CA 1
ATOM 3321 C C . ASN B 1 138 ? -2.447 19.641 8.602 1 94.19 138 ASN B C 1
ATOM 3323 O O . ASN B 1 138 ? -1.302 19.797 8.18 1 94.19 138 ASN B O 1
ATOM 3327 N N . MET B 1 139 ? -3.254 20.641 8.836 1 97.5 139 MET B N 1
ATOM 3328 C CA . MET B 1 139 ? -2.877 22.047 8.914 1 97.5 139 MET B CA 1
ATOM 3329 C C . MET B 1 139 ? -3.043 22.578 10.336 1 97.5 139 MET B C 1
ATOM 3331 O O . MET B 1 139 ? -4.164 22.734 10.82 1 97.5 139 MET B O 1
ATOM 3335 N N . LEU B 1 140 ? -1.922 22.906 10.93 1 98.44 140 LEU B N 1
ATOM 3336 C CA . LEU B 1 140 ? -1.944 23.281 12.336 1 98.44 140 LEU B CA 1
ATOM 3337 C C . LEU B 1 140 ? -1.764 24.781 12.508 1 98.44 140 LEU B C 1
ATOM 3339 O O . LEU B 1 140 ? -1.041 25.422 11.734 1 98.44 140 LEU B O 1
ATOM 3343 N N . VAL B 1 141 ? -2.408 25.344 13.523 1 98.62 141 VAL B N 1
ATOM 3344 C CA . VAL B 1 141 ? -2.25 26.734 13.891 1 98.62 141 VAL B CA 1
ATOM 3345 C C . VAL B 1 141 ? -1.89 26.859 15.367 1 98.62 141 VAL B C 1
ATOM 3347 O O . VAL B 1 141 ? -2.08 25.906 16.141 1 98.62 141 VAL B O 1
ATOM 3350 N N . ASN B 1 142 ? -1.273 27.969 15.758 1 98.38 142 ASN B N 1
ATOM 3351 C CA . ASN B 1 142 ? -1.028 28.234 17.172 1 98.38 142 ASN B CA 1
ATOM 3352 C C . ASN B 1 142 ? -1.289 29.688 17.531 1 98.38 142 ASN B C 1
ATOM 3354 O O . ASN B 1 142 ? -1.641 30.484 16.656 1 98.38 142 ASN B O 1
ATOM 3358 N N . THR B 1 143 ? -1.201 30.016 18.766 1 98.06 143 THR B N 1
ATOM 3359 C CA . THR B 1 143 ? -1.557 31.344 19.281 1 98.06 143 THR B CA 1
ATOM 3360 C C . THR B 1 143 ? -0.494 32.375 18.906 1 98.06 143 THR B C 1
ATOM 3362 O O . THR B 1 143 ? -0.713 33.562 19.047 1 98.06 143 THR B O 1
ATOM 3365 N N . ARG B 1 144 ? 0.622 31.953 18.359 1 98 144 ARG B N 1
ATOM 3366 C CA . ARG B 1 144 ? 1.657 32.875 17.891 1 98 144 ARG B CA 1
ATOM 3367 C C . ARG B 1 144 ? 1.438 33.25 16.422 1 98 144 ARG B C 1
ATOM 3369 O O . ARG B 1 144 ? 2.178 34.062 15.875 1 98 144 ARG B O 1
ATOM 3376 N N . GLY B 1 145 ? 0.472 32.656 15.844 1 98.44 145 GLY B N 1
ATOM 3377 C CA . GLY B 1 145 ? 0.116 33 14.477 1 98.44 145 GLY B CA 1
ATOM 3378 C C . GLY B 1 145 ? 0.828 32.125 13.445 1 98.44 145 GLY B C 1
ATOM 3379 O O . GLY B 1 145 ? 0.75 32.406 12.242 1 98.44 145 GLY B O 1
ATOM 3380 N N . GLN B 1 146 ? 1.506 31.094 13.93 1 98.5 146 GLN B N 1
ATOM 3381 C CA . GLN B 1 146 ? 2.178 30.188 13.008 1 98.5 146 GLN B CA 1
ATOM 3382 C C . GLN B 1 146 ? 1.204 29.172 12.438 1 98.5 146 GLN B C 1
ATOM 3384 O O . GLN B 1 146 ? 0.281 28.719 13.125 1 98.5 146 GLN B O 1
ATOM 3389 N N . VAL B 1 147 ? 1.381 28.844 11.141 1 98.75 147 VAL B N 1
ATOM 3390 C CA . VAL B 1 147 ? 0.662 27.781 10.43 1 98.75 147 VAL B CA 1
ATOM 3391 C C . VAL B 1 147 ? 1.653 26.766 9.875 1 98.75 147 VAL B C 1
ATOM 3393 O O . VAL B 1 147 ? 2.596 27.141 9.164 1 98.75 147 VAL B O 1
ATOM 3396 N N . LYS B 1 148 ? 1.477 25.484 10.234 1 98.44 148 LYS B N 1
ATOM 3397 C CA . LYS B 1 148 ? 2.439 24.469 9.812 1 98.44 148 LYS B CA 1
ATOM 3398 C C . LYS B 1 148 ? 1.73 23.234 9.289 1 98.44 148 LYS B C 1
ATOM 3400 O O . LYS B 1 148 ? 0.702 22.812 9.836 1 98.44 148 LYS B O 1
ATOM 3405 N N . LEU B 1 149 ? 2.244 22.703 8.203 1 97.38 149 LEU B N 1
ATOM 3406 C CA . LEU B 1 149 ? 1.807 21.406 7.699 1 97.38 149 LEU B CA 1
ATOM 3407 C C . LEU B 1 149 ? 2.422 20.266 8.516 1 97.38 149 LEU B C 1
ATOM 3409 O O . LEU B 1 149 ? 3.584 20.344 8.914 1 97.38 149 LEU B O 1
ATOM 3413 N N . CYS B 1 150 ? 1.634 19.234 8.797 1 95 150 CYS B N 1
ATOM 3414 C CA . CYS B 1 150 ? 2.131 18.062 9.508 1 95 150 CYS B CA 1
ATOM 3415 C C . CYS B 1 150 ? 1.671 16.781 8.836 1 95 150 CYS B C 1
ATOM 3417 O O . CYS B 1 150 ? 0.939 16.812 7.848 1 95 150 CYS B O 1
ATOM 3419 N N . ASP B 1 151 ? 2.197 15.641 9.211 1 89.75 151 ASP B N 1
ATOM 3420 C CA . ASP B 1 151 ? 1.81 14.289 8.82 1 89.75 151 ASP B CA 1
ATOM 3421 C C . ASP B 1 151 ? 1.988 14.07 7.32 1 89.75 151 ASP B C 1
ATOM 3423 O O . ASP B 1 151 ? 1.194 13.367 6.688 1 89.75 151 ASP B O 1
ATOM 3427 N N . PHE B 1 152 ? 2.939 14.664 6.828 1 84.19 152 PHE B N 1
ATOM 3428 C CA . PHE B 1 152 ? 3.141 14.461 5.398 1 84.19 152 PHE B CA 1
ATOM 3429 C C . PHE B 1 152 ? 3.791 13.109 5.125 1 84.19 152 PHE B C 1
ATOM 3431 O O . PHE B 1 152 ? 4.863 12.812 5.66 1 84.19 152 PHE B O 1
ATOM 3438 N N . GLY B 1 153 ? 3.047 12.312 4.461 1 76.44 153 GLY B N 1
ATOM 3439 C CA . GLY B 1 153 ? 3.518 11.062 3.887 1 76.44 153 GLY B CA 1
ATOM 3440 C C . GLY B 1 153 ? 3.68 9.961 4.914 1 76.44 153 GLY B C 1
ATOM 3441 O O . GLY B 1 153 ? 4.203 8.891 4.605 1 76.44 153 GLY B O 1
ATOM 3442 N N . VAL B 1 154 ? 3.27 10.125 6.133 1 78.88 154 VAL B N 1
ATOM 3443 C CA . VAL B 1 154 ? 3.576 9.18 7.199 1 78.88 154 VAL B CA 1
ATOM 3444 C C . VAL B 1 154 ? 2.875 7.852 6.926 1 78.88 154 VAL B C 1
ATOM 3446 O O . VAL B 1 154 ? 3.516 6.797 6.898 1 78.88 154 VAL B O 1
ATOM 3449 N N . SER B 1 155 ? 1.59 7.91 6.707 1 78.06 155 SER B N 1
ATOM 3450 C CA . SER B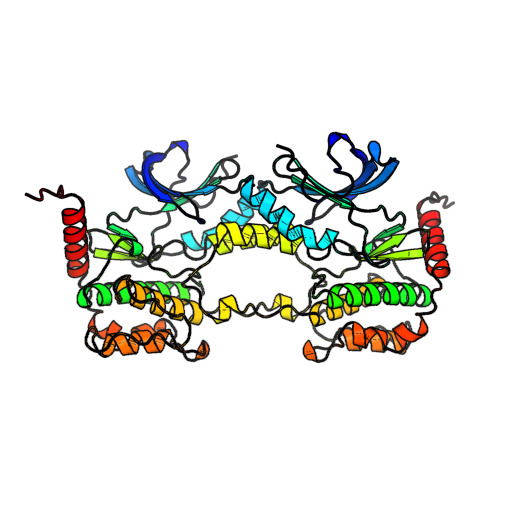 1 155 ? 0.828 6.691 6.473 1 78.06 155 SER B CA 1
ATOM 3451 C C . SER B 1 155 ? 1.318 5.969 5.223 1 78.06 155 SER B C 1
ATOM 3453 O O . SER B 1 155 ? 1.472 4.746 5.227 1 78.06 155 SER B O 1
ATOM 3455 N N . THR B 1 156 ? 1.532 6.738 4.227 1 75.81 156 THR B N 1
ATOM 3456 C CA . THR B 1 156 ? 2.02 6.168 2.975 1 75.81 156 THR B CA 1
ATOM 3457 C C . THR B 1 156 ? 3.383 5.512 3.174 1 75.81 156 THR B C 1
ATOM 3459 O O . THR B 1 156 ? 3.629 4.414 2.666 1 75.81 156 THR B O 1
ATOM 3462 N N . GLN B 1 157 ? 4.207 6.16 3.896 1 78.88 157 GLN B N 1
ATOM 3463 C CA . GLN B 1 157 ? 5.543 5.625 4.148 1 78.88 157 GLN B CA 1
ATOM 3464 C C . GLN B 1 157 ? 5.473 4.34 4.969 1 78.88 157 GLN B C 1
ATOM 3466 O O . GLN B 1 157 ? 6.227 3.396 4.719 1 78.88 157 GLN B O 1
ATOM 3471 N N . LEU B 1 158 ? 4.602 4.379 5.902 1 80.62 158 LEU B N 1
ATOM 3472 C CA . LEU B 1 158 ? 4.395 3.178 6.703 1 80.62 158 LEU B CA 1
ATOM 3473 C C . LEU B 1 158 ? 3.92 2.02 5.828 1 80.62 158 LEU B C 1
ATOM 3475 O O . LEU B 1 158 ? 4.5 0.933 5.863 1 80.62 158 LEU B O 1
ATOM 3479 N N . VAL B 1 159 ? 2.949 2.285 5.062 1 79.56 159 VAL B N 1
ATOM 3480 C CA . VAL B 1 159 ? 2.377 1.267 4.188 1 79.56 159 VAL B CA 1
ATOM 3481 C C . VAL B 1 159 ? 3.426 0.794 3.184 1 79.56 159 VAL B C 1
ATOM 3483 O O . VAL B 1 159 ? 3.531 -0.402 2.902 1 79.56 159 VAL B O 1
ATOM 3486 N N . ASN B 1 160 ? 4.184 1.712 2.695 1 78 160 ASN B N 1
ATOM 3487 C CA . ASN B 1 160 ? 5.23 1.361 1.74 1 78 160 ASN B CA 1
ATOM 3488 C C . ASN B 1 160 ? 6.258 0.42 2.357 1 78 160 ASN B C 1
ATOM 3490 O O . ASN B 1 160 ? 6.727 -0.513 1.701 1 78 160 ASN B O 1
ATOM 3494 N N . SER B 1 161 ? 6.613 0.708 3.553 1 79.94 161 SER B N 1
ATOM 3495 C CA . SER B 1 161 ? 7.57 -0.155 4.234 1 79.94 161 SER B CA 1
ATOM 3496 C C . SER B 1 161 ? 7.02 -1.568 4.398 1 79.94 161 SER B C 1
ATOM 3498 O O . SER B 1 161 ? 7.734 -2.547 4.176 1 79.94 161 SER B O 1
ATOM 3500 N N . ILE B 1 162 ? 5.816 -1.606 4.707 1 77.81 162 ILE B N 1
ATOM 3501 C CA . ILE B 1 162 ? 5.152 -2.895 4.887 1 77.81 162 ILE B CA 1
ATOM 3502 C C . ILE B 1 162 ? 5.039 -3.607 3.541 1 77.81 162 ILE B C 1
ATOM 3504 O O . ILE B 1 162 ? 5.312 -4.809 3.443 1 77.81 162 ILE B O 1
ATOM 3508 N N . ALA B 1 163 ? 4.637 -2.857 2.555 1 77.75 163 ALA B N 1
ATOM 3509 C CA . ALA B 1 163 ? 4.512 -3.424 1.214 1 77.75 163 ALA B CA 1
ATOM 3510 C C . ALA B 1 163 ? 5.848 -3.982 0.729 1 77.75 163 ALA B C 1
ATOM 3512 O O . ALA B 1 163 ? 5.898 -5.07 0.153 1 77.75 163 ALA B O 1
ATOM 3513 N N . LYS B 1 164 ? 6.898 -3.232 0.913 1 77.12 164 LYS B N 1
ATOM 3514 C CA . LYS B 1 164 ? 8.234 -3.68 0.519 1 77.12 164 LYS B CA 1
ATOM 3515 C C . LYS B 1 164 ? 8.594 -5 1.192 1 77.12 164 LYS B C 1
ATOM 3517 O O . LYS B 1 164 ? 9.25 -5.852 0.592 1 77.12 164 LYS B O 1
ATOM 3522 N N . THR B 1 165 ? 8.148 -5.094 2.336 1 77.06 165 THR B N 1
ATOM 3523 C CA . THR B 1 165 ? 8.453 -6.301 3.098 1 77.06 165 THR B CA 1
ATOM 3524 C C . THR B 1 165 ? 7.707 -7.504 2.531 1 77.06 165 THR B C 1
ATOM 3526 O O . THR B 1 165 ? 8.289 -8.578 2.371 1 77.06 165 THR B O 1
ATOM 3529 N N . TYR B 1 166 ? 6.5 -7.402 2.109 1 76.06 166 TYR B N 1
ATOM 3530 C CA . TYR B 1 166 ? 5.664 -8.539 1.748 1 76.06 166 TYR B CA 1
ATOM 3531 C C . TYR B 1 166 ? 5.695 -8.789 0.245 1 76.06 166 TYR B C 1
ATOM 3533 O O . TYR B 1 166 ? 5.555 -9.93 -0.206 1 76.06 166 TYR B O 1
ATOM 3541 N N . VAL B 1 167 ? 5.727 -7.738 -0.5 1 71.88 167 VAL B N 1
ATOM 3542 C CA . VAL B 1 167 ? 5.73 -7.883 -1.951 1 71.88 167 VAL B CA 1
ATOM 3543 C C . VAL B 1 167 ? 7.164 -8.039 -2.453 1 71.88 167 VAL B C 1
ATOM 3545 O O . VAL B 1 167 ? 7.43 -8.844 -3.348 1 71.88 167 VAL B O 1
ATOM 3548 N N . GLY B 1 168 ? 8.102 -7.488 -1.789 1 65.56 168 GLY B N 1
ATOM 3549 C CA . GLY B 1 168 ? 9.492 -7.559 -2.195 1 65.56 168 GLY B CA 1
ATOM 3550 C C . GLY B 1 168 ? 9.734 -7.012 -3.59 1 65.56 168 GLY B C 1
ATOM 3551 O O . GLY B 1 168 ? 8.969 -6.184 -4.082 1 65.56 168 GLY B O 1
ATOM 3552 N N . THR B 1 169 ? 11.023 -7.254 -4.148 1 61.16 169 THR B N 1
ATOM 3553 C CA . THR B 1 169 ? 11.383 -7 -5.539 1 61.16 169 THR B CA 1
ATOM 3554 C C . THR B 1 169 ? 11 -8.188 -6.422 1 61.16 169 THR B C 1
ATOM 3556 O O . THR B 1 169 ? 11.242 -9.336 -6.062 1 61.16 169 THR B O 1
ATOM 3559 N N . ASN B 1 170 ? 10.117 -7.859 -7.309 1 68.81 170 ASN B N 1
ATOM 3560 C CA . ASN B 1 170 ? 9.648 -8.914 -8.203 1 68.81 170 ASN B CA 1
ATOM 3561 C C . ASN B 1 170 ? 10.242 -8.766 -9.602 1 68.81 170 ASN B C 1
ATOM 3563 O O . ASN B 1 170 ? 9.938 -7.801 -10.312 1 68.81 170 ASN B O 1
ATOM 3567 N N . ALA B 1 171 ? 11.227 -9.617 -9.953 1 70.44 171 ALA B N 1
ATOM 3568 C CA . ALA B 1 171 ? 11.875 -9.594 -11.258 1 70.44 171 ALA B CA 1
ATOM 3569 C C . ALA B 1 171 ? 10.875 -9.914 -12.367 1 70.44 171 ALA B C 1
ATOM 3571 O O . ALA B 1 171 ? 11.148 -9.672 -13.547 1 70.44 171 ALA B O 1
ATOM 3572 N N . TYR B 1 172 ? 9.695 -10.336 -12.023 1 77.31 172 TYR B N 1
ATOM 3573 C CA . TYR B 1 172 ? 8.711 -10.773 -13 1 77.31 172 TYR B CA 1
ATOM 3574 C C . TYR B 1 172 ? 7.605 -9.734 -13.156 1 77.31 172 TYR B C 1
ATOM 3576 O O . TYR B 1 172 ? 6.605 -9.984 -13.836 1 77.31 172 TYR B O 1
ATOM 3584 N N . MET B 1 173 ? 7.891 -8.594 -12.531 1 74.69 173 MET B N 1
ATOM 3585 C CA . MET B 1 173 ? 6.906 -7.516 -12.617 1 74.69 173 MET B CA 1
ATOM 3586 C C . MET B 1 173 ? 6.965 -6.832 -13.977 1 74.69 173 MET B C 1
ATOM 3588 O O . MET B 1 173 ? 8.055 -6.578 -14.5 1 74.69 173 MET B O 1
ATOM 3592 N N . ALA B 1 174 ? 5.762 -6.605 -14.547 1 78.38 174 ALA B N 1
ATOM 3593 C CA . ALA B 1 174 ? 5.699 -5.879 -15.812 1 78.38 174 ALA B CA 1
ATOM 3594 C C . ALA B 1 174 ? 6.25 -4.465 -15.664 1 78.38 174 ALA B C 1
ATOM 3596 O O . ALA B 1 174 ? 6.105 -3.846 -14.602 1 78.38 174 ALA B O 1
ATOM 3597 N N . PRO B 1 175 ? 6.828 -3.85 -16.719 1 72.44 175 PRO B N 1
ATOM 3598 C CA . PRO B 1 175 ? 7.457 -2.527 -16.641 1 72.44 175 PRO B CA 1
ATOM 3599 C C . PRO B 1 175 ? 6.488 -1.436 -16.203 1 72.44 175 PRO B C 1
ATOM 3601 O O . PRO B 1 175 ? 6.883 -0.519 -15.469 1 72.44 175 PRO B O 1
ATOM 3604 N N . GLU B 1 176 ? 5.23 -1.466 -16.578 1 75.25 176 GLU B N 1
ATOM 3605 C CA . GLU B 1 176 ? 4.27 -0.42 -16.234 1 75.25 176 GLU B CA 1
ATOM 3606 C C . GLU B 1 176 ? 3.896 -0.476 -14.75 1 75.25 176 GLU B C 1
ATOM 3608 O O . GLU B 1 176 ? 3.389 0.501 -14.195 1 75.25 176 GLU B O 1
ATOM 3613 N N . ARG B 1 177 ? 4.02 -1.683 -14.133 1 67.06 177 ARG B N 1
ATOM 3614 C CA . ARG B 1 177 ? 3.771 -1.808 -12.703 1 67.06 177 ARG B CA 1
ATOM 3615 C C . ARG B 1 177 ? 4.863 -1.114 -11.898 1 67.06 177 ARG B C 1
ATOM 3617 O O . ARG B 1 177 ? 4.613 -0.628 -10.789 1 67.06 177 ARG B O 1
ATOM 3624 N N . ILE B 1 178 ? 5.957 -1.183 -12.461 1 59.91 178 ILE B N 1
ATOM 3625 C CA . ILE B 1 178 ? 7.109 -0.562 -11.812 1 59.91 178 ILE B CA 1
ATOM 3626 C C . ILE B 1 178 ? 7 0.958 -11.914 1 59.91 178 ILE B C 1
ATOM 3628 O O . ILE B 1 178 ? 7.297 1.672 -10.953 1 59.91 178 ILE B O 1
ATOM 3632 N N . SER B 1 179 ? 6.586 1.442 -13.023 1 55.03 179 SER B N 1
ATOM 3633 C CA . SER B 1 179 ? 6.547 2.879 -13.281 1 55.03 179 SER B CA 1
ATOM 3634 C C . SER B 1 179 ? 5.457 3.559 -12.461 1 55.03 179 SER B C 1
ATOM 3636 O O . SER B 1 179 ? 5.559 4.746 -12.148 1 55.03 179 SER B O 1
ATOM 3638 N N . GLY B 1 180 ? 4.5 2.918 -11.703 1 52.09 180 GLY B N 1
ATOM 3639 C CA . GLY B 1 180 ? 3.48 3.467 -10.82 1 52.09 180 GLY B CA 1
ATOM 3640 C C . GLY B 1 180 ? 2.807 4.703 -11.391 1 52.09 180 GLY B C 1
ATOM 3641 O O . GLY B 1 180 ? 3.359 5.371 -12.266 1 52.09 180 GLY B O 1
ATOM 3642 N N . GLU B 1 181 ? 1.567 4.691 -11.797 1 53.12 181 GLU B N 1
ATOM 3643 C CA . GLU B 1 181 ? 1.02 6 -12.148 1 53.12 181 GLU B CA 1
ATOM 3644 C C . GLU B 1 181 ? 1.314 7.031 -11.062 1 53.12 181 GLU B C 1
ATOM 3646 O O . GLU B 1 181 ? 1.186 6.738 -9.875 1 53.12 181 GLU B O 1
ATOM 3651 N N . GLN B 1 182 ? 2.045 8.086 -11.453 1 54.88 182 GLN B N 1
ATOM 3652 C CA . GLN B 1 182 ? 2.898 9.016 -10.719 1 54.88 182 GLN B CA 1
ATOM 3653 C C . GLN B 1 182 ? 2.068 10.078 -10.008 1 54.88 182 GLN B C 1
ATOM 3655 O O . GLN B 1 182 ? 1.316 10.82 -10.648 1 54.88 182 GLN B O 1
ATOM 3660 N N . TYR B 1 183 ? 1.446 9.727 -8.742 1 63.97 183 TYR B N 1
ATOM 3661 C CA . TYR B 1 183 ? 1.168 10.836 -7.84 1 63.97 183 TYR B CA 1
ATOM 3662 C C . TYR B 1 183 ? 2.244 11.914 -7.949 1 63.97 183 TYR B C 1
ATOM 3664 O O . TYR B 1 183 ? 3.436 11.602 -8.031 1 63.97 183 TYR B O 1
ATOM 3672 N N . GLY B 1 184 ? 1.638 13.086 -8.312 1 78.94 184 GLY B N 1
ATOM 3673 C CA . GLY B 1 184 ? 2.584 14.188 -8.414 1 78.94 184 GLY B CA 1
ATOM 3674 C C . GLY B 1 184 ? 2.168 15.406 -7.613 1 78.94 184 GLY B C 1
ATOM 3675 O O . GLY B 1 184 ? 1.197 15.359 -6.855 1 78.94 184 GLY B O 1
ATOM 3676 N N . ILE B 1 185 ? 2.857 16.422 -7.691 1 87.75 185 ILE B N 1
ATOM 3677 C CA . ILE B 1 185 ? 2.709 17.656 -6.934 1 87.75 185 ILE B CA 1
ATOM 3678 C C . ILE B 1 185 ? 1.344 18.281 -7.223 1 87.75 185 ILE B C 1
ATOM 3680 O O . ILE B 1 185 ? 0.746 18.906 -6.348 1 87.75 185 ILE B O 1
ATOM 3684 N N . HIS B 1 186 ? 0.728 17.953 -8.344 1 91.31 186 HIS B N 1
ATOM 3685 C CA . HIS B 1 186 ? -0.556 18.531 -8.734 1 91.31 186 HIS B CA 1
ATOM 3686 C C . HIS B 1 186 ? -1.698 17.922 -7.922 1 91.31 186 HIS B C 1
ATOM 3688 O O . HIS B 1 186 ? -2.736 18.562 -7.738 1 91.31 186 HIS B O 1
ATOM 3694 N N . SER B 1 187 ? -1.503 16.734 -7.438 1 88.75 187 SER B N 1
ATOM 3695 C CA . SER B 1 187 ? -2.502 16.125 -6.566 1 88.75 187 SER B CA 1
ATOM 3696 C C . SER B 1 187 ? -2.574 16.828 -5.219 1 88.75 187 SER B C 1
ATOM 3698 O O . SER B 1 187 ? -3.662 17.031 -4.672 1 88.75 187 SER B O 1
ATOM 3700 N N . ASP B 1 188 ? -1.426 17.234 -4.695 1 92.88 188 ASP B N 1
ATOM 3701 C CA . ASP B 1 188 ? -1.405 18.016 -3.465 1 92.88 188 ASP B CA 1
ATOM 3702 C C . ASP B 1 188 ? -2.119 19.344 -3.65 1 92.88 188 ASP B C 1
ATOM 3704 O O . ASP B 1 188 ? -2.826 19.812 -2.754 1 92.88 188 ASP B O 1
ATOM 3708 N N . VAL B 1 189 ? -1.954 19.906 -4.789 1 95.5 189 VAL B N 1
ATOM 3709 C CA . VAL B 1 189 ? -2.566 21.188 -5.098 1 95.5 189 VAL B CA 1
ATOM 3710 C C . VAL B 1 189 ? -4.086 21.047 -5.133 1 95.5 189 VAL B C 1
ATOM 3712 O O . VAL B 1 189 ? -4.812 21.906 -4.625 1 95.5 189 VAL B O 1
ATOM 3715 N N . TRP B 1 190 ? -4.551 19.984 -5.738 1 92.06 190 TRP B N 1
ATOM 3716 C CA . TRP B 1 190 ? -5.984 19.719 -5.719 1 92.06 190 TRP B CA 1
ATOM 3717 C C . TRP B 1 190 ? -6.512 19.656 -4.289 1 92.06 190 TRP B C 1
ATOM 3719 O O . TRP B 1 190 ? -7.551 20.234 -3.977 1 92.06 190 TRP B O 1
ATOM 3729 N N . SER B 1 191 ? -5.777 18.969 -3.428 1 92.12 191 SER B N 1
ATOM 3730 C CA . SER B 1 191 ? -6.172 18.797 -2.031 1 92.12 191 SER B CA 1
ATOM 3731 C C . SER B 1 191 ? -6.207 20.141 -1.301 1 92.12 191 SER B C 1
ATOM 3733 O O . SER B 1 191 ? -7.031 20.328 -0.406 1 92.12 191 SER B O 1
ATOM 3735 N N . VAL B 1 192 ? -5.344 21.016 -1.719 1 95.62 192 VAL B N 1
ATOM 3736 C CA . VAL B 1 192 ? -5.391 22.375 -1.174 1 95.62 192 VAL B CA 1
ATOM 3737 C C . VAL B 1 192 ? -6.73 23.016 -1.514 1 95.62 192 VAL B C 1
ATOM 3739 O O . VAL B 1 192 ? -7.406 23.562 -0.635 1 95.62 192 VAL B O 1
ATOM 3742 N N . GLY B 1 193 ? -7.102 22.906 -2.766 1 92.19 193 GLY B N 1
ATOM 3743 C CA . GLY B 1 193 ? -8.352 23.516 -3.213 1 92.19 193 GLY B CA 1
ATOM 3744 C C . GLY B 1 193 ? -9.562 23.016 -2.447 1 92.19 193 GLY B C 1
ATOM 3745 O O . GLY B 1 193 ? -10.336 23.797 -1.911 1 92.19 193 GLY B O 1
ATOM 3746 N N . ILE B 1 194 ? -9.672 21.781 -2.316 1 89 194 ILE B N 1
ATOM 3747 C CA . ILE B 1 194 ? -10.844 21.203 -1.673 1 89 194 ILE B CA 1
ATOM 3748 C C . ILE B 1 194 ? -10.82 21.5 -0.176 1 89 194 ILE B C 1
ATOM 3750 O O . ILE B 1 194 ? -11.867 21.688 0.445 1 89 194 ILE B O 1
ATOM 3754 N N . SER B 1 195 ? -9.656 21.5 0.447 1 91.56 195 SER B N 1
ATOM 3755 C CA . SER B 1 195 ? -9.523 21.797 1.867 1 91.56 195 SER B CA 1
ATOM 3756 C C . SER B 1 195 ? -10.016 23.219 2.182 1 91.56 195 SER B C 1
ATOM 3758 O O . SER B 1 195 ? -10.805 23.406 3.109 1 91.56 195 SER B O 1
ATOM 3760 N N . PHE B 1 196 ? -9.609 24.156 1.388 1 91.31 196 PHE B N 1
ATOM 3761 C CA . PHE B 1 196 ? -9.961 25.547 1.668 1 91.31 196 PHE B CA 1
ATOM 3762 C C . PHE B 1 196 ? -11.398 25.828 1.266 1 91.31 196 PHE B C 1
ATOM 3764 O O . PHE B 1 196 ? -12.062 26.688 1.857 1 91.31 196 PHE B O 1
ATOM 3771 N N . MET B 1 197 ? -11.852 25.125 0.314 1 84.5 197 MET B N 1
ATOM 3772 C CA . MET B 1 197 ? -13.273 25.203 0.007 1 84.5 197 MET B CA 1
ATOM 3773 C C . MET B 1 197 ? -14.117 24.734 1.185 1 84.5 197 MET B C 1
ATOM 3775 O O . MET B 1 197 ? -15.109 25.359 1.545 1 84.5 197 MET B O 1
ATOM 3779 N N . GLU B 1 198 ? -13.742 23.656 1.766 1 80.75 198 GLU B N 1
ATOM 3780 C CA . GLU B 1 198 ? -14.492 23.047 2.859 1 80.75 198 GLU B CA 1
ATOM 3781 C C . GLU B 1 198 ? -14.469 23.938 4.102 1 80.75 198 GLU B C 1
ATOM 3783 O O . GLU B 1 198 ? -15.5 24.109 4.762 1 80.75 198 GLU B O 1
ATOM 3788 N N . VAL B 1 199 ? -13.336 24.359 4.41 1 79.62 199 VAL B N 1
ATOM 3789 C CA . VAL B 1 199 ? -13.18 25.141 5.633 1 79.62 199 VAL B CA 1
ATOM 3790 C C . VAL B 1 199 ? -13.938 26.453 5.512 1 79.62 199 VAL B C 1
ATOM 3792 O O . VAL B 1 199 ? -14.406 27 6.512 1 79.62 199 VAL B O 1
ATOM 3795 N N . ASN B 1 200 ? -14.008 26.891 4.332 1 71.81 200 ASN B N 1
ATOM 3796 C CA . ASN B 1 200 ? -14.703 28.156 4.117 1 71.81 200 ASN B CA 1
ATOM 3797 C C . ASN B 1 200 ? -16.219 27.953 3.996 1 71.81 200 ASN B C 1
ATOM 3799 O O . ASN B 1 200 ? -17 28.797 4.41 1 71.81 200 ASN B O 1
ATOM 3803 N N . VAL B 1 201 ? -16.547 26.844 3.143 1 60.81 201 VAL B N 1
ATOM 3804 C CA . VAL B 1 201 ? -17.969 26.625 2.906 1 60.81 201 VAL B CA 1
ATOM 3805 C C . VAL B 1 201 ? -18.609 26.016 4.152 1 60.81 201 VAL B C 1
ATOM 3807 O O . VAL B 1 201 ? -18 25.188 4.832 1 60.81 201 VAL B O 1
ATOM 3810 N N . ALA B 1 202 ? -19.156 26.766 4.914 1 52.25 202 ALA B N 1
ATOM 3811 C CA . ALA B 1 202 ? -19.922 26.266 6.059 1 52.25 202 ALA B CA 1
ATOM 3812 C C . ALA B 1 202 ? -20.469 24.875 5.793 1 52.25 202 ALA B C 1
ATOM 3814 O O . ALA B 1 202 ? -20.656 24.484 4.637 1 52.25 202 ALA B O 1
ATOM 3815 N N . SER B 1 203 ? -20.25 23.844 6.707 1 47.22 203 SER B N 1
ATOM 3816 C CA . SER B 1 203 ? -20.609 22.438 6.785 1 47.22 203 SER B CA 1
ATOM 3817 C C . SER B 1 203 ? -21.75 22.094 5.828 1 47.22 203 SER B C 1
ATOM 3819 O O . SER B 1 203 ? -22.031 20.922 5.586 1 47.22 203 SER B O 1
ATOM 3821 N N . GLY B 1 204 ? -22.688 22.953 5.48 1 41.88 204 GLY B N 1
ATOM 3822 C CA . GLY B 1 204 ? -23.938 22.359 5.035 1 41.88 204 GLY B CA 1
ATOM 3823 C C . GLY B 1 204 ? -23.891 21.875 3.598 1 41.88 204 GLY B C 1
ATOM 3824 O O . GLY B 1 204 ? -24.875 21.312 3.092 1 41.88 204 GLY B O 1
ATOM 3825 N N . GLY B 1 205 ? -23.188 22.453 2.635 1 41.56 205 GLY B N 1
ATOM 3826 C CA . GLY B 1 205 ? -23.516 22.062 1.271 1 41.56 205 GLY B CA 1
ATOM 3827 C C . GLY B 1 205 ? -22.688 20.891 0.775 1 41.56 205 GLY B C 1
ATOM 3828 O O . GLY B 1 205 ? -21.547 20.703 1.212 1 41.56 205 GLY B O 1
ATOM 3829 N N . SER B 1 206 ? -23.297 19.797 0.538 1 41.62 206 SER B N 1
ATOM 3830 C CA . SER B 1 206 ? -22.797 18.547 -0.027 1 41.62 206 SER B CA 1
ATOM 3831 C C . SER B 1 206 ? -21.812 18.812 -1.161 1 41.62 206 SER B C 1
ATOM 3833 O O . SER B 1 206 ? -22.156 19.484 -2.141 1 41.62 206 SER B O 1
ATOM 3835 N N . LEU B 1 207 ? -20.609 19.031 -0.925 1 45.03 207 LEU B N 1
ATOM 3836 C CA . LEU B 1 207 ? -19.641 19.141 -2.006 1 45.03 207 LEU B CA 1
ATOM 3837 C C . LEU B 1 207 ? -19.719 17.938 -2.941 1 45.03 207 LEU B C 1
ATOM 3839 O O . LEU B 1 207 ? -19.484 16.812 -2.523 1 45.03 207 LEU B O 1
ATOM 3843 N N . SER B 1 208 ? -20.688 17.797 -3.771 1 40.69 208 SER B N 1
ATOM 3844 C CA . SER B 1 208 ? -20.688 16.75 -4.789 1 40.69 208 SER B CA 1
ATOM 3845 C C . SER B 1 208 ? -19.422 16.781 -5.629 1 40.69 208 SER B C 1
ATOM 3847 O O . SER B 1 208 ? -19.062 17.812 -6.176 1 40.69 208 SER B O 1
ATOM 3849 N N . VAL B 1 209 ? -18.516 16.047 -5.348 1 45.56 209 VAL B N 1
ATOM 3850 C CA . VAL B 1 209 ? -17.188 15.828 -5.895 1 45.56 209 VAL B CA 1
ATOM 3851 C C . VAL B 1 209 ? -17.25 15.75 -7.418 1 45.56 209 VAL B C 1
ATOM 3853 O O . VAL B 1 209 ? -16.234 15.523 -8.086 1 45.56 209 VAL B O 1
ATOM 3856 N N . SER B 1 210 ? -18.422 15.633 -8.055 1 43.94 210 SER B N 1
ATOM 3857 C CA . SER B 1 210 ? -18.297 15.336 -9.477 1 43.94 210 SER B CA 1
ATOM 3858 C C . SER B 1 210 ? -17.625 16.484 -10.219 1 43.94 210 SER B C 1
ATOM 3860 O O . SER B 1 210 ? -16.781 16.25 -11.094 1 43.94 210 SER B O 1
ATOM 3862 N N . GLU B 1 211 ? -18.281 17.734 -10.297 1 47.31 211 GLU B N 1
ATOM 3863 C CA . GLU B 1 211 ? -17.891 18.922 -11.047 1 47.31 211 GLU B CA 1
ATOM 3864 C C . GLU B 1 211 ? -17.172 19.922 -10.148 1 47.31 211 GLU B C 1
ATOM 3866 O O . GLU B 1 211 ? -17.281 19.875 -8.922 1 47.31 211 GLU B O 1
ATOM 3871 N N . PRO B 1 212 ? -16.078 20.594 -10.75 1 51.72 212 PRO B N 1
ATOM 3872 C CA . PRO B 1 212 ? -15.484 21.672 -9.961 1 51.72 212 PRO B CA 1
ATOM 3873 C C . PRO B 1 212 ? -16.484 22.344 -9.023 1 51.72 212 PRO B C 1
ATOM 3875 O O . PRO B 1 212 ? -17.625 22.625 -9.422 1 51.72 212 PRO B O 1
ATOM 3878 N N . PRO B 1 213 ? -16.172 22.203 -7.816 1 55.06 213 PRO B N 1
ATOM 3879 C CA . PRO B 1 213 ? -17.109 22.766 -6.848 1 55.06 213 PRO B CA 1
ATOM 3880 C C . PRO B 1 213 ? -17.469 24.219 -7.164 1 55.06 213 PRO B C 1
ATOM 3882 O O . PRO B 1 213 ? -16.641 24.984 -7.656 1 55.06 213 PRO B O 1
ATOM 3885 N N . VAL B 1 214 ? -18.734 24.422 -7.426 1 59.28 214 VAL B N 1
ATOM 3886 C CA . VAL B 1 214 ? -19.219 25.797 -7.598 1 59.28 214 VAL B CA 1
ATOM 3887 C C . VAL B 1 214 ? -19.344 26.469 -6.234 1 59.28 214 VAL B C 1
ATOM 3889 O O . VAL B 1 214 ? -20.047 25.969 -5.348 1 59.28 214 VAL B O 1
ATOM 3892 N N . LEU B 1 215 ? -18.438 27.344 -5.918 1 65.31 215 LEU B N 1
ATOM 3893 C CA . LEU B 1 215 ? -18.5 28.125 -4.688 1 65.31 215 LEU B CA 1
ATOM 3894 C C . LEU B 1 215 ? -19.672 29.094 -4.715 1 65.31 215 LEU B C 1
ATOM 3896 O O . LEU B 1 215 ? -20.031 29.609 -5.773 1 65.31 215 LEU B O 1
ATOM 3900 N N . PRO B 1 216 ? -20.422 29.094 -3.557 1 61.69 216 PRO B N 1
ATOM 3901 C CA . PRO B 1 216 ? -21.516 30.062 -3.523 1 61.69 216 PRO B CA 1
ATOM 3902 C C . PRO B 1 216 ? -21.078 31.469 -3.906 1 61.69 216 PRO B C 1
ATOM 3904 O O . PRO B 1 216 ? -20.047 31.938 -3.443 1 61.69 216 PRO B O 1
ATOM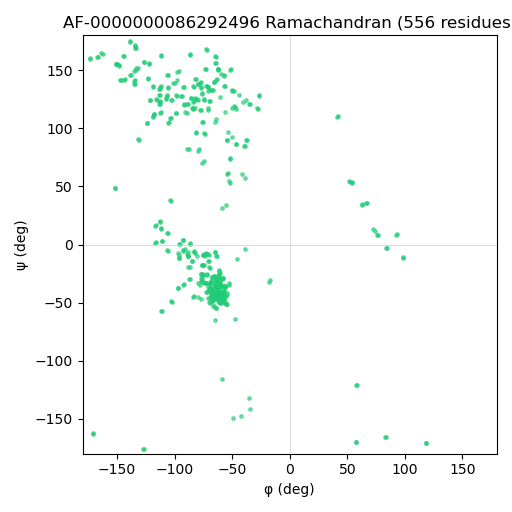 3907 N N . VAL B 1 217 ? -21.891 32.094 -4.84 1 60.06 217 VAL B N 1
ATOM 3908 C CA . VAL B 1 217 ? -21.625 33.438 -5.348 1 60.06 217 VAL B CA 1
ATOM 3909 C C . VAL B 1 217 ? -21.859 34.438 -4.238 1 60.06 217 VAL B C 1
ATOM 3911 O O . VAL B 1 217 ? -22.844 34.375 -3.496 1 60.06 217 VAL B O 1
ATOM 3914 N N . GLY B 1 218 ? -20.922 35.375 -4.043 1 65.94 218 GLY B N 1
ATOM 3915 C CA . GLY B 1 218 ? -21.094 36.531 -3.184 1 65.94 218 GLY B CA 1
ATOM 3916 C C . GLY B 1 218 ? -20.484 36.344 -1.802 1 65.94 218 GLY B C 1
ATOM 3917 O O . GLY B 1 218 ? -20.328 37.312 -1.05 1 65.94 218 GLY B O 1
ATOM 3918 N N . GLN B 1 219 ? -20.109 35.156 -1.479 1 77.19 219 GLN B N 1
ATOM 3919 C CA . GLN B 1 219 ? -19.594 34.969 -0.131 1 77.19 219 GLN B CA 1
ATOM 3920 C C . GLN B 1 219 ? -18.062 35.031 -0.11 1 77.19 219 GLN B C 1
ATOM 3922 O O . GLN B 1 219 ? -17.469 35.281 0.938 1 77.19 219 GLN B O 1
ATOM 3927 N N . PHE B 1 220 ? -17.594 35 -1.31 1 84.5 220 PHE B N 1
ATOM 3928 C CA . PHE B 1 220 ? -16.141 34.938 -1.399 1 84.5 220 PHE B CA 1
ATOM 3929 C C . PHE B 1 220 ? -15.609 35.938 -2.424 1 84.5 220 PHE B C 1
ATOM 3931 O O . PHE B 1 220 ? -16.328 36.312 -3.359 1 84.5 220 PHE B O 1
ATOM 3938 N N . SER B 1 221 ? -14.406 36.406 -2.178 1 91.62 221 SER B N 1
ATOM 3939 C CA . SER B 1 221 ? -13.781 37.312 -3.16 1 91.62 221 SER B CA 1
ATOM 3940 C C . SER B 1 221 ? -13.523 36.562 -4.473 1 91.62 221 SER B C 1
ATOM 3942 O O . SER B 1 221 ? -13.398 35.344 -4.492 1 91.62 221 SER B O 1
ATOM 3944 N N . ASP B 1 222 ? -13.438 37.312 -5.531 1 92.38 222 ASP B N 1
ATOM 3945 C CA . ASP B 1 222 ? -13.109 36.75 -6.84 1 92.38 222 ASP B CA 1
ATOM 3946 C C . ASP B 1 222 ? -11.742 36.094 -6.828 1 92.38 222 ASP B C 1
ATOM 3948 O O . ASP B 1 222 ? -11.523 35.094 -7.508 1 92.38 222 ASP B O 1
ATOM 3952 N N . LYS B 1 223 ? -10.875 36.656 -6.09 1 94.62 223 LYS B N 1
ATOM 3953 C CA . LYS B 1 223 ? -9.523 36.094 -6.016 1 94.62 223 LYS B CA 1
ATOM 3954 C C . LYS B 1 223 ? -9.539 34.719 -5.371 1 94.62 223 LYS B C 1
ATOM 3956 O O . LYS B 1 223 ? -8.852 33.781 -5.828 1 94.62 223 LYS B O 1
ATOM 3961 N N . PHE B 1 224 ? -10.359 34.562 -4.332 1 93.44 224 PHE B N 1
ATOM 3962 C CA . PHE B 1 224 ? -10.461 33.281 -3.664 1 93.44 224 PHE B CA 1
ATOM 3963 C C . PHE B 1 224 ? -11.086 32.219 -4.59 1 93.44 224 PHE B C 1
ATOM 3965 O O . PHE B 1 224 ? -10.586 31.109 -4.703 1 93.44 224 PHE B O 1
ATOM 3972 N N . VAL B 1 225 ? -12.148 32.625 -5.219 1 89.38 225 VAL B N 1
ATOM 3973 C CA . VAL B 1 225 ? -12.852 31.719 -6.129 1 89.38 225 VAL B CA 1
ATOM 3974 C C . VAL B 1 225 ? -11.906 31.266 -7.238 1 89.38 225 VAL B C 1
ATOM 3976 O O . VAL B 1 225 ? -11.867 30.078 -7.578 1 89.38 225 VAL B O 1
ATOM 3979 N N . HIS B 1 226 ? -11.195 32.188 -7.785 1 93 226 HIS B N 1
ATOM 3980 C CA . HIS B 1 226 ? -10.25 31.844 -8.844 1 93 226 HIS B CA 1
ATOM 3981 C C . HIS B 1 226 ? -9.148 30.922 -8.336 1 93 226 HIS B C 1
ATOM 3983 O O . HIS B 1 226 ? -8.742 30 -9.039 1 93 226 HIS B O 1
ATOM 3989 N N . PHE B 1 227 ? -8.672 31.172 -7.16 1 94.38 227 PHE B N 1
ATOM 3990 C CA . PHE B 1 227 ? -7.648 30.328 -6.535 1 94.38 227 PHE B CA 1
ATOM 3991 C C . PHE B 1 227 ? -8.117 28.891 -6.434 1 94.38 227 PHE B C 1
ATOM 3993 O O . PHE B 1 227 ? -7.41 27.969 -6.852 1 94.38 227 PHE B O 1
ATOM 4000 N N . ILE B 1 228 ? -9.305 28.688 -5.957 1 92.19 228 ILE B N 1
ATOM 4001 C CA . ILE B 1 228 ? -9.883 27.344 -5.781 1 92.19 228 ILE B CA 1
ATOM 4002 C C . ILE B 1 228 ? -10.07 26.688 -7.145 1 92.19 228 ILE B C 1
ATOM 4004 O O . ILE B 1 228 ? -9.734 25.516 -7.32 1 92.19 228 ILE B O 1
ATOM 4008 N N . THR B 1 229 ? -10.523 27.453 -8.086 1 90.19 229 THR B N 1
ATOM 4009 C CA . THR B 1 229 ? -10.781 26.922 -9.414 1 90.19 229 THR B CA 1
ATOM 4010 C C . THR B 1 229 ? -9.484 26.453 -10.07 1 90.19 229 THR B C 1
ATOM 4012 O O . THR B 1 229 ? -9.461 25.406 -10.742 1 90.19 229 THR B O 1
ATOM 4015 N N . GLN B 1 230 ? -8.445 27.203 -9.852 1 94.06 230 GLN B N 1
ATOM 4016 C CA . GLN B 1 230 ? -7.148 26.812 -10.406 1 94.06 230 GLN B CA 1
ATOM 4017 C C . GLN B 1 230 ? -6.641 25.531 -9.758 1 94.06 230 GLN B C 1
ATOM 4019 O O . GLN B 1 230 ? -6.113 24.656 -10.445 1 94.06 230 GLN B O 1
ATOM 4024 N N . CYS B 1 231 ? -6.828 25.391 -8.469 1 94.25 231 CYS B N 1
ATOM 4025 C CA . CYS B 1 231 ? -6.344 24.234 -7.738 1 94.25 231 CYS B CA 1
ATOM 4026 C C . CYS B 1 231 ? -7.09 22.969 -8.156 1 94.25 231 CYS B C 1
ATOM 4028 O O . CYS B 1 231 ? -6.535 21.875 -8.125 1 94.25 231 CYS B O 1
ATOM 4030 N N . MET B 1 232 ? -8.312 23.141 -8.586 1 91 232 MET B N 1
ATOM 4031 C CA . MET B 1 232 ? -9.18 21.984 -8.734 1 91 232 MET B CA 1
ATOM 4032 C C . MET B 1 232 ? -9.5 21.719 -10.203 1 91 232 MET B C 1
ATOM 4034 O O . MET B 1 232 ? -10.555 21.156 -10.523 1 91 232 MET B O 1
ATOM 4038 N N . LYS B 1 233 ? -8.672 22.266 -11.016 1 89.81 233 LYS B N 1
ATOM 4039 C CA . LYS B 1 233 ? -8.82 21.922 -12.43 1 89.81 233 LYS B CA 1
ATOM 4040 C C . LYS B 1 233 ? -8.859 20.422 -12.633 1 89.81 233 LYS B C 1
ATOM 4042 O O . LYS B 1 233 ? -8.203 19.672 -11.914 1 89.81 233 LYS B O 1
ATOM 4047 N N . LYS B 1 234 ? -9.547 20 -13.641 1 83.44 234 LYS B N 1
ATOM 4048 C CA . LYS B 1 234 ? -9.812 18.594 -13.875 1 83.44 234 LYS B CA 1
ATOM 4049 C C . LYS B 1 234 ? -8.531 17.828 -14.211 1 83.44 234 LYS B C 1
ATOM 4051 O O . LYS B 1 234 ? -8.25 16.781 -13.633 1 83.44 234 LYS B O 1
ATOM 4056 N N . LEU B 1 235 ? -7.758 18.406 -15.133 1 85.31 235 LEU B N 1
ATOM 4057 C CA . LEU B 1 235 ? -6.512 17.766 -15.539 1 85.31 235 LEU B CA 1
ATOM 4058 C C . LEU B 1 235 ? -5.375 18.141 -14.602 1 85.31 235 LEU B C 1
ATOM 4060 O O . LEU B 1 235 ? -5.082 19.328 -14.43 1 85.31 235 LEU B O 1
ATOM 4064 N N . PRO B 1 236 ? -4.672 17.234 -14.023 1 88.06 236 PRO B N 1
ATOM 4065 C CA . PRO B 1 236 ? -3.631 17.516 -13.039 1 88.06 236 PRO B CA 1
ATOM 4066 C C . PRO B 1 236 ? -2.551 18.453 -13.578 1 88.06 236 PRO B C 1
ATOM 4068 O O . PRO B 1 236 ? -2.133 19.391 -12.883 1 88.06 236 PRO B O 1
ATOM 4071 N N . LYS B 1 237 ? -2.17 18.25 -14.82 1 89.25 237 LYS B N 1
ATOM 4072 C CA . LYS B 1 237 ? -1.063 19.016 -15.383 1 89.25 237 LYS B CA 1
ATOM 40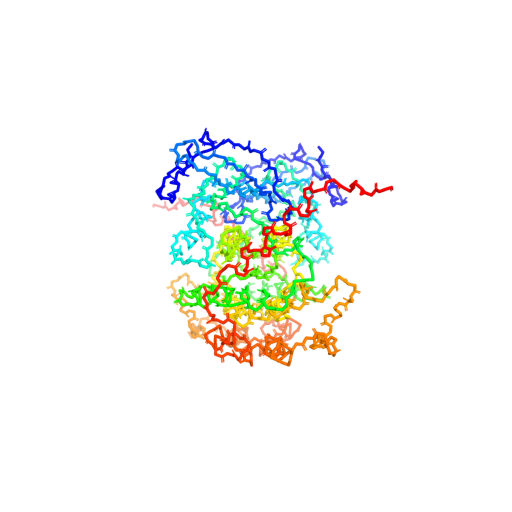73 C C . LYS B 1 237 ? -1.459 20.469 -15.602 1 89.25 237 LYS B C 1
ATOM 4075 O O . LYS B 1 237 ? -0.598 21.328 -15.812 1 89.25 237 LYS B O 1
ATOM 4080 N N . GLU B 1 238 ? -2.744 20.766 -15.539 1 92.69 238 GLU B N 1
ATOM 4081 C CA . GLU B 1 238 ? -3.236 22.125 -15.695 1 92.69 238 GLU B CA 1
ATOM 4082 C C . GLU B 1 238 ? -3.273 22.859 -14.359 1 92.69 238 GLU B C 1
ATOM 4084 O O . GLU B 1 238 ? -3.477 24.078 -14.32 1 92.69 238 GLU B O 1
ATOM 4089 N N . ARG B 1 239 ? -3.074 22.125 -13.32 1 93.38 239 ARG B N 1
ATOM 4090 C CA . ARG B 1 239 ? -3.002 22.75 -12 1 93.38 239 ARG B CA 1
ATOM 4091 C C . ARG B 1 239 ? -1.632 23.375 -11.773 1 93.38 239 ARG B C 1
ATOM 4093 O O . ARG B 1 239 ? -0.608 22.812 -12.148 1 93.38 239 ARG B O 1
ATOM 4100 N N . PRO B 1 240 ? -1.668 24.547 -11.195 1 94.31 240 PRO B N 1
ATOM 4101 C CA . PRO B 1 240 ? -0.368 25.172 -10.938 1 94.31 240 PRO B CA 1
ATOM 4102 C C . PRO B 1 240 ? 0.464 24.391 -9.922 1 94.31 240 PRO B C 1
ATOM 4104 O O . PRO B 1 240 ? -0.08 23.859 -8.953 1 94.31 240 PRO B O 1
ATOM 4107 N N . ALA B 1 241 ? 1.74 24.312 -10.195 1 93.62 241 ALA B N 1
ATOM 4108 C CA . ALA B 1 241 ? 2.652 23.828 -9.156 1 93.62 241 ALA B CA 1
ATOM 4109 C C . ALA B 1 241 ? 2.697 24.797 -7.977 1 93.62 241 ALA B C 1
ATOM 4111 O O . ALA B 1 241 ? 2.301 25.953 -8.102 1 93.62 241 ALA B O 1
ATOM 4112 N N . PRO B 1 242 ? 3.172 24.312 -6.859 1 93.31 242 PRO B N 1
ATOM 4113 C CA . PRO B 1 242 ? 3.166 25.172 -5.676 1 93.31 242 PRO B CA 1
ATOM 4114 C C . PRO B 1 242 ? 3.912 26.484 -5.898 1 93.31 242 PRO B C 1
ATOM 4116 O O . PRO B 1 242 ? 3.449 27.547 -5.465 1 93.31 242 PRO B O 1
ATOM 4119 N N . ASN B 1 243 ? 5 26.422 -6.664 1 94.5 243 ASN B N 1
ATOM 4120 C CA . ASN B 1 243 ? 5.734 27.641 -6.957 1 94.5 243 ASN B CA 1
ATOM 4121 C C . ASN B 1 243 ? 4.891 28.625 -7.762 1 94.5 243 ASN B C 1
ATOM 4123 O O . ASN B 1 243 ? 4.992 29.844 -7.57 1 94.5 243 ASN B O 1
ATOM 4127 N N . ASP B 1 244 ? 4.086 28.094 -8.609 1 96.31 244 ASP B N 1
ATOM 4128 C CA . ASP B 1 244 ? 3.201 28.922 -9.406 1 96.31 244 ASP B CA 1
ATOM 4129 C C . ASP B 1 244 ? 2.031 29.438 -8.578 1 96.31 244 ASP B C 1
ATOM 4131 O O . ASP B 1 244 ? 1.532 30.547 -8.812 1 96.31 244 ASP B O 1
ATOM 4135 N N . LEU B 1 245 ? 1.601 28.688 -7.648 1 96.69 245 LEU B N 1
ATOM 4136 C CA . LEU B 1 245 ? 0.532 29.109 -6.746 1 96.69 245 LEU B CA 1
ATOM 4137 C C . LEU B 1 245 ? 0.956 30.328 -5.926 1 96.69 245 LEU B C 1
ATOM 4139 O O . LEU B 1 245 ? 0.123 31.156 -5.574 1 96.69 245 LEU B O 1
ATOM 4143 N N . MET B 1 246 ? 2.268 30.406 -5.641 1 97.19 246 MET B N 1
ATOM 4144 C CA . MET B 1 246 ? 2.803 31.531 -4.871 1 97.19 246 MET B CA 1
ATOM 4145 C C . MET B 1 246 ? 2.559 32.844 -5.59 1 97.19 246 MET B C 1
ATOM 4147 O O . MET B 1 246 ? 2.434 33.906 -4.949 1 97.19 246 MET B O 1
ATOM 4151 N N . ASP B 1 247 ? 2.412 32.75 -6.949 1 97.56 247 ASP B N 1
ATOM 4152 C CA . ASP B 1 247 ? 2.246 33.938 -7.762 1 97.56 247 ASP B CA 1
ATOM 4153 C C . ASP B 1 247 ? 0.769 34.281 -7.973 1 97.56 247 ASP B C 1
ATOM 4155 O O . ASP B 1 247 ? 0.429 35.281 -8.578 1 97.56 247 ASP B O 1
ATOM 4159 N N . HIS B 1 248 ? -0.097 33.438 -7.523 1 98 248 HIS B N 1
ATOM 4160 C CA . HIS B 1 248 ? -1.524 33.719 -7.688 1 98 248 HIS B CA 1
ATOM 4161 C C . HIS B 1 248 ? -1.953 34.969 -6.934 1 98 248 HIS B C 1
ATOM 4163 O O . HIS B 1 248 ? -1.503 35.188 -5.812 1 98 248 HIS B O 1
ATOM 4169 N N . PRO B 1 249 ? -2.852 35.781 -7.477 1 97.94 249 PRO B N 1
ATOM 4170 C CA . PRO B 1 249 ? -3.246 37.062 -6.871 1 97.94 249 PRO B CA 1
ATOM 4171 C C . PRO B 1 249 ? -3.764 36.875 -5.445 1 97.94 249 PRO B C 1
ATOM 4173 O O . PRO B 1 249 ? -3.525 37.75 -4.594 1 97.94 249 PRO B O 1
ATOM 4176 N N . PHE B 1 250 ? -4.461 35.844 -5.117 1 97.06 250 PHE B N 1
ATOM 4177 C CA . PHE B 1 250 ? -4.992 35.594 -3.779 1 97.06 250 PHE B CA 1
ATOM 4178 C C . PHE B 1 250 ? -3.861 35.438 -2.77 1 97.06 250 PHE B C 1
ATOM 4180 O O . PHE B 1 250 ? -3.922 35.969 -1.67 1 97.06 250 PHE B O 1
ATOM 4187 N N . ILE B 1 251 ? -2.867 34.656 -3.166 1 98.38 251 ILE B N 1
ATOM 4188 C CA . ILE B 1 251 ? -1.721 34.406 -2.303 1 98.38 251 ILE B CA 1
ATOM 4189 C C . ILE B 1 251 ? -0.88 35.688 -2.166 1 98.38 251 ILE B C 1
ATOM 4191 O O . ILE B 1 251 ? -0.49 36.062 -1.059 1 98.38 251 ILE B O 1
ATOM 4195 N N . VAL B 1 252 ? -0.636 36.344 -3.291 1 98.38 252 VAL B N 1
ATOM 4196 C CA . VAL B 1 252 ? 0.148 37.562 -3.285 1 98.38 252 VAL B CA 1
ATOM 4197 C C . VAL B 1 252 ? -0.519 38.594 -2.383 1 98.38 252 VAL B C 1
ATOM 4199 O O . VAL B 1 252 ? 0.157 39.312 -1.623 1 98.38 252 VAL B O 1
ATOM 4202 N N . HIS B 1 253 ? -1.827 38.719 -2.416 1 97.81 253 HIS B N 1
ATOM 4203 C CA . HIS B 1 253 ? -2.604 39.688 -1.663 1 97.81 253 HIS B CA 1
ATOM 4204 C C . HIS B 1 253 ? -2.418 39.5 -0.161 1 97.81 253 HIS B C 1
ATOM 4206 O O . HIS B 1 253 ? -2.34 40.5 0.585 1 97.81 253 HIS B O 1
ATOM 4212 N N . PHE B 1 254 ? -2.303 38.312 0.288 1 98 254 PHE B N 1
ATOM 4213 C CA . PHE B 1 254 ? -2.312 38.031 1.724 1 98 254 PHE B CA 1
ATOM 4214 C C . PHE B 1 254 ? -0.915 37.688 2.219 1 98 254 PHE B C 1
ATOM 4216 O O . PHE B 1 254 ? -0.715 37.469 3.412 1 98 254 PHE B O 1
ATOM 4223 N N . ASN B 1 255 ? 0.037 37.594 1.278 1 98.31 255 ASN B N 1
ATOM 4224 C CA . ASN B 1 255 ? 1.424 37.344 1.671 1 98.31 255 ASN B CA 1
ATOM 4225 C C . ASN B 1 255 ? 2.059 38.625 2.236 1 98.31 255 ASN B C 1
ATOM 4227 O O . ASN B 1 255 ? 3.006 39.156 1.66 1 98.31 255 ASN B O 1
ATOM 4231 N N . ASP B 1 256 ? 1.629 39.031 3.4 1 97.94 256 ASP B N 1
ATOM 4232 C CA . ASP B 1 256 ? 2.031 40.312 3.963 1 97.94 256 ASP B CA 1
ATOM 4233 C C . ASP B 1 256 ? 2.826 40.125 5.254 1 97.94 256 ASP B C 1
ATOM 4235 O O . ASP B 1 256 ? 3.207 41.094 5.902 1 97.94 256 ASP B O 1
ATOM 4239 N N . GLY B 1 257 ? 3.084 38.875 5.66 1 95.69 257 GLY B N 1
ATOM 4240 C CA . GLY B 1 257 ? 3.889 38.562 6.828 1 95.69 257 GLY B CA 1
ATOM 4241 C C . GLY B 1 257 ? 3.18 38.875 8.141 1 95.69 257 GLY B C 1
ATOM 4242 O O . GLY B 1 257 ? 3.789 38.812 9.211 1 95.69 257 GLY B O 1
ATOM 4243 N N . ASN B 1 258 ? 1.851 39.125 8.141 1 96.56 258 ASN B N 1
ATOM 4244 C CA . ASN B 1 258 ? 1.113 39.531 9.336 1 96.56 258 ASN B CA 1
ATOM 4245 C C . ASN B 1 258 ? 0.589 38.312 10.094 1 96.56 258 ASN B C 1
ATOM 4247 O O . ASN B 1 258 ? -0.612 38.031 10.086 1 96.56 258 ASN B O 1
ATOM 4251 N N . ALA B 1 259 ? 1.415 37.75 10.852 1 96.81 259 ALA B N 1
ATOM 4252 C CA . ALA B 1 259 ? 1.062 36.562 11.648 1 96.81 259 ALA B CA 1
ATOM 4253 C C . ALA B 1 259 ? 0.098 36.938 12.773 1 96.81 259 ALA B C 1
ATOM 4255 O O . ALA B 1 259 ? -0.618 36.062 13.289 1 96.81 259 ALA B O 1
ATOM 4256 N N . GLU B 1 260 ? 0.07 38.188 13.078 1 97.81 260 GLU B N 1
ATOM 4257 C CA . GLU B 1 260 ? -0.755 38.656 14.188 1 97.81 260 GLU B CA 1
ATOM 4258 C C . GLU B 1 260 ? -2.238 38.438 13.89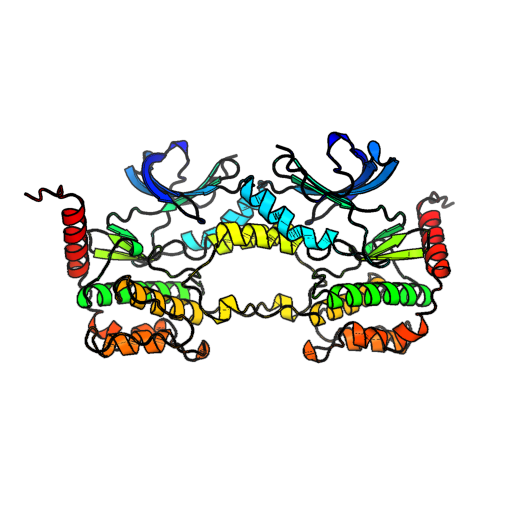1 1 97.81 260 GLU B C 1
ATOM 4260 O O . GLU B 1 260 ? -3.025 38.188 14.805 1 97.81 260 GLU B O 1
ATOM 4265 N N . VAL B 1 261 ? -2.566 38.594 12.703 1 98.06 261 VAL B N 1
ATOM 4266 C CA . VAL B 1 261 ? -3.963 38.406 12.32 1 98.06 261 VAL B CA 1
ATOM 4267 C C . VAL B 1 261 ? -4.406 37 12.633 1 98.06 261 VAL B C 1
ATOM 4269 O O . VAL B 1 261 ? -5.469 36.781 13.227 1 98.06 261 VAL B O 1
ATOM 4272 N N . VAL B 1 262 ? -3.572 36.031 12.281 1 98.06 262 VAL B N 1
ATOM 4273 C CA . VAL B 1 262 ? -3.877 34.625 12.562 1 98.06 262 VAL B CA 1
ATOM 4274 C C . VAL B 1 262 ? -3.83 34.375 14.07 1 98.06 262 VAL B C 1
ATOM 4276 O O . VAL B 1 262 ? -4.703 33.719 14.617 1 98.06 262 VAL B O 1
ATOM 4279 N N . SER B 1 263 ? -2.846 34.938 14.703 1 98.25 263 SER B N 1
ATOM 4280 C CA . SER B 1 263 ? -2.697 34.812 16.156 1 98.25 263 SER B CA 1
ATOM 4281 C C . SER B 1 263 ? -3.953 35.281 16.875 1 98.25 263 SER B C 1
ATOM 4283 O O . SER B 1 263 ? -4.508 34.562 17.703 1 98.25 263 SER B O 1
ATOM 4285 N N . MET B 1 264 ? -4.383 36.438 16.547 1 98.12 264 MET B N 1
ATOM 4286 C CA . MET B 1 264 ? -5.547 37.031 17.203 1 98.12 264 MET B CA 1
ATOM 4287 C C . MET B 1 264 ? -6.793 36.188 16.969 1 98.12 264 MET B C 1
ATOM 4289 O O . MET B 1 264 ? -7.582 35.938 17.875 1 98.12 264 MET B O 1
ATOM 4293 N N . TRP B 1 265 ? -6.945 35.781 15.75 1 97.12 265 TRP B N 1
ATOM 4294 C CA . TRP B 1 265 ? -8.102 34.969 15.414 1 97.12 265 TRP B CA 1
ATOM 4295 C C . TRP B 1 265 ? -8.094 33.656 16.203 1 97.12 265 TRP B C 1
ATOM 4297 O O . TRP B 1 265 ? -9.109 33.281 16.766 1 97.12 265 TRP B O 1
ATOM 4307 N N . VAL B 1 266 ? -6.953 32.969 16.281 1 97.69 266 VAL B N 1
ATOM 4308 C CA . VAL B 1 266 ? -6.824 31.719 17.016 1 97.69 266 VAL B CA 1
ATOM 4309 C C . VAL B 1 266 ? -7.121 31.953 18.5 1 97.69 266 VAL B C 1
ATOM 4311 O O . VAL B 1 266 ? -7.883 31.203 19.109 1 97.69 266 VAL B O 1
ATOM 4314 N N . CYS B 1 267 ? -6.57 33 19.047 1 97.12 267 CYS B N 1
ATOM 4315 C CA . CYS B 1 267 ? -6.77 33.344 20.453 1 97.12 267 CYS B CA 1
ATOM 4316 C C . CYS B 1 267 ? -8.242 33.594 20.75 1 97.12 267 CYS B C 1
ATOM 4318 O O . CYS B 1 267 ? -8.766 33.094 21.766 1 97.12 267 CYS B O 1
ATOM 4320 N N . CYS B 1 268 ? -8.867 34.281 19.859 1 96.25 268 CYS B N 1
ATOM 4321 C CA . CYS B 1 268 ? -10.281 34.562 20.047 1 96.25 268 CYS B CA 1
ATOM 4322 C C . CYS B 1 268 ? -11.117 33.312 20.016 1 96.25 268 CYS B C 1
ATOM 4324 O O . CYS B 1 268 ? -12 33.125 20.844 1 96.25 268 CYS B O 1
ATOM 4326 N N . CYS B 1 269 ? -10.836 32.469 19.047 1 94.94 269 CYS B N 1
ATOM 4327 C CA . CYS B 1 269 ? -11.586 31.234 18.922 1 94.94 269 CYS B CA 1
ATOM 4328 C C . CYS B 1 269 ? -11.383 30.344 20.141 1 94.94 269 CYS B C 1
ATOM 4330 O O . CYS B 1 269 ? -12.336 29.719 20.625 1 94.94 269 CYS B O 1
ATOM 4332 N N . LEU B 1 270 ? -10.18 30.219 20.656 1 94.31 270 LEU B N 1
ATOM 4333 C CA . LEU B 1 270 ? -9.883 29.391 21.812 1 94.31 270 LEU B CA 1
ATOM 4334 C C . LEU B 1 270 ? -10.586 29.922 23.062 1 94.31 270 LEU B C 1
ATOM 4336 O O . LEU B 1 270 ? -11.062 29.156 23.891 1 94.31 270 LEU B O 1
ATOM 4340 N N . GLU B 1 271 ? -10.672 31.203 23.219 1 93.38 271 GLU B N 1
ATOM 4341 C CA . GLU B 1 271 ? -11.359 31.828 24.328 1 93.38 271 GLU B CA 1
ATOM 4342 C C . GLU B 1 271 ? -12.859 31.547 24.297 1 93.38 271 GLU B C 1
ATOM 4344 O O . GLU B 1 271 ? -13.484 31.312 25.328 1 93.38 271 GLU B O 1
ATOM 4349 N N . GLU B 1 272 ? -13.391 31.562 23.109 1 90.19 272 GLU B N 1
ATOM 4350 C CA . GLU B 1 272 ? -14.812 31.297 22.938 1 90.19 272 GLU B CA 1
ATOM 4351 C C . GLU B 1 272 ? -15.148 29.859 23.312 1 90.19 272 GLU B C 1
ATOM 4353 O O . GLU B 1 272 ? -16.25 29.578 23.797 1 90.19 272 GLU B O 1
ATOM 4358 N N . ARG B 1 273 ? -14.289 28.984 23.078 1 85.19 273 ARG B N 1
ATOM 4359 C CA . ARG B 1 273 ? -14.5 27.578 23.375 1 85.19 273 ARG B CA 1
ATOM 4360 C C . ARG B 1 273 ? -14.406 27.328 24.875 1 85.19 273 ARG B C 1
ATOM 4362 O O . ARG B 1 273 ? -15.055 26.406 25.406 1 85.19 273 ARG B O 1
ATOM 4369 N N . ARG B 1 274 ? -13.617 28 25.656 1 80.94 274 ARG B N 1
ATOM 4370 C CA . ARG B 1 274 ? -13.477 27.859 27.094 1 80.94 274 ARG B CA 1
ATOM 4371 C C . ARG B 1 274 ? -14.641 28.531 27.828 1 80.94 274 ARG B C 1
ATOM 4373 O O . ARG B 1 274 ? -14.969 28.156 28.953 1 80.94 274 ARG B O 1
ATOM 4380 N N . ALA B 1 275 ? -15.281 29.656 27.328 1 68.06 275 ALA B N 1
ATOM 4381 C CA . ALA B 1 275 ? -16.344 30.359 28.031 1 68.06 275 ALA B CA 1
ATOM 4382 C C . ALA B 1 275 ? -17.578 29.484 28.188 1 68.06 275 ALA B C 1
ATOM 4384 O O . ALA B 1 275 ? -18.031 28.859 27.234 1 68.06 275 ALA B O 1
ATOM 4385 N N . PRO B 1 276 ? -17.797 29 29.406 1 60.59 276 PRO B N 1
ATOM 4386 C CA . PRO B 1 276 ? -19.047 28.297 29.75 1 60.59 276 PRO B CA 1
ATOM 4387 C C . PRO B 1 276 ? -20.281 28.922 29.094 1 60.59 276 PRO B C 1
ATOM 4389 O O . PRO B 1 276 ? -20.281 30.125 28.797 1 60.59 276 PRO B O 1
ATOM 4392 N N . TRP B 1 277 ? -21.062 28.078 28.312 1 51 277 TRP B N 1
ATOM 4393 C CA . TRP B 1 277 ? -22.375 28.578 27.906 1 51 277 TRP B CA 1
ATOM 4394 C C . TRP B 1 277 ? -23.062 29.312 29.062 1 51 277 TRP B C 1
ATOM 4396 O O . TRP B 1 277 ? -23.406 28.719 30.078 1 51 277 TRP B O 1
ATOM 4406 N N . GLU B 1 278 ? -22.672 30.266 29.625 1 42.81 278 GLU B N 1
ATOM 4407 C CA . GLU B 1 278 ? -23.609 30.953 30.5 1 42.81 278 GLU B CA 1
ATOM 4408 C C . GLU B 1 278 ? -24.844 31.422 29.734 1 42.81 278 GLU B C 1
ATOM 4410 O O . GLU B 1 278 ? -24.859 32.5 29.156 1 42.81 278 GLU B O 1
ATOM 4415 N N . GLY B 1 279 ? -25.344 30.844 28.734 1 36.84 279 GLY B N 1
ATOM 4416 C CA . GLY B 1 279 ? -26.688 31.297 28.453 1 36.84 279 GLY B CA 1
ATOM 4417 C C . GLY B 1 279 ? -27.578 31.312 29.688 1 36.84 279 GLY B C 1
ATOM 4418 O O . GLY B 1 279 ? -27.422 30.5 30.578 1 36.84 279 GLY B O 1
ATOM 4419 N N . GLY B 1 280 ? -28.344 32.5 29.922 1 30.73 280 GLY B N 1
ATOM 4420 C CA . GLY B 1 280 ? -29.594 32.75 30.625 1 30.73 280 GLY B CA 1
ATOM 4421 C C . GLY B 1 280 ? -30.578 31.609 30.547 1 30.73 280 GLY B C 1
ATOM 4422 O O . GLY B 1 280 ? -30.562 30.859 29.562 1 30.73 280 GLY B O 1
#

InterPro domains:
  IPR000719 Protein kinase domain [PF00069] (18-251)
  IPR000719 Protein kinase domain [PS50011] (16-251)
  IPR000719 Protein kinase domain [SM00220] (16-251)
  IPR008271 Serine/threonine-protein kinase, active site [PS00108] (129-141)
  IPR011009 Protein kinase-like domain superfamily [SSF56112] (10-261)
  IPR017441 Protein kinase, ATP binding site [PS00107] (22-45)

Foldseek 3Di:
DPCQPDDDPSQDPVQKAFDAWPDQDLQATWTWIAGNVVGDIDIDGDDDPFCDPVLVVQLVVLCVVLQPDDDLAAWAWDDWDDDGRDIDTDTDDAALAFLVVAAQDDLLLLLLLLLSVLVQLVSCVVVPAAQCDDARNQWGHHLQLGIYGYDRCSVVSSVVSSCCSNVPDDPPDDPVVVVPPDPDQLVNLLNSLVRSLCRNVGPPDDQPPPPQRDRDPPSDDPLNRVSSCLSNPPDSVSRDGSVVSCVRPSNVVSVPPCSNVNSVVSVVVVVVVPDPPPDD/DPCQPDDDPSQDPVQKAFDAWPDQDLQATWTWIAGNVVGDIDIDGDDDPFCDPVLVVQLVVLCVVLQPDDDLAAWAWDDWDDDGRDIDTDTDDAPLAFLVVAAQDDLLLLLLLLLSVLVQLVSCVVVPFAQCDDARNQWGHHLQLGIYGYNRCNVVSSVVSSCCSNVPDDPPDDPVVVVPPDPDQLVNLLSSLVRSLCRNPGPPDDQPPPDQRDRDPPSDDPLNRVSSCLSNPPDSVSRDGSVVSCVRPSNVVSVPPCSNVNSVVSVVVVVVVPDPPPDD

pLDDT: mean 84.41, std 16.41, range [26.53, 98.75]

Sequence (560 aa):
FCYEIISRAIINEHDIQYQEQLGHGNGGTVYKAYHILGKRVLAVKVIPLDITAELQKQIMSELEILYKCDSPYIITFYSAFFVENRISICTEFMDGGSLDVYRRIPEHVLGRIAVAVVKGLTYLWSLKILHRDVKPSNMLVNTRGQVKLCDFGVSTQLVNSIAKTYVGTNAYMAPERISGEQYGIHSDVWSVGISFMEVNVASGGSLSVSEPPVLPVGQFSDKFVHFITQCMKKLPKERPAPNDLMDHPFIVHFNDGNAEVVSMWVCCCLEERRAPWEGGFCYEIISRAIINEHDIQYQEQLGHGNGGTVYKAYHILGKRVLAVKVIPLDITAELQKQIMSELEILYKCDSPYIITFYSAFFVENRISICTEFMDGGSLDVYRRIPEHVLGRIAVAVVKGLTYLWSLKILHRDVKPSNMLVNTRGQVKLCDFGVSTQLVNSIAKTYVGTNAYMAPERISGEQYGIHSDVWSVGISFMEVNVASGGSLSVSEPPVLPVGQFSDKFVHFITQCMKKLPKERPAPNDLMDHPFIVHFNDGNAEVVSMWVCCCLEERRAPWEGG

Organism: NCBI:txid299321

Nearest PDB structures (foldseek):
  5bx0-assembly1_A  TM=7.133E-01  e=1.007E-22  Homo sapiens
  7xbr-assembly2_C  TM=6.292E-01  e=1.240E-16  Arabidopsis thaliana
  7xbr-assembly1_A  TM=6.319E-01  e=1.193E-14  Arabidopsis thaliana
  7xbr-assembly2_F  TM=6.262E-01  e=5.370E-14  Arabidopsis thaliana
  7xbr-assembly1_D  TM=6.336E-01  e=7.413E-14  Arabidopsis thaliana